Protein AF-A0A117E0C5-F1 (afdb_monomer_lite)

Radius of gyration: 26.38 Å; chains: 1; bounding box: 71×52×70 Å

Organism: Aspergillus niger (NCBI:txid5061)

Structure (mmCIF, N/CA/C/O backbone):
data_AF-A0A117E0C5-F1
#
_entry.id   AF-A0A117E0C5-F1
#
loop_
_atom_site.group_PDB
_atom_site.id
_atom_site.type_symbol
_atom_site.label_atom_id
_atom_site.label_alt_id
_atom_site.label_comp_id
_atom_site.label_asym_id
_atom_site.label_entity_id
_atom_site.label_seq_id
_atom_site.pdbx_PDB_ins_code
_atom_site.Cartn_x
_atom_site.Cartn_y
_atom_site.Cartn_z
_atom_site.occupancy
_atom_site.B_iso_or_equiv
_atom_site.auth_seq_id
_atom_site.auth_comp_id
_atom_site.auth_asym_id
_atom_site.auth_atom_id
_atom_site.pdbx_PDB_model_num
ATOM 1 N N . MET A 1 1 ? 1.816 -8.366 23.234 1.00 50.09 1 MET A N 1
ATOM 2 C CA . MET A 1 1 ? 1.040 -9.519 22.732 1.00 50.09 1 MET A CA 1
ATOM 3 C C . MET A 1 1 ? 1.988 -10.641 22.342 1.00 50.09 1 MET A C 1
ATOM 5 O O . MET A 1 1 ? 3.036 -10.348 21.775 1.00 50.09 1 MET A O 1
ATOM 9 N N . LEU A 1 2 ? 1.644 -11.885 22.690 1.00 58.09 2 LEU A N 1
ATOM 10 C CA . LEU A 1 2 ? 2.310 -13.086 22.178 1.00 58.09 2 LEU A CA 1
ATOM 11 C C . LEU A 1 2 ? 1.982 -13.239 20.688 1.00 58.09 2 LEU A C 1
ATOM 13 O O . LEU A 1 2 ? 0.857 -12.978 20.272 1.00 58.09 2 LEU A O 1
ATOM 17 N N . GLU A 1 3 ? 2.980 -13.613 19.895 1.00 71.19 3 GLU A N 1
ATOM 18 C CA . GLU A 1 3 ? 2.814 -13.886 18.469 1.00 71.19 3 GLU A CA 1
ATOM 19 C C . GLU A 1 3 ? 1.879 -15.089 18.262 1.00 71.19 3 GLU A C 1
ATOM 21 O O . GLU A 1 3 ? 2.025 -16.101 18.948 1.00 71.19 3 GLU A O 1
ATOM 26 N N . SER A 1 4 ? 0.921 -14.996 17.333 1.00 76.88 4 SER A N 1
ATOM 27 C CA . SER A 1 4 ? 0.049 -16.133 17.019 1.00 76.88 4 SER A CA 1
ATOM 28 C C . SER A 1 4 ? 0.817 -17.229 16.271 1.00 76.88 4 SER A C 1
ATOM 30 O O . SER A 1 4 ? 1.741 -16.949 15.504 1.00 76.88 4 SER A O 1
ATOM 32 N N . ASN A 1 5 ? 0.417 -18.489 16.464 1.00 81.25 5 ASN A N 1
ATOM 33 C CA . ASN A 1 5 ? 1.065 -19.626 15.806 1.00 81.25 5 ASN A CA 1
ATOM 34 C C . ASN A 1 5 ? 1.027 -19.496 14.270 1.00 81.25 5 ASN A C 1
ATOM 36 O O . ASN A 1 5 ? 2.045 -19.684 13.613 1.00 81.25 5 ASN A O 1
ATOM 40 N N . ASP A 1 6 ? -0.110 -19.081 13.703 1.00 77.62 6 ASP A N 1
ATOM 41 C CA . ASP A 1 6 ? -0.264 -18.872 12.256 1.00 77.62 6 ASP A CA 1
ATOM 42 C C . ASP A 1 6 ? 0.708 -17.819 11.707 1.00 77.62 6 ASP A C 1
ATOM 44 O O . ASP A 1 6 ? 1.330 -18.020 10.662 1.00 77.62 6 ASP A O 1
ATOM 48 N N . HIS A 1 7 ? 0.860 -16.700 12.420 1.00 82.00 7 HIS A N 1
ATOM 49 C CA . HIS A 1 7 ? 1.777 -15.624 12.047 1.00 82.00 7 HIS A CA 1
ATOM 50 C C . HIS A 1 7 ? 3.235 -16.111 12.073 1.00 82.00 7 HIS A C 1
ATOM 52 O O . HIS A 1 7 ? 4.003 -15.862 11.137 1.00 82.00 7 HIS A O 1
ATOM 58 N N . GLN A 1 8 ? 3.601 -16.885 13.098 1.00 86.06 8 GLN A N 1
ATOM 59 C CA . GLN A 1 8 ? 4.930 -17.480 13.215 1.00 86.06 8 GLN A CA 1
ATOM 60 C C . GLN A 1 8 ? 5.214 -18.491 12.098 1.00 86.06 8 GLN A C 1
ATOM 62 O O . GLN A 1 8 ? 6.292 -18.440 11.497 1.00 86.06 8 GLN A O 1
ATOM 67 N N . VAL A 1 9 ? 4.259 -19.381 11.809 1.00 89.12 9 VAL A N 1
ATOM 68 C CA . VAL A 1 9 ? 4.352 -20.390 10.742 1.00 89.12 9 VAL A CA 1
ATOM 69 C C . VAL A 1 9 ? 4.522 -19.711 9.387 1.00 89.12 9 VAL A C 1
ATOM 71 O O . VAL A 1 9 ? 5.450 -20.048 8.652 1.00 89.12 9 VAL A O 1
ATOM 74 N N . ARG A 1 10 ? 3.704 -18.698 9.081 1.00 90.06 10 ARG A N 1
ATOM 75 C CA . ARG A 1 10 ? 3.767 -17.999 7.791 1.00 90.06 10 ARG A CA 1
ATOM 76 C C . ARG A 1 10 ? 5.088 -17.263 7.604 1.00 90.06 10 ARG A C 1
ATOM 78 O O . ARG A 1 10 ? 5.732 -17.396 6.566 1.00 90.06 10 ARG A O 1
ATOM 85 N N . ARG A 1 11 ? 5.572 -16.572 8.639 1.00 93.25 11 ARG A N 1
ATOM 86 C CA . ARG A 1 11 ? 6.904 -15.956 8.601 1.00 93.25 11 ARG A CA 1
ATOM 87 C C . ARG A 1 11 ? 8.015 -16.993 8.414 1.00 93.25 11 ARG A C 1
ATOM 89 O O . ARG A 1 11 ? 9.012 -16.698 7.758 1.00 93.25 11 ARG A O 1
ATOM 96 N N . HIS A 1 12 ? 7.895 -18.176 9.017 1.00 94.75 12 HIS A N 1
ATOM 97 C CA . HIS A 1 12 ? 8.882 -19.242 8.846 1.00 94.75 12 HIS A CA 1
ATOM 98 C C . HIS A 1 12 ? 8.879 -19.796 7.418 1.00 94.75 12 HIS A C 1
ATOM 100 O O . HIS A 1 12 ? 9.954 -19.941 6.846 1.00 94.75 12 HIS A O 1
ATOM 106 N N . ALA A 1 13 ? 7.705 -20.008 6.818 1.00 95.88 13 ALA A N 1
ATOM 107 C CA . ALA A 1 13 ? 7.579 -20.440 5.427 1.00 95.88 13 ALA A CA 1
ATOM 108 C C . ALA A 1 13 ? 8.287 -19.469 4.466 1.00 95.88 13 ALA A C 1
ATOM 110 O O . ALA A 1 13 ? 9.155 -19.882 3.701 1.00 95.88 13 ALA A O 1
ATOM 111 N N . ILE A 1 14 ? 8.043 -18.161 4.605 1.00 97.19 14 ILE A N 1
ATOM 112 C CA . ILE A 1 14 ? 8.701 -17.136 3.775 1.00 97.19 14 ILE A CA 1
ATOM 113 C C . ILE A 1 14 ? 10.226 -17.135 3.988 1.00 97.19 14 ILE A C 1
ATOM 115 O O . ILE A 1 14 ? 10.985 -16.985 3.035 1.00 97.19 14 ILE A O 1
ATOM 119 N N . LYS A 1 15 ? 10.707 -17.349 5.223 1.00 96.88 15 LYS A N 1
ATOM 120 C CA . LYS A 1 15 ? 12.151 -17.499 5.497 1.00 96.88 15 LYS A CA 1
ATOM 121 C C . LYS A 1 15 ? 12.753 -18.723 4.811 1.00 96.88 15 LYS A C 1
ATOM 123 O O . LYS A 1 15 ? 13.898 -18.647 4.373 1.00 96.88 15 LYS A O 1
ATOM 128 N N . THR A 1 16 ? 12.020 -19.830 4.752 1.00 97.56 16 THR A N 1
ATOM 129 C CA . THR A 1 16 ? 12.459 -21.049 4.064 1.00 97.56 16 THR A CA 1
ATOM 130 C C . THR A 1 16 ? 12.571 -20.810 2.563 1.00 97.56 16 THR A C 1
ATOM 132 O O . THR A 1 16 ? 13.605 -21.142 1.992 1.00 97.56 16 THR A O 1
ATOM 135 N N . ILE A 1 17 ? 11.580 -20.150 1.955 1.00 97.69 17 ILE A N 1
ATOM 136 C CA . ILE A 1 17 ? 11.617 -19.749 0.540 1.00 97.69 17 ILE A CA 1
ATOM 137 C C . ILE A 1 17 ? 12.824 -18.842 0.270 1.00 97.69 17 ILE A C 1
ATOM 139 O O . ILE A 1 17 ? 13.642 -19.142 -0.597 1.00 97.69 17 ILE A O 1
ATOM 143 N N . ALA A 1 18 ? 12.989 -17.779 1.065 1.00 96.75 18 ALA A N 1
ATOM 144 C CA . ALA A 1 18 ? 14.104 -16.845 0.921 1.00 96.75 18 ALA A CA 1
ATOM 145 C C . ALA A 1 18 ? 15.462 -17.550 1.021 1.00 96.75 18 ALA A C 1
ATOM 147 O O . ALA A 1 18 ? 16.352 -17.287 0.222 1.00 96.75 18 ALA A O 1
ATOM 148 N N . ARG A 1 19 ? 15.616 -18.477 1.978 1.00 96.69 19 ARG A N 1
ATOM 149 C CA . ARG A 1 19 ? 16.841 -19.271 2.128 1.00 96.69 19 ARG A CA 1
ATOM 150 C C . ARG A 1 19 ? 17.087 -20.164 0.913 1.00 96.69 19 ARG A C 1
ATOM 152 O O . ARG A 1 19 ? 18.205 -20.180 0.416 1.00 96.69 19 ARG A O 1
ATOM 159 N N . ALA A 1 20 ? 16.059 -20.864 0.436 1.00 96.06 20 ALA A N 1
ATOM 160 C CA . ALA A 1 20 ? 16.175 -21.759 -0.710 1.00 96.06 20 ALA A CA 1
ATOM 161 C C . ALA A 1 20 ? 16.583 -21.011 -1.986 1.00 96.06 20 ALA A C 1
ATOM 163 O O . ALA A 1 20 ? 17.386 -21.523 -2.761 1.00 96.06 20 ALA A O 1
ATOM 164 N N . ILE A 1 21 ? 16.074 -19.790 -2.186 1.00 95.06 21 ILE A N 1
ATOM 165 C CA . ILE A 1 21 ? 16.544 -18.908 -3.257 1.00 95.06 21 ILE A CA 1
ATOM 166 C C . ILE A 1 21 ? 17.978 -18.459 -2.972 1.00 95.06 21 ILE A C 1
ATOM 168 O O . ILE A 1 21 ? 18.827 -18.623 -3.835 1.00 95.06 21 ILE A O 1
ATOM 172 N N . CYS A 1 22 ? 18.295 -17.983 -1.762 1.00 91.62 22 CYS A N 1
ATOM 173 C CA . CYS A 1 22 ? 19.645 -17.526 -1.415 1.00 91.62 22 CYS A CA 1
ATOM 174 C C . CYS A 1 22 ? 20.744 -18.574 -1.672 1.00 91.62 22 CYS A C 1
ATOM 176 O O . CYS A 1 22 ? 21.830 -18.204 -2.112 1.00 91.62 22 CYS A O 1
ATOM 178 N N . GLU A 1 23 ? 20.465 -19.854 -1.412 1.00 92.06 23 GLU A N 1
ATOM 179 C CA . GLU A 1 23 ? 21.395 -20.983 -1.591 1.00 92.06 23 GLU A CA 1
ATOM 180 C C . GLU A 1 23 ? 21.618 -21.373 -3.063 1.00 92.06 23 GLU A C 1
ATOM 182 O O . GLU A 1 23 ? 22.583 -22.073 -3.381 1.00 92.06 23 GLU A O 1
ATOM 187 N N . ARG A 1 24 ? 20.746 -20.920 -3.966 1.00 90.12 24 ARG A N 1
ATOM 188 C CA . ARG A 1 24 ? 20.867 -21.118 -5.414 1.00 90.12 24 ARG A CA 1
ATOM 189 C C . ARG A 1 24 ? 21.796 -20.080 -6.037 1.00 90.12 24 ARG A C 1
ATOM 191 O O . ARG A 1 24 ? 21.880 -18.950 -5.558 1.00 90.12 24 ARG A O 1
ATOM 198 N N . ARG A 1 25 ? 22.483 -20.469 -7.115 1.00 85.62 25 ARG A N 1
ATOM 199 C CA . ARG A 1 25 ? 23.398 -19.586 -7.869 1.00 85.62 25 ARG A CA 1
ATOM 200 C C . ARG A 1 25 ? 22.689 -18.842 -8.997 1.00 85.62 25 ARG A C 1
ATOM 202 O O . ARG A 1 25 ? 23.213 -17.866 -9.518 1.00 85.62 25 ARG A O 1
ATOM 209 N N . GLU A 1 26 ? 21.520 -19.323 -9.392 1.00 90.00 26 GLU A N 1
ATOM 210 C CA . GLU A 1 26 ? 20.710 -18.756 -10.453 1.00 90.00 26 GLU A CA 1
ATOM 211 C C . GLU A 1 26 ? 20.173 -17.371 -10.055 1.00 90.00 26 GLU A C 1
ATOM 213 O O . GLU A 1 26 ? 19.704 -17.146 -8.933 1.00 90.00 26 GLU A O 1
ATOM 218 N N . ASN A 1 27 ? 20.220 -16.436 -11.003 1.00 89.06 27 ASN A N 1
ATOM 219 C CA . ASN A 1 27 ? 19.744 -15.061 -10.837 1.00 89.06 27 ASN A CA 1
ATOM 220 C C . ASN A 1 27 ? 18.368 -14.811 -11.481 1.00 89.06 27 ASN A C 1
ATOM 222 O O . ASN A 1 27 ? 17.756 -13.775 -11.238 1.00 89.06 27 ASN A O 1
ATOM 226 N N . ARG A 1 28 ? 17.859 -15.781 -12.246 1.00 92.06 28 ARG A N 1
ATOM 227 C CA . ARG A 1 28 ? 16.523 -15.792 -12.850 1.00 92.06 28 ARG A CA 1
ATOM 228 C C . ARG A 1 28 ? 15.972 -17.208 -12.904 1.00 92.06 28 ARG A C 1
ATOM 230 O O . ARG A 1 28 ? 16.729 -18.170 -13.040 1.00 92.06 28 ARG A O 1
ATOM 237 N N . TYR A 1 29 ? 14.656 -17.320 -12.813 1.00 95.31 29 TYR A N 1
ATOM 238 C CA . TYR A 1 29 ? 13.946 -18.585 -12.695 1.00 95.31 29 TYR A CA 1
ATOM 239 C C . TYR A 1 29 ? 12.779 -18.613 -13.666 1.00 95.31 29 TYR A C 1
ATOM 241 O O . TYR A 1 29 ? 11.993 -17.671 -13.712 1.00 95.31 29 TYR A O 1
ATOM 249 N N . GLN A 1 30 ? 12.649 -19.710 -14.405 1.00 95.44 30 GLN A N 1
ATOM 250 C CA . GLN A 1 30 ? 11.447 -19.986 -15.185 1.00 95.44 30 GLN A CA 1
ATOM 251 C C . GLN A 1 30 ? 10.288 -20.255 -14.227 1.00 95.44 30 GLN A C 1
ATOM 253 O O . GLN A 1 30 ? 10.464 -20.983 -13.247 1.00 95.44 30 GLN A O 1
ATOM 258 N N . HIS A 1 31 ? 9.096 -19.727 -14.515 1.00 93.06 31 HIS A N 1
ATOM 259 C CA . HIS A 1 31 ? 7.936 -19.870 -13.619 1.00 93.06 31 HIS A CA 1
ATOM 260 C C . HIS A 1 31 ? 7.643 -21.331 -13.241 1.00 93.06 31 HIS A C 1
ATOM 262 O O . HIS A 1 31 ? 7.393 -21.631 -12.080 1.00 93.06 31 HIS A O 1
ATOM 268 N N . LYS A 1 32 ? 7.766 -22.257 -14.197 1.00 88.12 32 LYS A N 1
ATOM 269 C CA . LYS A 1 32 ? 7.542 -23.702 -13.993 1.00 88.12 32 LYS A CA 1
ATOM 270 C C . LYS A 1 32 ? 8.535 -24.379 -13.035 1.00 88.12 32 LYS A C 1
ATOM 272 O O . LYS A 1 32 ? 8.239 -25.438 -12.493 1.00 88.12 32 LYS A O 1
ATOM 277 N N . ASP A 1 33 ? 9.720 -23.799 -12.838 1.00 89.69 33 ASP A N 1
ATOM 278 C CA . ASP A 1 33 ? 10.777 -24.396 -12.010 1.00 89.69 33 ASP A CA 1
ATOM 279 C C . ASP A 1 33 ? 10.628 -24.017 -10.522 1.00 89.69 33 ASP A C 1
ATOM 281 O O . ASP A 1 33 ? 11.384 -24.492 -9.665 1.00 89.69 33 ASP A O 1
ATOM 285 N N . LEU A 1 34 ? 9.647 -23.162 -10.209 1.00 92.75 34 LEU A N 1
ATOM 286 C CA . LEU A 1 34 ? 9.412 -22.577 -8.891 1.00 92.75 34 LEU A CA 1
ATOM 287 C C . LEU A 1 34 ? 8.350 -23.302 -8.058 1.00 92.75 34 LEU A C 1
ATOM 289 O O . LEU A 1 34 ? 8.334 -23.134 -6.836 1.00 92.75 34 LEU A O 1
ATOM 293 N N . ASP A 1 35 ? 7.546 -24.175 -8.672 1.00 85.62 35 ASP A N 1
ATOM 294 C CA . ASP A 1 35 ? 6.498 -24.943 -7.985 1.00 85.62 35 ASP A CA 1
ATOM 295 C C . ASP A 1 35 ? 7.065 -25.748 -6.800 1.00 85.62 35 ASP A C 1
ATOM 297 O O . ASP A 1 35 ? 6.490 -25.788 -5.711 1.00 85.62 35 ASP A O 1
ATOM 301 N N . ASN A 1 36 ? 8.263 -26.319 -6.975 1.00 87.81 36 ASN A N 1
ATOM 302 C CA . ASN A 1 36 ? 8.965 -27.093 -5.944 1.00 87.81 36 ASN A CA 1
ATOM 303 C C . ASN A 1 36 ? 9.459 -26.247 -4.756 1.00 87.81 36 ASN A C 1
ATOM 305 O O . ASN A 1 36 ? 9.898 -26.800 -3.749 1.00 87.81 36 ASN A O 1
ATOM 309 N N . LEU A 1 37 ? 9.437 -24.920 -4.878 1.00 93.00 37 LEU A N 1
ATOM 310 C CA . LEU A 1 37 ? 9.837 -23.975 -3.838 1.00 93.00 37 LEU A CA 1
ATOM 311 C C . LEU A 1 37 ? 8.642 -23.309 -3.153 1.00 93.00 37 LEU A C 1
ATOM 313 O O . LEU A 1 37 ? 8.851 -22.379 -2.378 1.00 93.00 37 LEU A O 1
ATOM 317 N N . HIS A 1 38 ? 7.412 -23.764 -3.417 1.00 95.12 38 HIS A N 1
ATOM 318 C CA . HIS A 1 38 ? 6.193 -23.112 -2.927 1.00 95.12 38 HIS A CA 1
ATOM 319 C C . HIS A 1 38 ? 6.098 -21.644 -3.369 1.00 95.12 38 HIS A C 1
ATOM 321 O O . HIS A 1 38 ? 5.641 -20.781 -2.619 1.00 95.12 38 HIS A O 1
ATOM 327 N N . ILE A 1 39 ? 6.560 -21.343 -4.582 1.00 97.69 39 ILE A N 1
ATOM 328 C CA . ILE A 1 39 ? 6.386 -20.039 -5.218 1.00 97.69 39 ILE A CA 1
ATOM 329 C C . ILE A 1 39 ? 5.475 -20.254 -6.422 1.00 97.69 39 ILE A C 1
ATOM 331 O O . ILE A 1 39 ? 5.765 -21.086 -7.276 1.00 97.69 39 ILE A O 1
ATOM 335 N N . GLN A 1 40 ? 4.384 -19.497 -6.486 1.00 96.81 40 GLN A N 1
ATOM 336 C CA . GLN A 1 40 ? 3.417 -19.567 -7.571 1.00 96.81 40 GLN A CA 1
ATOM 337 C C . GLN A 1 40 ? 3.398 -18.244 -8.331 1.00 96.81 40 GLN A C 1
ATOM 339 O O . GLN A 1 40 ? 2.914 -17.232 -7.820 1.00 96.81 40 GLN A O 1
ATOM 344 N N . CYS A 1 41 ? 3.880 -18.265 -9.570 1.00 96.88 41 CYS A N 1
ATOM 345 C CA . CYS A 1 41 ? 3.770 -17.134 -10.483 1.00 96.88 41 CYS A CA 1
ATOM 346 C C . CYS A 1 41 ? 2.425 -17.191 -11.221 1.00 96.88 41 CYS A C 1
ATOM 348 O O . CYS A 1 41 ? 2.056 -18.213 -11.799 1.00 96.88 41 CYS A O 1
ATOM 350 N N . LEU A 1 42 ? 1.676 -16.094 -11.189 1.00 96.25 42 LEU A N 1
ATOM 351 C CA . LEU A 1 42 ? 0.383 -15.942 -11.849 1.00 96.25 42 LEU A CA 1
ATOM 352 C C . LEU A 1 42 ? 0.439 -14.766 -12.832 1.00 96.25 42 LEU A C 1
ATOM 354 O O . LEU A 1 42 ? 1.112 -13.774 -12.555 1.00 96.25 42 LEU A O 1
ATOM 358 N N . PRO A 1 43 ? -0.306 -14.804 -13.946 1.00 96.44 43 PRO A N 1
ATOM 359 C CA . PRO A 1 43 ? -0.400 -13.648 -14.823 1.00 96.44 43 PRO A CA 1
ATOM 360 C C . PRO A 1 43 ? -1.145 -12.493 -14.135 1.00 96.44 43 PRO A C 1
ATOM 362 O O . PRO A 1 43 ? -2.094 -12.697 -13.370 1.00 96.44 43 PRO A O 1
ATOM 365 N N . MET A 1 44 ? -0.739 -11.268 -14.461 1.00 97.06 44 MET A N 1
ATOM 366 C CA . MET A 1 44 ? -1.401 -10.016 -14.094 1.00 97.06 44 MET A CA 1
ATOM 367 C C . MET A 1 44 ? -1.915 -9.333 -15.370 1.00 97.06 44 MET A C 1
ATOM 369 O O . MET A 1 44 ? -1.277 -8.409 -15.880 1.00 97.06 44 MET A O 1
ATOM 373 N N . PRO A 1 45 ? -3.028 -9.811 -15.953 1.00 96.69 45 PRO A N 1
ATOM 374 C CA . PRO A 1 45 ? -3.577 -9.209 -17.158 1.00 96.69 45 PRO A CA 1
ATOM 375 C C . PRO A 1 45 ? -4.117 -7.809 -16.842 1.00 96.69 45 PRO A C 1
ATOM 377 O O . PRO A 1 45 ? -4.859 -7.622 -15.875 1.00 96.69 45 PRO A O 1
ATOM 380 N N . LEU A 1 46 ? -3.744 -6.836 -17.672 1.00 96.56 46 LEU A N 1
ATOM 381 C CA . LEU A 1 46 ? -4.146 -5.439 -17.540 1.00 96.56 46 LEU A CA 1
ATOM 382 C C . LEU A 1 46 ? -4.903 -4.981 -18.788 1.00 96.56 46 LEU A C 1
ATOM 384 O O . LEU A 1 46 ? -4.612 -5.431 -19.899 1.00 96.56 46 LEU A O 1
ATOM 388 N N . SER A 1 47 ? -5.866 -4.082 -18.606 1.00 94.81 47 SER A N 1
ATOM 389 C CA . SER A 1 47 ? -6.488 -3.340 -19.701 1.00 94.81 47 SER A CA 1
ATOM 390 C C . SER A 1 47 ? -5.509 -2.325 -20.300 1.00 94.81 47 SER A C 1
ATOM 392 O O . SER A 1 47 ? -4.423 -2.087 -19.767 1.00 94.81 47 SER A O 1
ATOM 394 N N . ALA A 1 48 ? -5.890 -1.703 -21.419 1.00 90.44 48 ALA A N 1
ATOM 395 C CA . ALA A 1 48 ? -5.044 -0.728 -22.114 1.00 90.44 48 ALA A CA 1
ATOM 396 C C . ALA A 1 48 ? -4.679 0.499 -21.251 1.00 90.44 48 ALA A C 1
ATOM 398 O O . ALA A 1 48 ? -3.622 1.089 -21.437 1.00 90.44 48 ALA A O 1
ATOM 399 N N . ASP A 1 49 ? -5.535 0.864 -20.298 1.00 89.38 49 ASP A N 1
ATOM 400 C CA . ASP A 1 49 ? -5.355 1.960 -19.340 1.00 89.38 49 ASP A CA 1
ATOM 401 C C . ASP A 1 49 ? -4.716 1.520 -18.005 1.00 89.38 49 ASP A C 1
ATOM 403 O O . ASP A 1 49 ? -4.548 2.336 -17.092 1.00 89.38 49 ASP A O 1
ATOM 407 N N . GLY A 1 50 ? -4.338 0.241 -17.889 1.00 92.75 50 GLY A N 1
ATOM 408 C CA . GLY A 1 50 ? -3.667 -0.322 -16.717 1.00 92.75 50 GLY A CA 1
ATOM 409 C C . GLY A 1 50 ? -4.596 -0.832 -15.616 1.00 92.75 50 GLY A C 1
ATOM 410 O O . GLY A 1 50 ? -4.107 -1.172 -14.539 1.00 92.75 50 GLY A O 1
ATOM 411 N N . GLY A 1 51 ? -5.905 -0.891 -15.857 1.00 94.44 51 GLY A N 1
ATOM 412 C CA . GLY A 1 51 ? -6.881 -1.494 -14.951 1.00 94.44 51 GLY A CA 1
ATOM 413 C C . GLY A 1 51 ? -6.722 -3.020 -14.848 1.00 94.44 51 GLY A C 1
ATOM 414 O O . GLY A 1 51 ? -6.233 -3.660 -15.782 1.00 94.44 51 GLY A O 1
ATOM 415 N N . PRO A 1 52 ? -7.104 -3.637 -13.719 1.00 95.06 52 PRO A N 1
ATOM 416 C CA . PRO A 1 52 ? -6.906 -5.062 -13.507 1.00 95.06 52 PRO A CA 1
ATOM 417 C C . PRO A 1 52 ? -7.986 -5.872 -14.238 1.00 95.06 52 PRO A C 1
ATOM 419 O O . PRO A 1 52 ? -9.178 -5.649 -14.048 1.00 95.06 52 PRO A O 1
ATOM 422 N N . LEU A 1 53 ? -7.578 -6.865 -15.035 1.00 94.38 53 LEU A N 1
ATOM 423 C CA . LEU A 1 53 ? -8.477 -7.877 -15.626 1.00 94.38 53 LEU A CA 1
ATOM 424 C C . LEU A 1 53 ? -8.541 -9.153 -14.770 1.00 94.38 53 LEU A C 1
ATOM 426 O O . LEU A 1 53 ? -8.814 -10.253 -15.250 1.00 94.38 53 LEU A O 1
ATOM 430 N N . PHE A 1 54 ? -8.232 -8.996 -13.491 1.00 90.12 54 PHE A N 1
ATOM 431 C CA . PHE A 1 54 ? -8.252 -10.003 -12.444 1.00 90.12 54 PHE A CA 1
ATOM 432 C C . PHE A 1 54 ? -8.797 -9.339 -11.181 1.00 90.12 54 PHE A C 1
ATOM 434 O O . PHE A 1 54 ? -8.846 -8.114 -11.096 1.00 90.12 54 PHE A O 1
ATOM 441 N N . GLU A 1 55 ? -9.186 -10.130 -10.188 1.00 87.31 55 GLU A N 1
ATOM 442 C CA . GLU A 1 55 ? -9.645 -9.568 -8.925 1.00 87.31 55 GLU A CA 1
ATOM 443 C C . GLU A 1 55 ? -8.454 -9.144 -8.045 1.00 87.31 55 GLU A C 1
ATOM 445 O O . GLU A 1 55 ? -7.646 -10.000 -7.668 1.00 87.31 55 GLU A O 1
ATOM 450 N N . PRO A 1 56 ? -8.309 -7.850 -7.701 1.00 87.88 56 PRO A N 1
ATOM 451 C CA . PRO A 1 56 ? -7.202 -7.397 -6.873 1.00 87.88 56 PRO A CA 1
ATOM 452 C C . PRO A 1 56 ? -7.402 -7.776 -5.404 1.00 87.88 56 PRO A C 1
ATOM 454 O O . PRO A 1 56 ? -8.424 -7.482 -4.790 1.00 87.88 56 PRO A O 1
ATOM 457 N N . GLU A 1 57 ? -6.389 -8.411 -4.818 1.00 89.38 57 GLU A N 1
ATOM 458 C CA . GLU A 1 57 ? -6.502 -8.973 -3.469 1.00 89.38 57 GLU A CA 1
ATOM 459 C C . GLU A 1 57 ? -6.098 -7.973 -2.385 1.00 89.38 57 GLU A C 1
ATOM 461 O O . GLU A 1 57 ? -6.768 -7.871 -1.360 1.00 89.38 57 GLU A O 1
ATOM 466 N N . PHE A 1 58 ? -5.013 -7.224 -2.616 1.00 93.44 58 PHE A N 1
ATOM 467 C CA . PHE A 1 58 ? -4.411 -6.359 -1.596 1.00 93.44 58 PHE A CA 1
ATOM 468 C C . PHE A 1 58 ? -4.082 -4.937 -2.050 1.00 93.44 58 PHE A C 1
ATOM 470 O O . PHE A 1 58 ? -3.869 -4.067 -1.202 1.00 93.44 58 PHE A O 1
ATOM 477 N N . PHE A 1 59 ? -4.058 -4.702 -3.362 1.00 93.44 59 PHE A N 1
ATOM 478 C CA . PHE A 1 59 ? -3.741 -3.418 -3.978 1.00 93.44 59 PHE A CA 1
ATOM 479 C C . PHE A 1 59 ? -4.796 -3.100 -5.024 1.00 93.44 59 PHE A C 1
ATOM 481 O O . PHE A 1 59 ? -4.993 -3.895 -5.939 1.00 93.44 59 PHE A O 1
ATOM 488 N N . TRP A 1 60 ? -5.448 -1.952 -4.903 1.00 92.19 60 TRP A N 1
ATOM 489 C CA . TRP A 1 60 ? -6.384 -1.465 -5.907 1.00 92.19 60 TRP A CA 1
ATOM 490 C C . TRP A 1 60 ? -5.725 -0.328 -6.683 1.00 92.19 60 TRP A C 1
ATOM 492 O O . TRP A 1 60 ? -5.316 0.646 -6.048 1.00 92.19 60 TRP A O 1
ATOM 502 N N . PRO A 1 61 ? -5.534 -0.440 -8.010 1.00 92.75 61 PRO A N 1
ATOM 503 C CA . PRO A 1 61 ? -4.863 0.605 -8.773 1.00 92.75 61 PRO A CA 1
ATOM 504 C C . PRO A 1 61 ? -5.626 1.921 -8.649 1.00 92.75 61 PRO A C 1
ATOM 506 O O . PRO A 1 61 ? -6.852 1.928 -8.542 1.00 92.75 61 PRO A O 1
ATOM 509 N N . TYR A 1 62 ? -4.897 3.037 -8.667 1.00 90.25 62 TYR A N 1
ATOM 510 C CA . TYR A 1 62 ? -5.523 4.356 -8.698 1.00 90.25 62 TYR A CA 1
ATOM 511 C C . TYR A 1 62 ? -6.489 4.420 -9.886 1.00 90.25 62 TYR A C 1
ATOM 513 O O . TYR A 1 62 ? -6.160 3.918 -10.956 1.00 90.25 62 TYR A O 1
ATOM 521 N N . ASP A 1 63 ? -7.684 4.971 -9.722 1.00 85.62 63 ASP A N 1
ATOM 522 C CA . ASP A 1 63 ? -8.754 4.907 -10.727 1.00 85.62 63 ASP A CA 1
ATOM 523 C C . ASP A 1 63 ? -8.929 6.219 -11.501 1.00 85.62 63 ASP A C 1
ATOM 525 O O . ASP A 1 63 ? -9.330 6.195 -12.665 1.00 85.62 63 ASP A O 1
ATOM 529 N N . LYS A 1 64 ? -8.524 7.355 -10.932 1.00 86.19 64 LYS A N 1
ATOM 530 C CA . LYS A 1 64 ? -8.661 8.663 -11.587 1.00 86.19 64 LYS A CA 1
ATOM 531 C C . LYS A 1 64 ? -7.637 8.895 -12.704 1.00 86.19 64 LYS A C 1
ATOM 533 O O . LYS A 1 64 ? -6.677 8.146 -12.893 1.00 86.19 64 LYS A O 1
ATOM 538 N N . SER A 1 65 ? -7.855 9.978 -13.451 1.00 86.81 65 SER A N 1
ATOM 539 C CA . SER A 1 65 ? -6.928 10.447 -14.483 1.00 86.81 65 SER A CA 1
ATOM 540 C C . SER A 1 65 ? -5.566 10.808 -13.886 1.00 86.81 65 SER A C 1
ATOM 542 O O . SER A 1 65 ? -5.492 11.390 -12.804 1.00 86.81 65 SER A O 1
ATOM 544 N N . LEU A 1 66 ? -4.500 10.486 -14.619 1.00 88.56 66 LEU A N 1
ATOM 545 C CA . LEU A 1 66 ? -3.116 10.778 -14.249 1.00 88.56 66 LEU A CA 1
ATOM 546 C C . LEU A 1 66 ? -2.532 11.859 -15.170 1.00 88.56 66 LEU A C 1
ATOM 548 O O . LEU A 1 66 ? -2.807 11.825 -16.380 1.00 88.56 66 LEU A O 1
ATOM 552 N N . PRO A 1 67 ? -1.721 12.790 -14.633 1.00 89.75 67 PRO A N 1
ATOM 553 C CA . PRO A 1 67 ? -1.042 13.802 -15.438 1.00 89.75 67 PRO A CA 1
ATOM 554 C C . PRO A 1 67 ? -0.003 13.150 -16.352 1.00 89.75 67 PRO A C 1
ATOM 556 O O . PRO A 1 67 ? 0.487 12.063 -16.049 1.00 89.75 67 PRO A O 1
ATOM 559 N N . ASP A 1 68 ? 0.332 13.792 -17.465 1.00 90.94 68 ASP A N 1
ATOM 560 C CA . ASP A 1 68 ? 1.551 13.445 -18.206 1.00 90.94 68 ASP A CA 1
ATOM 561 C C . ASP A 1 68 ? 2.795 13.873 -17.399 1.00 90.94 68 ASP A C 1
ATOM 563 O O . ASP A 1 68 ? 2.664 14.683 -16.474 1.00 90.94 68 ASP A O 1
ATOM 567 N N . PRO A 1 69 ? 3.986 13.312 -17.678 1.00 88.75 69 PRO A N 1
ATOM 568 C CA . PRO A 1 69 ? 5.234 13.869 -17.168 1.00 88.75 69 PRO A CA 1
ATOM 569 C C . PRO A 1 69 ? 5.364 15.344 -17.556 1.00 88.75 69 PRO A C 1
ATOM 571 O O . PRO A 1 69 ? 4.934 15.735 -18.640 1.00 88.75 69 PRO A O 1
ATOM 574 N N . ASP A 1 70 ? 5.940 16.149 -16.665 1.00 86.56 70 ASP A N 1
ATOM 575 C CA . ASP A 1 70 ? 6.212 17.559 -16.949 1.00 86.56 70 ASP A CA 1
ATOM 576 C C . ASP A 1 70 ? 7.178 17.671 -18.145 1.00 86.56 70 ASP A C 1
ATOM 578 O O . ASP A 1 70 ? 8.098 16.860 -18.274 1.00 86.56 70 ASP A O 1
ATOM 582 N N . GLU A 1 71 ? 6.951 18.648 -19.027 1.00 85.00 71 GLU A N 1
ATOM 583 C CA . GLU A 1 71 ? 7.765 18.872 -20.229 1.00 85.00 71 GLU A CA 1
ATOM 584 C C . GLU A 1 71 ? 9.227 19.204 -19.886 1.00 85.00 71 GLU A C 1
ATOM 586 O O . GLU A 1 71 ? 10.113 18.983 -20.712 1.00 85.00 71 GLU A O 1
ATOM 591 N N . GLU A 1 72 ? 9.492 19.701 -18.672 1.00 86.19 72 GLU A N 1
ATOM 592 C CA . GLU A 1 72 ? 10.845 19.974 -18.176 1.00 86.19 72 GLU A CA 1
ATOM 593 C C . GLU A 1 72 ? 11.627 18.700 -17.800 1.00 86.19 72 GLU A C 1
ATOM 595 O O . GLU A 1 72 ? 12.851 18.756 -17.673 1.00 86.19 72 GLU A O 1
ATOM 600 N N . ILE A 1 73 ? 10.957 17.549 -17.639 1.00 86.00 73 ILE A N 1
ATOM 601 C CA . ILE A 1 73 ? 11.616 16.271 -17.329 1.00 86.00 73 ILE A CA 1
ATOM 602 C C . ILE A 1 73 ? 12.144 15.655 -18.627 1.00 86.00 73 ILE A C 1
ATOM 604 O O . ILE A 1 73 ? 11.398 15.059 -19.412 1.00 86.00 73 ILE A O 1
ATOM 608 N N . GLU A 1 74 ? 13.454 15.745 -18.837 1.00 88.50 74 GLU A N 1
ATOM 609 C CA . GLU A 1 74 ? 14.102 15.173 -20.014 1.00 88.50 74 GLU A CA 1
ATOM 610 C C . GLU A 1 74 ? 14.170 13.639 -19.916 1.00 88.50 74 GLU A C 1
ATOM 612 O O . GLU A 1 74 ? 14.769 13.068 -19.004 1.00 88.50 74 GLU A O 1
ATOM 617 N N . PHE A 1 75 ? 13.546 12.945 -20.872 1.00 88.56 75 PHE A N 1
ATOM 618 C CA . PHE A 1 75 ? 13.702 11.499 -21.010 1.00 88.56 75 PHE A CA 1
ATOM 619 C C . PHE A 1 75 ? 14.932 11.202 -21.861 1.00 88.56 75 PHE A C 1
ATOM 621 O O . PHE A 1 75 ? 14.952 11.549 -23.039 1.00 88.56 75 PHE A O 1
ATOM 628 N N . SER A 1 76 ? 15.918 10.504 -21.301 1.00 87.81 76 SER A N 1
ATOM 629 C CA . SER A 1 76 ? 17.108 10.060 -22.036 1.00 87.81 76 SER A CA 1
ATOM 630 C C . SER A 1 76 ? 16.806 8.782 -22.832 1.00 87.81 76 SER A C 1
ATOM 632 O O . SER A 1 76 ? 16.739 7.713 -22.211 1.00 87.81 76 SER A O 1
ATOM 634 N N . PRO A 1 77 ? 16.614 8.836 -24.168 1.00 86.19 77 PRO A N 1
ATOM 635 C CA . PRO A 1 77 ? 16.365 7.641 -24.968 1.00 86.19 77 PRO A CA 1
ATOM 636 C C . PRO A 1 77 ? 17.605 6.740 -25.028 1.00 86.19 77 PRO A C 1
ATOM 638 O O . PRO A 1 77 ? 18.735 7.203 -24.877 1.00 86.19 77 PRO A O 1
ATOM 641 N N . SER A 1 78 ? 17.386 5.451 -25.272 1.00 85.06 78 SER A N 1
ATOM 642 C CA . SER A 1 78 ? 18.439 4.447 -25.461 1.00 85.06 78 SER A CA 1
ATOM 643 C C . SER A 1 78 ? 18.075 3.514 -26.621 1.00 85.06 78 SER A C 1
ATOM 645 O O . SER A 1 78 ? 16.947 3.528 -27.120 1.00 85.06 78 SER A O 1
ATOM 647 N N . SER A 1 79 ? 19.029 2.703 -27.073 1.00 79.62 79 SER A N 1
ATOM 648 C CA . SER A 1 79 ? 18.828 1.743 -28.158 1.00 79.62 79 SER A CA 1
ATOM 649 C C . SER A 1 79 ? 19.042 0.304 -27.684 1.00 79.62 79 SER A C 1
ATOM 651 O O . SER A 1 79 ? 20.057 0.021 -27.045 1.00 79.62 79 SER A O 1
ATOM 653 N N . PRO A 1 80 ? 18.194 -0.654 -28.114 1.00 78.88 80 PRO A N 1
ATOM 654 C CA . PRO A 1 80 ? 18.447 -2.080 -27.914 1.00 78.88 80 PRO A CA 1
ATOM 655 C C . PRO A 1 80 ? 19.763 -2.585 -28.528 1.00 78.88 80 PRO A C 1
ATOM 657 O O . PRO A 1 80 ? 20.161 -3.714 -28.254 1.00 78.88 80 PRO A O 1
ATOM 660 N N . GLN A 1 81 ? 20.406 -1.814 -29.415 1.00 71.62 81 GLN A N 1
ATOM 661 C CA . GLN A 1 81 ? 21.680 -2.186 -30.045 1.00 71.62 81 GLN A CA 1
ATOM 662 C C . GLN A 1 81 ? 22.916 -1.658 -29.300 1.00 71.62 81 GLN A C 1
ATOM 664 O O . GLN A 1 81 ? 24.008 -2.180 -29.514 1.00 71.62 81 GLN A O 1
ATOM 669 N N . GLU A 1 82 ? 22.754 -0.658 -28.432 1.00 61.44 82 GLU A N 1
ATOM 670 C CA . GLU A 1 82 ? 23.836 0.024 -27.701 1.00 61.44 82 GLU A CA 1
ATOM 671 C C . GLU A 1 82 ? 23.677 -0.177 -26.187 1.00 61.44 82 GLU A C 1
ATOM 673 O O . GLU A 1 82 ? 23.849 0.748 -25.402 1.00 61.44 82 GLU A O 1
ATOM 678 N N . VAL A 1 83 ? 23.297 -1.392 -25.781 1.00 60.66 83 VAL A N 1
ATOM 679 C CA . VAL A 1 83 ? 22.943 -1.704 -24.391 1.00 60.66 83 VAL A CA 1
ATOM 680 C C . VAL A 1 83 ? 24.149 -1.490 -23.475 1.00 60.66 83 VAL A C 1
ATOM 682 O O . VAL A 1 83 ? 25.120 -2.251 -23.517 1.00 60.66 83 VAL A O 1
ATOM 685 N N . LEU A 1 84 ? 24.061 -0.434 -22.665 1.00 67.31 84 LEU A N 1
ATOM 686 C CA . LEU A 1 84 ? 24.918 -0.179 -21.511 1.00 67.31 84 LEU A CA 1
ATOM 687 C C . LEU A 1 84 ? 24.635 -1.207 -20.404 1.00 67.31 84 LEU A C 1
ATOM 689 O O . LEU A 1 84 ? 23.777 -2.080 -20.547 1.00 67.31 84 LEU A O 1
ATOM 693 N N . ASP A 1 85 ? 25.380 -1.132 -19.306 1.00 83.56 85 ASP A N 1
ATOM 694 C CA . ASP A 1 85 ? 25.161 -2.007 -18.158 1.00 83.56 85 ASP A CA 1
ATOM 695 C C . ASP A 1 85 ? 23.674 -1.977 -17.710 1.00 83.56 85 ASP A C 1
ATOM 697 O O . ASP A 1 85 ? 23.102 -0.893 -17.557 1.00 83.56 85 ASP A O 1
ATOM 701 N N . PRO A 1 86 ? 22.997 -3.134 -17.538 1.00 86.25 86 PRO A N 1
ATOM 702 C CA . PRO A 1 86 ? 21.572 -3.161 -17.206 1.00 86.25 86 PRO A CA 1
ATOM 703 C C . PRO A 1 86 ? 21.214 -2.428 -15.907 1.00 86.25 86 PRO A C 1
ATOM 705 O O . PRO A 1 86 ? 20.101 -1.910 -15.813 1.00 86.25 86 PRO A O 1
ATOM 708 N N . MET A 1 87 ? 22.135 -2.364 -14.936 1.00 88.00 87 MET A N 1
ATOM 709 C CA . MET A 1 87 ? 21.931 -1.611 -13.697 1.00 88.00 87 MET A CA 1
ATOM 710 C C . MET A 1 87 ? 21.923 -0.106 -13.972 1.00 88.00 87 MET A C 1
ATOM 712 O O . MET A 1 87 ? 21.024 0.590 -13.500 1.00 88.00 87 MET A O 1
ATOM 716 N N . ASP A 1 88 ? 22.852 0.392 -14.792 1.00 87.06 88 ASP A N 1
ATOM 717 C CA . ASP A 1 88 ? 22.874 1.804 -15.202 1.00 87.06 88 ASP A CA 1
ATOM 718 C C . ASP A 1 88 ? 21.558 2.196 -15.898 1.00 87.06 88 ASP A C 1
ATOM 720 O O . ASP A 1 88 ? 20.958 3.229 -15.592 1.00 87.06 88 ASP A O 1
ATOM 724 N N . GLU A 1 89 ? 21.047 1.342 -16.789 1.00 89.69 89 GLU A N 1
ATOM 725 C CA . GLU A 1 89 ? 19.774 1.592 -17.478 1.00 89.69 89 GLU A CA 1
ATOM 726 C C . GLU A 1 89 ? 18.563 1.523 -16.531 1.00 89.69 89 GLU A C 1
ATOM 728 O O . GLU A 1 89 ? 17.599 2.280 -16.699 1.00 89.69 89 GLU A O 1
ATOM 733 N N . ALA A 1 90 ? 18.599 0.644 -15.524 1.00 90.25 90 ALA A N 1
ATOM 734 C CA . ALA A 1 90 ? 17.585 0.586 -14.473 1.00 90.25 90 ALA A CA 1
ATOM 735 C C . ALA A 1 90 ? 17.596 1.856 -13.608 1.00 90.25 90 ALA A C 1
ATOM 737 O O . ALA A 1 90 ? 16.525 2.371 -13.280 1.00 90.25 90 ALA A O 1
ATOM 738 N N . HIS A 1 91 ? 18.779 2.395 -13.292 1.00 88.44 91 HIS A N 1
ATOM 739 C CA . HIS A 1 91 ? 18.933 3.665 -12.579 1.00 88.44 91 HIS A CA 1
ATOM 740 C C . HIS A 1 91 ? 18.339 4.831 -13.361 1.00 88.44 91 HIS A C 1
ATOM 742 O O . HIS A 1 91 ? 17.477 5.527 -12.831 1.00 88.44 91 HIS A O 1
ATOM 748 N N . ILE A 1 92 ? 18.713 4.992 -14.634 1.00 89.94 92 ILE A N 1
ATOM 749 C CA . ILE A 1 92 ? 18.202 6.087 -15.474 1.00 89.94 92 ILE A CA 1
ATOM 750 C C . ILE A 1 92 ? 16.669 6.058 -15.538 1.00 89.94 92 ILE A C 1
ATOM 752 O O . ILE A 1 92 ? 16.011 7.091 -15.392 1.00 89.94 92 ILE A O 1
ATOM 756 N N . LEU A 1 93 ? 16.081 4.874 -15.731 1.00 92.44 93 LEU A N 1
ATOM 757 C CA . LEU A 1 93 ? 14.628 4.732 -15.801 1.00 92.44 93 LEU A CA 1
ATOM 758 C C . LEU A 1 93 ? 13.948 4.955 -14.439 1.00 92.44 93 LEU A C 1
ATOM 760 O O . LEU A 1 93 ? 12.893 5.592 -14.382 1.00 92.44 93 LEU A O 1
ATOM 764 N N . SER A 1 94 ? 14.541 4.453 -13.352 1.00 92.75 94 SER A N 1
ATOM 765 C CA . SER A 1 94 ? 14.047 4.658 -11.985 1.00 92.75 94 SER A CA 1
ATOM 766 C C . SER A 1 94 ? 14.072 6.134 -11.590 1.00 92.75 94 SER A C 1
ATOM 768 O O . SER A 1 94 ? 13.099 6.622 -11.012 1.00 92.75 94 SER A O 1
ATOM 770 N N . ASP A 1 95 ? 15.144 6.850 -11.923 1.00 90.06 95 ASP A N 1
ATOM 771 C CA . ASP A 1 95 ? 15.302 8.275 -11.627 1.00 90.06 95 ASP A CA 1
ATOM 772 C C . ASP A 1 95 ? 14.266 9.102 -12.393 1.00 90.06 95 ASP A C 1
ATOM 774 O O . ASP A 1 95 ? 13.517 9.865 -11.778 1.00 90.06 95 ASP A O 1
ATOM 778 N N . TYR A 1 96 ? 14.108 8.850 -13.699 1.00 93.12 96 TYR A N 1
ATOM 779 C CA . TYR A 1 96 ? 13.063 9.485 -14.508 1.00 93.12 96 TYR A CA 1
ATOM 780 C C . TYR A 1 96 ? 11.660 9.241 -13.929 1.00 93.12 96 TYR A C 1
ATOM 782 O O . TYR A 1 96 ? 10.841 10.156 -13.811 1.00 93.12 96 TYR A O 1
ATOM 790 N N . PHE A 1 97 ? 11.359 8.002 -13.525 1.00 93.38 97 PHE A N 1
ATOM 791 C CA . PHE A 1 97 ? 10.067 7.680 -12.917 1.00 93.38 97 PHE A CA 1
ATOM 792 C C . PHE A 1 97 ? 9.879 8.361 -11.549 1.00 93.38 97 PHE A C 1
ATOM 794 O O . PHE A 1 97 ? 8.777 8.817 -11.225 1.00 93.38 97 PHE A O 1
ATOM 801 N N . GLY A 1 98 ? 10.948 8.485 -10.760 1.00 90.69 98 GLY A N 1
ATOM 802 C CA . GLY A 1 98 ? 10.967 9.236 -9.505 1.00 90.69 98 GLY A CA 1
ATOM 803 C C . GLY A 1 98 ? 10.699 10.732 -9.697 1.00 90.69 98 GLY A C 1
ATOM 804 O O . GLY A 1 98 ? 9.944 11.328 -8.917 1.00 90.69 98 GLY A O 1
ATOM 805 N N . GLU A 1 99 ? 11.248 11.336 -10.752 1.00 89.31 99 GLU A N 1
ATOM 806 C CA . GLU A 1 99 ? 10.959 12.719 -11.156 1.00 89.31 99 GLU A CA 1
ATOM 807 C C . GLU A 1 99 ? 9.515 12.879 -11.643 1.00 89.31 99 GLU A C 1
ATOM 809 O O . GLU A 1 99 ? 8.818 13.815 -11.244 1.00 89.31 99 GLU A O 1
ATOM 814 N N . TYR A 1 100 ? 8.995 11.909 -12.395 1.00 90.88 100 TYR A N 1
ATOM 815 C CA . TYR A 1 100 ? 7.595 11.921 -12.810 1.00 90.88 100 TYR A CA 1
ATOM 816 C C . TYR A 1 100 ? 6.636 11.889 -11.608 1.00 90.88 100 TYR A C 1
ATOM 818 O O . TYR A 1 100 ? 5.746 12.738 -11.500 1.00 90.88 100 TYR A O 1
ATOM 826 N N . ILE A 1 101 ? 6.847 10.986 -10.643 1.00 89.06 101 ILE A N 1
ATOM 827 C CA . ILE A 1 101 ? 6.086 10.973 -9.376 1.00 89.06 101 ILE A CA 1
ATOM 828 C C . ILE A 1 101 ? 6.220 12.317 -8.658 1.00 89.06 101 ILE A C 1
ATOM 830 O O . ILE A 1 101 ? 5.273 12.834 -8.052 1.00 89.06 101 ILE A O 1
ATOM 834 N N . SER A 1 102 ? 7.417 12.887 -8.714 1.00 85.06 102 SER A N 1
ATOM 835 C CA . SER A 1 102 ? 7.738 14.138 -8.063 1.00 85.06 102 SER A CA 1
ATOM 836 C C . SER A 1 102 ? 6.931 15.313 -8.594 1.00 85.06 102 SER A C 1
ATOM 838 O O . SER A 1 102 ? 6.315 16.037 -7.804 1.00 85.06 102 SER A O 1
ATOM 840 N N . CYS A 1 103 ? 6.852 15.453 -9.910 1.00 83.75 103 CYS A N 1
ATOM 841 C CA . CYS A 1 103 ? 6.060 16.496 -10.543 1.00 83.75 103 CYS A CA 1
ATOM 842 C C . CYS A 1 103 ? 4.558 16.236 -10.383 1.00 83.75 103 CYS A C 1
ATOM 844 O O . CYS A 1 103 ? 3.810 17.139 -9.995 1.00 83.75 103 CYS A O 1
ATOM 846 N N . ALA A 1 104 ? 4.128 14.977 -10.545 1.00 82.50 104 ALA A N 1
ATOM 847 C CA . ALA A 1 104 ? 2.740 14.558 -10.350 1.00 82.50 104 ALA A CA 1
ATOM 848 C C . ALA A 1 104 ? 2.216 14.912 -8.943 1.00 82.50 104 ALA A C 1
ATOM 850 O O . ALA A 1 104 ? 1.061 15.315 -8.783 1.00 82.50 104 ALA A O 1
ATOM 851 N N . THR A 1 105 ? 3.069 14.813 -7.917 1.00 78.19 105 THR A N 1
ATOM 852 C CA . THR A 1 105 ? 2.699 15.148 -6.533 1.00 78.19 105 THR A CA 1
ATOM 853 C C . THR A 1 105 ? 2.781 16.631 -6.189 1.00 78.19 105 THR A C 1
ATOM 855 O O . THR A 1 105 ? 1.922 17.104 -5.447 1.00 78.19 105 THR A O 1
ATOM 858 N N . LEU A 1 106 ? 3.784 17.370 -6.679 1.00 71.75 106 LEU A N 1
ATOM 859 C CA . LEU A 1 106 ? 3.995 18.776 -6.290 1.00 71.75 106 LEU A CA 1
ATOM 860 C C . LEU A 1 106 ? 3.137 19.763 -7.070 1.00 71.75 106 LEU A C 1
ATOM 862 O O . LEU A 1 106 ? 2.590 20.692 -6.476 1.00 71.75 106 LEU A O 1
ATOM 866 N N . PHE A 1 107 ? 3.037 19.589 -8.386 1.00 63.81 107 PHE A N 1
ATOM 867 C CA . PHE A 1 107 ? 2.497 20.632 -9.258 1.00 63.81 107 PHE A CA 1
ATOM 868 C C . PHE A 1 107 ? 1.009 20.459 -9.528 1.00 63.81 107 PHE A C 1
ATOM 870 O O . PHE A 1 107 ? 0.274 21.440 -9.617 1.00 63.81 107 PHE A O 1
ATOM 877 N N . HIS A 1 108 ? 0.535 19.216 -9.586 1.00 60.28 108 HIS A N 1
ATOM 878 C CA . HIS A 1 108 ? -0.814 18.949 -10.071 1.00 60.28 108 HIS A CA 1
ATOM 879 C C . HIS A 1 108 ? -1.895 18.851 -8.984 1.00 60.28 108 HIS A C 1
ATOM 881 O O . HIS A 1 108 ? -3.056 18.664 -9.336 1.00 60.28 108 HIS A O 1
ATOM 887 N N . LYS A 1 109 ? -1.552 18.995 -7.689 1.00 58.34 109 LYS A N 1
ATOM 888 C CA . LYS A 1 109 ? -2.488 18.929 -6.537 1.00 58.34 109 LYS A CA 1
ATOM 889 C C . LYS A 1 109 ? -3.587 17.864 -6.704 1.00 58.34 109 LYS A C 1
ATOM 891 O O . LYS A 1 109 ? -4.763 18.125 -6.457 1.00 58.34 109 LYS A O 1
ATOM 896 N N . PHE A 1 110 ? -3.209 16.672 -7.165 1.00 63.78 110 PHE A N 1
ATOM 897 C CA . PHE A 1 110 ? -4.149 15.566 -7.279 1.00 63.78 110 PHE A CA 1
ATOM 898 C C . PHE A 1 110 ? -4.510 15.047 -5.895 1.00 63.78 110 PHE A C 1
ATOM 900 O O . PHE A 1 110 ? -3.658 14.945 -5.010 1.00 63.78 110 PHE A O 1
ATOM 907 N N . ASP A 1 111 ? -5.774 14.673 -5.738 1.00 65.38 111 ASP A N 1
ATOM 908 C CA . ASP A 1 111 ? -6.211 13.905 -4.587 1.00 65.38 111 ASP A CA 1
ATOM 909 C C . ASP A 1 111 ? -5.755 12.445 -4.747 1.00 65.38 111 ASP A C 1
ATOM 911 O O . ASP A 1 111 ? -6.448 11.580 -5.300 1.00 65.38 111 ASP A O 1
ATOM 915 N N . TRP A 1 112 ? -4.508 12.226 -4.333 1.00 67.88 112 TRP A N 1
ATOM 916 C CA . TRP A 1 112 ? -3.891 10.918 -4.227 1.00 67.88 112 TRP A CA 1
ATOM 917 C C . TRP A 1 112 ? -4.502 10.185 -3.039 1.00 67.88 112 TRP A C 1
ATOM 919 O O . TRP A 1 112 ? -4.351 10.631 -1.905 1.00 67.88 112 TRP A O 1
ATOM 929 N N . GLN A 1 113 ? -5.080 9.005 -3.279 1.00 62.38 113 GLN A N 1
ATOM 930 C CA . GLN A 1 113 ? -5.585 8.141 -2.201 1.00 62.38 113 GLN A CA 1
ATOM 931 C C . GLN A 1 113 ? -4.506 7.897 -1.126 1.00 62.38 113 GLN A C 1
ATOM 933 O O . GLN A 1 113 ? -4.810 7.784 0.057 1.00 62.38 113 GLN A O 1
ATOM 938 N N . HIS A 1 114 ? -3.235 7.842 -1.543 1.00 65.00 114 HIS A N 1
ATOM 939 C CA . HIS A 1 114 ? -2.060 7.797 -0.678 1.00 65.00 114 HIS A CA 1
ATOM 940 C C . HIS A 1 114 ? -0.924 8.573 -1.336 1.00 65.00 114 HIS A C 1
ATOM 942 O O . HIS A 1 114 ? -0.669 8.375 -2.524 1.00 65.00 114 HIS A O 1
ATOM 948 N N . ASN A 1 115 ? -0.219 9.422 -0.582 1.00 68.06 115 ASN A N 1
ATOM 949 C CA . ASN A 1 115 ? 0.900 10.180 -1.135 1.00 68.06 115 ASN A CA 1
ATOM 950 C C . ASN A 1 115 ? 2.004 9.206 -1.612 1.00 68.06 115 ASN A C 1
ATOM 952 O O . ASN A 1 115 ? 2.605 8.522 -0.777 1.00 68.06 115 ASN A O 1
ATOM 956 N N . PRO A 1 116 ? 2.308 9.154 -2.924 1.00 69.56 116 PRO A N 1
ATOM 957 C CA . PRO A 1 116 ? 3.240 8.182 -3.496 1.00 69.56 116 PRO A CA 1
ATOM 958 C C . PRO A 1 116 ? 4.701 8.417 -3.093 1.00 69.56 116 PRO A C 1
ATOM 960 O O . PRO A 1 116 ? 5.563 7.612 -3.435 1.00 69.56 116 PRO A O 1
ATOM 963 N N . ARG A 1 117 ? 4.993 9.508 -2.376 1.00 66.00 117 ARG A N 1
ATOM 964 C CA . ARG A 1 117 ? 6.334 9.853 -1.906 1.00 66.00 117 ARG A CA 1
ATOM 965 C C . ARG A 1 117 ? 6.633 9.493 -0.460 1.00 66.00 117 ARG A C 1
ATOM 967 O O . ARG A 1 117 ? 7.715 9.846 -0.027 1.00 66.00 117 ARG A O 1
ATOM 974 N N . GLN A 1 118 ? 5.741 8.865 0.308 1.00 63.69 118 GLN A N 1
ATOM 975 C CA . GLN A 1 118 ? 5.998 8.615 1.737 1.00 63.69 118 GLN A CA 1
ATOM 976 C C . GLN A 1 118 ? 7.155 7.618 1.933 1.00 63.69 118 GLN A C 1
ATOM 978 O O . GLN A 1 118 ? 6.904 6.408 1.902 1.00 63.69 118 GLN A O 1
ATOM 983 N N . PRO A 1 119 ? 8.409 8.064 2.148 1.00 62.78 119 PRO A N 1
ATOM 984 C CA . PRO A 1 119 ? 9.523 7.146 2.264 1.00 62.78 119 PRO A CA 1
ATOM 985 C C . PRO A 1 119 ? 9.388 6.472 3.623 1.00 62.78 119 PRO A C 1
ATOM 987 O O . PRO A 1 119 ? 9.091 7.115 4.632 1.00 62.78 119 PRO A O 1
ATOM 990 N N . SER A 1 120 ? 9.547 5.159 3.653 1.00 65.50 120 SER A N 1
ATOM 991 C CA . SER A 1 120 ? 9.542 4.414 4.904 1.00 65.50 120 SER A CA 1
ATOM 992 C C . SER A 1 120 ? 10.965 4.018 5.252 1.00 65.50 120 SER A C 1
ATOM 994 O O . SER A 1 120 ? 11.584 3.261 4.508 1.00 65.50 120 SER A O 1
ATOM 996 N N . ASP A 1 121 ? 11.457 4.466 6.407 1.00 72.06 121 ASP A N 1
ATOM 997 C CA . ASP A 1 121 ? 12.657 3.878 6.998 1.00 72.06 121 ASP A CA 1
ATOM 998 C C . ASP A 1 121 ? 12.396 2.384 7.207 1.00 72.06 121 ASP A C 1
ATOM 1000 O O . ASP A 1 121 ? 11.529 1.985 7.996 1.00 72.06 121 ASP A O 1
ATOM 1004 N N . PHE A 1 122 ? 13.106 1.544 6.453 1.00 81.25 122 PHE A N 1
ATOM 1005 C CA . PHE A 1 122 ? 12.842 0.113 6.428 1.00 81.25 122 PHE A CA 1
ATOM 1006 C C . PHE A 1 122 ? 13.985 -0.670 7.088 1.00 81.25 122 PHE A C 1
ATOM 1008 O O . PHE A 1 122 ? 15.125 -0.603 6.631 1.00 81.25 122 PHE A O 1
ATOM 1015 N N . PRO A 1 123 ? 13.722 -1.435 8.167 1.00 83.81 123 PRO A N 1
ATOM 1016 C CA . PRO A 1 123 ? 14.773 -1.979 9.025 1.00 83.81 123 PRO A CA 1
ATOM 1017 C C . PRO A 1 123 ? 15.355 -3.305 8.499 1.00 83.81 123 PRO A C 1
ATOM 1019 O O . PRO A 1 123 ? 15.524 -4.265 9.255 1.00 83.81 123 PRO A O 1
ATOM 1022 N N . CYS A 1 124 ? 15.655 -3.383 7.200 1.00 83.62 124 CYS A N 1
ATOM 1023 C CA . CYS A 1 124 ? 16.483 -4.443 6.627 1.00 83.62 124 CYS A CA 1
ATOM 1024 C C . CYS A 1 124 ? 17.182 -3.994 5.338 1.00 83.62 124 CYS A C 1
ATOM 1026 O O . CYS A 1 124 ? 16.664 -3.160 4.604 1.00 83.62 124 CYS A O 1
ATOM 1028 N N . SER A 1 125 ? 18.321 -4.621 5.028 1.00 83.81 125 SER A N 1
ATOM 1029 C CA . SER A 1 125 ? 18.977 -4.451 3.731 1.00 83.81 125 SER A CA 1
ATOM 1030 C C . SER A 1 125 ? 18.124 -5.067 2.617 1.00 83.81 125 SER A C 1
ATOM 1032 O O . SER A 1 125 ? 17.826 -6.268 2.618 1.00 83.81 125 SER A O 1
ATOM 1034 N N . LEU A 1 126 ? 17.739 -4.222 1.666 1.00 89.56 126 LEU A N 1
ATOM 1035 C CA . LEU A 1 126 ? 17.036 -4.592 0.444 1.00 89.56 126 LEU A CA 1
ATOM 1036 C C . LEU A 1 126 ? 17.975 -4.433 -0.757 1.00 89.56 126 LEU A C 1
ATOM 1038 O O . LEU A 1 126 ? 17.671 -3.727 -1.713 1.00 89.56 126 LEU A O 1
ATOM 1042 N N . CYS A 1 127 ? 19.139 -5.070 -0.668 1.00 88.31 127 CYS A N 1
ATOM 1043 C CA . CYS A 1 127 ? 20.069 -5.205 -1.778 1.00 88.31 127 CYS A CA 1
ATOM 1044 C C . CYS A 1 127 ? 20.855 -6.519 -1.701 1.00 88.31 127 CYS A C 1
ATOM 1046 O O . CYS A 1 127 ? 20.969 -7.139 -0.634 1.00 88.31 127 CYS A O 1
ATOM 1048 N N . GLU A 1 128 ? 21.404 -6.945 -2.827 1.00 86.19 128 GLU A N 1
ATOM 1049 C CA . GLU A 1 128 ? 22.458 -7.949 -2.914 1.00 86.19 128 GLU A CA 1
ATOM 1050 C C . GLU A 1 128 ? 23.498 -7.423 -3.894 1.00 86.19 128 GLU A C 1
ATOM 1052 O O . GLU A 1 128 ? 23.166 -7.052 -5.014 1.00 86.19 128 GLU A O 1
ATOM 1057 N N . LEU A 1 129 ? 24.735 -7.349 -3.415 1.00 80.06 129 LEU A N 1
ATOM 1058 C CA . LEU A 1 129 ? 25.903 -6.956 -4.182 1.00 80.06 129 LEU A CA 1
ATOM 1059 C C . LEU A 1 129 ? 26.849 -8.143 -4.125 1.00 80.06 129 LEU A C 1
ATOM 1061 O O . LEU A 1 129 ? 27.426 -8.418 -3.068 1.00 80.06 129 LEU A O 1
ATOM 1065 N N . ASP A 1 130 ? 26.957 -8.872 -5.225 1.00 71.00 130 ASP A N 1
ATOM 1066 C CA . ASP A 1 130 ? 28.002 -9.869 -5.391 1.00 71.00 130 ASP A CA 1
ATOM 1067 C C . ASP A 1 130 ? 29.137 -9.222 -6.194 1.00 71.00 130 ASP A C 1
ATOM 1069 O O . ASP A 1 130 ? 28.931 -8.706 -7.282 1.00 71.00 130 ASP A O 1
ATOM 1073 N N . ILE A 1 131 ? 30.337 -9.153 -5.617 1.00 64.69 131 ILE A N 1
ATOM 1074 C CA . ILE A 1 131 ? 31.503 -8.571 -6.305 1.00 64.69 131 ILE A CA 1
ATOM 1075 C C . ILE A 1 131 ? 32.127 -9.616 -7.244 1.00 64.69 131 ILE A C 1
ATOM 1077 O O . ILE A 1 131 ? 32.776 -9.265 -8.229 1.00 64.69 131 ILE A O 1
ATOM 1081 N N . ASP A 1 132 ? 31.917 -10.902 -6.951 1.00 66.00 132 ASP A N 1
ATOM 1082 C CA . ASP A 1 132 ? 32.484 -12.023 -7.696 1.00 66.00 132 ASP A CA 1
ATOM 1083 C C . ASP A 1 132 ? 31.556 -12.490 -8.836 1.00 66.00 132 ASP A C 1
ATOM 1085 O O . ASP A 1 132 ? 32.023 -13.115 -9.791 1.00 66.00 132 ASP A O 1
ATOM 1089 N N . ASN A 1 133 ? 30.256 -12.170 -8.773 1.00 63.09 133 ASN A N 1
ATOM 1090 C CA . ASN A 1 133 ? 29.274 -12.401 -9.840 1.00 63.09 133 ASN A CA 1
ATOM 1091 C C . ASN A 1 133 ? 28.554 -11.093 -10.194 1.00 63.09 133 ASN A C 1
ATOM 1093 O O . ASN A 1 133 ? 28.229 -10.349 -9.287 1.00 63.09 133 ASN A O 1
ATOM 1097 N N . PRO A 1 134 ? 28.181 -10.830 -11.459 1.00 63.75 134 PRO A N 1
ATOM 1098 C CA . PRO A 1 134 ? 27.477 -9.604 -11.867 1.00 63.75 134 PRO A CA 1
ATOM 1099 C C . PRO A 1 134 ? 25.989 -9.594 -11.443 1.00 63.75 134 PRO A C 1
ATOM 1101 O O . PRO A 1 134 ? 25.106 -9.209 -12.209 1.00 63.75 134 PRO A O 1
ATOM 1104 N N . ILE A 1 135 ? 25.685 -10.109 -10.251 1.00 67.62 135 ILE A N 1
ATOM 1105 C CA . ILE A 1 135 ? 24.352 -10.122 -9.659 1.00 67.62 135 ILE A CA 1
ATOM 1106 C C . ILE A 1 135 ? 24.280 -8.918 -8.735 1.00 67.62 135 ILE A C 1
ATOM 1108 O O . ILE A 1 135 ? 24.837 -8.928 -7.635 1.00 67.62 135 ILE A O 1
ATOM 1112 N N . GLU A 1 136 ? 23.561 -7.903 -9.187 1.00 81.88 136 GLU A N 1
ATOM 1113 C CA . GLU A 1 136 ? 23.302 -6.717 -8.402 1.00 81.88 136 GLU A CA 1
ATOM 1114 C C . GLU A 1 136 ? 21.817 -6.405 -8.445 1.00 81.88 136 GLU A C 1
ATOM 1116 O O . GLU A 1 136 ? 21.210 -6.284 -9.509 1.00 81.88 136 GLU A O 1
ATOM 1121 N N . TRP A 1 137 ? 21.240 -6.263 -7.259 1.00 90.06 137 TRP A N 1
ATOM 1122 C CA . TRP A 1 137 ? 19.915 -5.691 -7.120 1.00 90.06 137 TRP A CA 1
ATOM 1123 C C . TRP A 1 137 ? 19.847 -4.820 -5.888 1.00 90.06 137 TRP A C 1
ATOM 1125 O O . TRP A 1 137 ? 20.435 -5.129 -4.845 1.00 90.06 137 TRP A O 1
ATOM 1135 N N . CYS A 1 138 ? 19.095 -3.734 -5.984 1.00 89.00 138 CYS A N 1
ATOM 1136 C CA . CYS A 1 138 ? 18.878 -2.837 -4.865 1.00 89.00 138 CYS A CA 1
ATOM 1137 C C . CYS A 1 138 ? 17.518 -2.152 -4.946 1.00 89.00 138 CYS A C 1
ATOM 1139 O O . CYS A 1 138 ? 16.853 -2.119 -5.979 1.00 89.00 138 CYS A O 1
ATOM 1141 N N . VAL A 1 139 ? 17.079 -1.623 -3.811 1.00 88.75 139 VAL A N 1
ATOM 1142 C CA . VAL A 1 139 ? 15.845 -0.851 -3.722 1.00 88.75 139 VAL A CA 1
ATOM 1143 C C . VAL A 1 139 ? 16.146 0.633 -3.836 1.00 88.75 139 VAL A C 1
ATOM 1145 O O . VAL A 1 139 ? 16.858 1.182 -2.998 1.00 88.75 139 VAL A O 1
ATOM 1148 N N . GLY A 1 140 ? 15.542 1.283 -4.832 1.00 81.00 140 GLY A N 1
ATOM 1149 C CA . GLY A 1 140 ? 15.614 2.737 -5.020 1.00 81.00 140 GLY A CA 1
ATOM 1150 C C . GLY A 1 140 ? 14.624 3.515 -4.149 1.00 81.00 140 GLY A C 1
ATOM 1151 O O . GLY A 1 140 ? 14.826 4.691 -3.867 1.00 81.00 140 GLY A O 1
ATOM 1152 N N . GLY A 1 141 ? 13.558 2.865 -3.674 1.00 82.69 141 GLY A N 1
ATOM 1153 C CA . GLY A 1 141 ? 12.575 3.491 -2.793 1.00 82.69 141 GLY A CA 1
ATOM 1154 C C . GLY A 1 141 ? 11.548 2.503 -2.259 1.00 82.69 141 GLY A C 1
ATOM 1155 O O . GLY A 1 141 ? 11.146 1.579 -2.961 1.00 82.69 141 GLY A O 1
ATOM 1156 N N . ILE A 1 142 ? 11.106 2.705 -1.016 1.00 88.31 142 ILE A N 1
ATOM 1157 C CA . ILE A 1 142 ? 10.073 1.894 -0.365 1.00 88.31 142 ILE A CA 1
ATOM 1158 C C . ILE A 1 142 ? 9.081 2.783 0.383 1.00 88.31 142 ILE A C 1
ATOM 1160 O O . ILE A 1 142 ? 9.455 3.732 1.074 1.00 88.31 142 ILE A O 1
ATOM 1164 N N . THR A 1 143 ? 7.801 2.455 0.255 1.00 87.75 143 THR A N 1
ATOM 1165 C CA . THR A 1 143 ? 6.700 3.167 0.898 1.00 87.75 143 THR A CA 1
ATOM 1166 C C . THR A 1 143 ? 5.679 2.187 1.467 1.00 87.75 143 THR A C 1
ATOM 1168 O O . THR A 1 143 ? 5.396 1.145 0.873 1.00 87.75 143 THR A O 1
ATOM 1171 N N . GLY A 1 144 ? 5.135 2.492 2.643 1.00 87.38 144 GLY A N 1
ATOM 1172 C CA . GLY A 1 144 ? 4.044 1.735 3.246 1.00 87.38 144 GLY A CA 1
ATOM 1173 C C . GLY A 1 144 ? 2.688 2.347 2.917 1.00 87.38 144 GLY A C 1
ATOM 1174 O O . GLY A 1 144 ? 2.548 3.565 2.882 1.00 87.38 144 GLY A O 1
ATOM 1175 N N . ILE A 1 145 ? 1.665 1.510 2.748 1.00 83.44 145 ILE A N 1
ATOM 1176 C CA . ILE A 1 145 ? 0.275 1.979 2.705 1.00 83.44 145 ILE A CA 1
ATOM 1177 C C . ILE A 1 145 ? -0.298 1.956 4.134 1.00 83.44 145 ILE A C 1
ATOM 1179 O O . ILE A 1 145 ? -0.160 0.940 4.825 1.00 83.44 145 ILE A O 1
ATOM 1183 N N . PRO A 1 146 ? -0.957 3.032 4.598 1.00 77.62 146 PRO A N 1
ATOM 1184 C CA . PRO A 1 146 ? -1.774 3.025 5.807 1.00 77.62 146 PRO A CA 1
ATOM 1185 C C . PRO A 1 146 ? -2.732 1.823 5.895 1.00 77.62 146 PRO A C 1
ATOM 1187 O O . PRO A 1 146 ? -3.166 1.257 4.895 1.00 77.62 146 PRO A O 1
ATOM 1190 N N . GLY A 1 147 ? -3.074 1.417 7.120 1.00 76.62 147 GLY A N 1
ATOM 1191 C CA . GLY A 1 147 ? -4.055 0.346 7.347 1.00 76.62 147 GLY A CA 1
ATOM 1192 C C . GLY A 1 147 ? -3.516 -1.089 7.257 1.00 76.62 147 GLY A C 1
ATOM 1193 O O . GLY A 1 147 ? -4.304 -2.032 7.223 1.00 76.62 147 GLY A O 1
ATOM 1194 N N . GLY A 1 148 ? -2.194 -1.302 7.236 1.00 84.75 148 GLY A N 1
ATOM 1195 C CA . GLY A 1 148 ? -1.613 -2.643 7.390 1.00 84.75 148 GLY A CA 1
ATOM 1196 C C . GLY A 1 148 ? -0.163 -2.768 6.913 1.00 84.75 148 GLY A C 1
ATOM 1197 O O . GLY A 1 148 ? 0.447 -1.779 6.516 1.00 84.75 148 GLY A O 1
ATOM 1198 N N . PRO A 1 149 ? 0.414 -3.982 6.938 1.00 91.81 149 PRO A N 1
ATOM 1199 C CA . PRO A 1 149 ? 1.769 -4.270 6.457 1.00 91.81 149 PRO A CA 1
ATOM 1200 C C . PRO A 1 149 ? 1.837 -4.394 4.923 1.00 91.81 149 PRO A C 1
ATOM 1202 O O . PRO A 1 149 ? 2.383 -5.370 4.404 1.00 91.81 149 PRO A O 1
ATOM 1205 N N . ARG A 1 150 ? 1.252 -3.438 4.194 1.00 92.69 150 ARG A N 1
ATOM 1206 C CA . ARG A 1 150 ? 1.333 -3.368 2.729 1.00 92.69 150 ARG A CA 1
ATOM 1207 C C . ARG A 1 150 ? 2.461 -2.431 2.342 1.00 92.69 150 ARG A C 1
ATOM 1209 O O . ARG A 1 150 ? 2.462 -1.278 2.768 1.00 92.69 150 ARG A O 1
ATOM 1216 N N . MET A 1 151 ? 3.392 -2.924 1.543 1.00 93.75 151 MET A N 1
ATOM 1217 C CA . MET A 1 151 ? 4.558 -2.158 1.110 1.00 93.75 151 MET A CA 1
ATOM 1218 C C . MET A 1 151 ? 4.583 -2.066 -0.411 1.00 93.75 151 MET A C 1
ATOM 1220 O O . MET A 1 151 ? 4.196 -3.012 -1.095 1.00 93.75 151 MET A O 1
ATOM 1224 N N . LYS A 1 152 ? 5.051 -0.938 -0.935 1.00 93.50 152 LYS A N 1
ATOM 1225 C CA . LYS A 1 152 ? 5.380 -0.752 -2.347 1.00 93.50 152 LYS A CA 1
ATOM 1226 C C . LYS A 1 152 ? 6.848 -0.395 -2.466 1.00 93.50 152 LYS A C 1
ATOM 1228 O O . LYS A 1 152 ? 7.370 0.309 -1.602 1.00 93.50 152 LYS A O 1
ATOM 1233 N N . CYS A 1 153 ? 7.509 -0.875 -3.505 1.00 92.88 153 CYS A N 1
ATOM 1234 C CA . CYS A 1 153 ? 8.945 -0.704 -3.639 1.00 92.88 153 CYS A CA 1
ATOM 1235 C C . CYS A 1 153 ? 9.386 -0.604 -5.104 1.00 92.88 153 CYS A C 1
ATOM 1237 O O . CYS A 1 153 ? 8.840 -1.302 -5.961 1.00 92.88 153 CYS A O 1
ATOM 1239 N N . PHE A 1 154 ? 10.387 0.235 -5.369 1.00 92.12 154 PHE A N 1
ATOM 1240 C CA . PHE A 1 154 ? 11.182 0.193 -6.596 1.00 92.12 154 PHE A CA 1
ATOM 1241 C C . PHE A 1 154 ? 12.298 -0.813 -6.422 1.00 92.12 154 PHE A C 1
ATOM 1243 O O . PHE A 1 154 ? 12.986 -0.797 -5.401 1.00 92.12 154 PHE A O 1
ATOM 1250 N N . LEU A 1 155 ? 12.473 -1.674 -7.409 1.00 95.00 155 LEU A N 1
ATOM 1251 C CA . LEU A 1 155 ? 13.575 -2.613 -7.461 1.00 95.00 155 LEU A CA 1
ATOM 1252 C C . LEU A 1 155 ? 14.379 -2.332 -8.726 1.00 95.00 155 LEU A C 1
ATOM 1254 O O . LEU A 1 155 ? 13.807 -2.287 -9.810 1.00 95.00 155 LEU A O 1
ATOM 1258 N N . LEU A 1 156 ? 15.680 -2.136 -8.565 1.00 92.12 156 LEU A N 1
ATOM 1259 C CA . LEU A 1 156 ? 16.641 -1.991 -9.646 1.00 92.12 156 LEU A CA 1
ATOM 1260 C C . LEU A 1 156 ? 17.407 -3.302 -9.766 1.00 92.12 156 LEU A C 1
ATOM 1262 O O . LEU A 1 156 ? 17.800 -3.879 -8.747 1.00 92.12 156 LEU A O 1
ATOM 1266 N N . GLU A 1 157 ? 17.570 -3.779 -10.995 1.00 89.44 157 GLU A N 1
ATOM 1267 C CA . GLU A 1 157 ? 18.065 -5.121 -11.283 1.00 89.44 157 GLU A CA 1
ATOM 1268 C C . GLU A 1 157 ? 19.060 -5.122 -12.438 1.00 89.44 157 GLU A C 1
ATOM 1270 O O . GLU A 1 157 ? 18.779 -4.590 -13.512 1.00 89.44 157 GLU A O 1
ATOM 1275 N N . SER A 1 158 ? 20.190 -5.808 -12.247 1.00 87.62 158 SER A N 1
ATOM 1276 C CA . SER A 1 158 ? 21.203 -5.997 -13.294 1.00 87.62 158 SER A CA 1
ATOM 1277 C C . SER A 1 158 ? 20.862 -7.154 -14.245 1.00 87.62 158 SER A C 1
ATOM 1279 O O . SER A 1 158 ? 21.612 -7.465 -15.172 1.00 87.62 158 SER A O 1
ATOM 1281 N N . VAL A 1 159 ? 19.733 -7.831 -14.013 1.00 87.81 159 VAL A N 1
ATOM 1282 C CA . VAL A 1 159 ? 19.321 -9.040 -14.730 1.00 87.81 159 VAL A CA 1
ATOM 1283 C C . VAL A 1 159 ? 18.274 -8.716 -15.793 1.00 87.81 159 VAL A C 1
ATOM 1285 O O . VAL A 1 159 ? 17.213 -8.185 -15.482 1.00 87.81 159 VAL A O 1
ATOM 1288 N N . ASP A 1 160 ? 18.537 -9.139 -17.031 1.00 87.75 160 ASP A N 1
ATOM 1289 C CA . ASP A 1 160 ? 17.544 -9.169 -18.112 1.00 87.75 160 ASP A CA 1
ATOM 1290 C C . ASP A 1 160 ? 16.726 -10.466 -18.031 1.00 87.75 160 ASP A C 1
ATOM 1292 O O . ASP A 1 160 ? 17.233 -11.570 -18.296 1.00 87.75 160 ASP A O 1
ATOM 1296 N N . ALA A 1 161 ? 15.483 -10.331 -17.568 1.00 91.25 161 ALA A N 1
ATOM 1297 C CA . ALA A 1 161 ? 14.513 -11.411 -17.444 1.00 91.25 161 ALA A CA 1
ATOM 1298 C C . ALA A 1 161 ? 13.264 -11.117 -18.282 1.00 91.25 161 ALA A C 1
ATOM 1300 O O . ALA A 1 161 ? 12.702 -10.020 -18.248 1.00 91.25 161 ALA A O 1
ATOM 1301 N N . ASP A 1 162 ? 12.807 -12.135 -19.008 1.00 92.94 162 ASP A N 1
ATOM 1302 C CA . ASP A 1 162 ? 11.608 -12.064 -19.842 1.00 92.94 162 ASP A CA 1
ATOM 1303 C C . ASP A 1 162 ? 10.305 -12.272 -19.038 1.00 92.94 162 ASP A C 1
ATOM 1305 O O . ASP A 1 162 ? 10.300 -12.396 -17.809 1.00 92.94 162 ASP A O 1
ATOM 1309 N N . ASP A 1 163 ? 9.170 -12.285 -19.743 1.00 94.56 163 ASP A N 1
ATOM 1310 C CA . ASP A 1 163 ? 7.835 -12.416 -19.148 1.00 94.56 163 ASP A CA 1
ATOM 1311 C C . ASP A 1 163 ? 7.539 -13.818 -18.578 1.00 94.56 163 ASP A C 1
ATOM 1313 O O . ASP A 1 163 ? 6.611 -13.956 -17.783 1.00 94.56 163 ASP A O 1
ATOM 1317 N N . GLU A 1 164 ? 8.316 -14.843 -18.943 1.00 94.44 164 GLU A N 1
ATOM 1318 C CA . GLU A 1 164 ? 8.208 -16.221 -18.427 1.00 94.44 164 GLU A CA 1
ATOM 1319 C C . GLU A 1 164 ? 9.173 -16.477 -17.256 1.00 94.44 164 GLU A C 1
ATOM 1321 O O . GLU A 1 164 ? 9.217 -17.569 -16.672 1.00 94.44 164 GLU A O 1
ATOM 1326 N N . GLN A 1 165 ? 9.952 -15.453 -16.903 1.00 95.81 165 GLN A N 1
ATOM 1327 C CA . GLN A 1 165 ? 10.969 -15.493 -15.871 1.00 95.81 165 GLN A CA 1
ATOM 1328 C C . GLN A 1 165 ? 10.683 -14.503 -14.746 1.00 95.81 165 GLN A C 1
ATOM 1330 O O . GLN A 1 165 ? 10.086 -13.440 -14.931 1.00 95.81 165 GLN A O 1
ATOM 1335 N N . ILE A 1 166 ? 11.193 -14.833 -13.565 1.00 96.56 166 ILE A N 1
ATOM 1336 C CA . ILE A 1 166 ? 11.258 -13.951 -12.400 1.00 96.56 166 ILE A CA 1
ATOM 1337 C C . ILE A 1 166 ? 12.695 -13.909 -11.875 1.00 96.56 166 ILE A C 1
ATOM 1339 O O . ILE A 1 166 ? 13.401 -14.926 -11.908 1.00 96.56 166 ILE A O 1
ATOM 1343 N N . THR A 1 167 ? 13.162 -12.744 -11.433 1.00 95.38 167 THR A N 1
ATOM 1344 C CA . THR A 1 167 ? 14.538 -12.579 -10.961 1.00 95.38 167 THR A CA 1
ATOM 1345 C C . THR A 1 167 ? 14.688 -13.018 -9.508 1.00 95.38 167 THR A C 1
ATOM 1347 O O . THR A 1 167 ? 13.738 -13.110 -8.722 1.00 95.38 167 THR A O 1
ATOM 1350 N N . ARG A 1 168 ? 15.937 -13.279 -9.127 1.00 94.38 168 ARG A N 1
ATOM 1351 C CA . ARG A 1 168 ? 16.332 -13.505 -7.739 1.00 94.38 168 ARG A CA 1
ATOM 1352 C C . ARG A 1 168 ? 16.002 -12.301 -6.856 1.00 94.38 168 ARG A C 1
ATOM 1354 O O . ARG A 1 168 ? 15.473 -12.510 -5.763 1.00 94.38 168 ARG A O 1
ATOM 1361 N N . GLY A 1 169 ? 16.309 -11.079 -7.290 1.00 94.44 169 GLY A N 1
ATOM 1362 C CA . GLY A 1 169 ? 16.065 -9.886 -6.483 1.00 94.44 169 GLY A CA 1
ATOM 1363 C C . GLY A 1 169 ? 14.582 -9.588 -6.316 1.00 94.44 169 GLY A C 1
ATOM 1364 O O . GLY A 1 169 ? 14.178 -9.230 -5.215 1.00 94.44 169 GLY A O 1
ATOM 1365 N N . GLU A 1 170 ? 13.735 -9.866 -7.309 1.00 97.31 170 GLU A N 1
ATOM 1366 C CA . GLU A 1 170 ? 12.276 -9.739 -7.181 1.00 97.31 170 GLU A CA 1
ATOM 1367 C C . GLU A 1 170 ? 11.726 -10.630 -6.063 1.00 97.31 170 GLU A C 1
ATOM 1369 O O . GLU A 1 170 ? 11.017 -10.152 -5.171 1.00 97.31 170 GLU A O 1
ATOM 1374 N N . ILE A 1 171 ? 12.117 -11.909 -6.043 1.00 97.69 171 ILE A N 1
ATOM 1375 C CA . ILE A 1 171 ? 11.682 -12.846 -4.999 1.00 97.69 171 ILE A CA 1
ATOM 1376 C C . ILE A 1 171 ? 12.270 -12.454 -3.637 1.00 97.69 171 ILE A C 1
ATOM 1378 O O . ILE A 1 171 ? 11.544 -12.360 -2.643 1.00 97.69 171 ILE A O 1
ATOM 1382 N N . LEU A 1 172 ? 13.586 -12.219 -3.564 1.00 96.81 172 LEU A N 1
ATOM 1383 C CA . LEU A 1 172 ? 14.261 -11.928 -2.298 1.00 96.81 172 LEU A CA 1
ATOM 1384 C C . LEU A 1 172 ? 13.822 -10.593 -1.700 1.00 96.81 172 LEU A C 1
ATOM 1386 O O . LEU A 1 172 ? 13.655 -10.520 -0.481 1.00 96.81 172 LEU A O 1
ATOM 1390 N N . CYS A 1 173 ? 13.592 -9.567 -2.518 1.00 96.94 173 CYS A N 1
ATOM 1391 C CA . CYS A 1 173 ? 13.066 -8.282 -2.073 1.00 96.94 173 CYS A CA 1
ATOM 1392 C C . CYS A 1 173 ? 11.691 -8.467 -1.423 1.00 96.94 173 CYS A C 1
ATOM 1394 O O . CYS A 1 173 ? 11.518 -8.109 -0.253 1.00 96.94 173 CYS A O 1
ATOM 1396 N N . MET A 1 174 ? 10.753 -9.139 -2.107 1.00 98.12 174 MET A N 1
ATOM 1397 C CA . MET A 1 174 ? 9.440 -9.460 -1.537 1.00 98.12 174 MET A CA 1
ATOM 1398 C C . MET A 1 174 ? 9.571 -10.228 -0.222 1.00 98.12 174 MET A C 1
ATOM 1400 O O . MET A 1 174 ? 9.021 -9.808 0.797 1.00 98.12 174 MET A O 1
ATOM 1404 N N . CYS A 1 175 ? 10.342 -11.318 -0.199 1.00 98.25 175 CYS A N 1
ATOM 1405 C CA . CYS A 1 175 ? 10.512 -12.112 1.012 1.00 98.25 175 CYS A CA 1
ATOM 1406 C C . CYS A 1 175 ? 11.103 -11.295 2.167 1.00 98.25 175 CYS A C 1
ATOM 1408 O O . CYS A 1 175 ? 10.599 -11.378 3.288 1.00 98.25 175 CYS A O 1
ATOM 1410 N N . ARG A 1 176 ? 12.154 -10.499 1.927 1.00 97.00 176 ARG A N 1
ATOM 1411 C CA . ARG A 1 176 ? 12.795 -9.674 2.965 1.00 97.00 176 ARG A CA 1
ATOM 1412 C C . ARG A 1 176 ? 11.827 -8.630 3.513 1.00 97.00 176 ARG A C 1
ATOM 1414 O O . ARG A 1 176 ? 11.733 -8.496 4.733 1.00 97.00 176 ARG A O 1
ATOM 1421 N N . ILE A 1 177 ? 11.048 -7.972 2.653 1.00 96.88 177 ILE A N 1
ATOM 1422 C CA . ILE A 1 177 ? 10.005 -7.027 3.074 1.00 96.88 177 ILE A CA 1
ATOM 1423 C C . ILE A 1 177 ? 8.953 -7.723 3.943 1.00 96.88 177 ILE A C 1
ATOM 1425 O O . ILE A 1 177 ? 8.676 -7.271 5.059 1.00 96.88 177 ILE A O 1
ATOM 1429 N N . MET A 1 178 ? 8.415 -8.855 3.483 1.00 97.44 178 MET A N 1
ATOM 1430 C CA . MET A 1 178 ? 7.393 -9.609 4.217 1.00 97.44 178 MET A CA 1
ATOM 1431 C C . MET A 1 178 ? 7.907 -10.102 5.570 1.00 97.44 178 MET A C 1
ATOM 1433 O O . MET A 1 178 ? 7.234 -9.947 6.588 1.00 97.44 178 MET A O 1
ATOM 1437 N N . ILE A 1 179 ? 9.121 -10.662 5.612 1.00 96.19 179 ILE A N 1
ATOM 1438 C CA . ILE A 1 179 ? 9.756 -11.127 6.850 1.00 96.19 179 ILE A CA 1
ATOM 1439 C C . ILE A 1 179 ? 9.929 -9.963 7.821 1.00 96.19 179 IL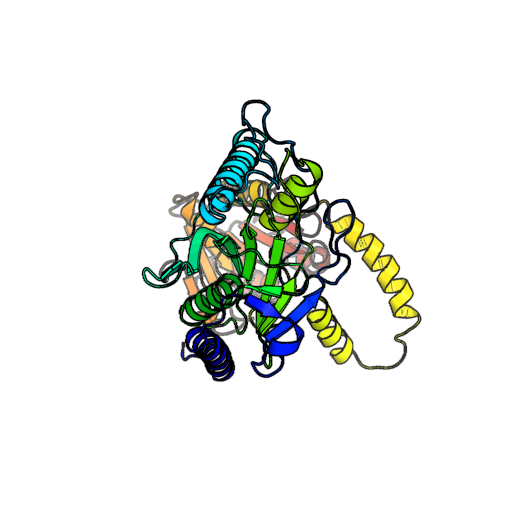E A C 1
ATOM 1441 O O . ILE A 1 179 ? 9.646 -10.124 9.007 1.00 96.19 179 ILE A O 1
ATOM 1445 N N . THR A 1 180 ? 10.391 -8.807 7.349 1.00 94.44 180 THR A N 1
ATOM 1446 C CA . THR A 1 180 ? 10.597 -7.622 8.188 1.00 94.44 180 THR A CA 1
ATOM 1447 C C . THR A 1 180 ? 9.277 -7.107 8.754 1.00 94.44 180 THR A C 1
ATOM 1449 O O . THR A 1 180 ? 9.175 -6.895 9.966 1.00 94.44 180 THR A O 1
ATOM 1452 N N . CYS A 1 181 ? 8.230 -7.014 7.932 1.00 93.25 181 CYS A N 1
ATOM 1453 C CA . CYS A 1 181 ? 6.898 -6.626 8.394 1.00 93.25 181 CYS A CA 1
ATOM 1454 C C . CYS A 1 181 ? 6.345 -7.618 9.427 1.00 93.25 181 CYS A C 1
ATOM 1456 O O . CYS A 1 181 ? 5.971 -7.210 10.524 1.00 93.25 181 CYS A O 1
ATOM 1458 N N . LEU A 1 182 ? 6.399 -8.922 9.145 1.00 91.31 182 LEU A N 1
ATOM 1459 C CA . LEU A 1 182 ? 5.942 -9.988 10.050 1.00 91.31 182 LEU A CA 1
ATOM 1460 C C . LEU A 1 182 ? 6.873 -10.211 11.261 1.00 91.31 182 LEU A C 1
ATOM 1462 O O . LEU A 1 182 ? 6.636 -11.080 12.097 1.00 91.31 182 LEU A O 1
ATOM 1466 N N . ARG A 1 183 ? 7.984 -9.482 11.395 1.00 91.00 183 ARG A N 1
ATOM 1467 C CA . ARG A 1 183 ? 8.759 -9.420 12.652 1.00 91.00 183 ARG A CA 1
ATOM 1468 C C . ARG A 1 183 ? 8.355 -8.234 13.513 1.00 91.00 183 ARG A C 1
ATOM 1470 O O . ARG A 1 183 ? 8.625 -8.240 14.714 1.00 91.00 183 ARG A O 1
ATOM 1477 N N . SER A 1 184 ? 7.743 -7.219 12.914 1.00 87.81 184 SER A N 1
ATOM 1478 C CA . SER A 1 184 ? 7.371 -6.004 13.615 1.00 87.81 184 SER A CA 1
ATOM 1479 C C . SER A 1 184 ? 6.200 -6.255 14.555 1.00 87.81 184 SER A C 1
ATOM 1481 O O . SER A 1 184 ? 5.152 -6.761 14.156 1.00 87.81 184 SER A O 1
ATOM 1483 N N . ARG A 1 185 ? 6.334 -5.813 15.811 1.00 84.38 185 ARG A N 1
ATOM 1484 C CA . ARG A 1 185 ? 5.226 -5.851 16.782 1.00 84.38 185 ARG A CA 1
ATOM 1485 C C . ARG A 1 185 ? 4.012 -5.057 16.290 1.00 84.38 185 ARG A C 1
ATOM 1487 O O . ARG A 1 185 ? 2.887 -5.465 16.578 1.00 84.38 185 ARG A O 1
ATOM 1494 N N . LYS A 1 186 ? 4.245 -3.996 15.499 1.00 84.38 186 LYS A N 1
ATOM 1495 C CA . LYS A 1 186 ? 3.210 -3.169 14.854 1.00 84.38 186 LYS A CA 1
ATOM 1496 C C . LYS A 1 186 ? 2.227 -4.011 14.041 1.00 84.38 186 LYS A C 1
ATOM 1498 O O . LYS A 1 186 ? 1.046 -3.691 13.994 1.00 84.38 186 LYS A O 1
ATOM 1503 N N . TYR A 1 187 ? 2.705 -5.093 13.430 1.00 86.75 187 TYR A N 1
ATOM 1504 C CA . TYR A 1 187 ? 1.914 -5.919 12.528 1.00 86.75 187 TYR A CA 1
ATOM 1505 C C . TYR A 1 187 ? 1.594 -7.303 13.094 1.00 86.75 187 TYR A C 1
ATOM 1507 O O . TYR A 1 187 ? 1.116 -8.144 12.351 1.00 86.75 187 TYR A O 1
ATOM 1515 N N . SER A 1 188 ? 1.759 -7.515 14.403 1.00 83.62 188 SER A N 1
ATOM 1516 C CA . SER A 1 188 ? 1.545 -8.818 15.060 1.00 83.62 188 SER A CA 1
ATOM 1517 C C . SER A 1 188 ? 0.144 -9.423 14.883 1.00 83.62 188 SER A C 1
ATOM 1519 O O . SER A 1 188 ? -0.007 -10.640 14.964 1.00 83.62 188 SER A O 1
ATOM 1521 N N . ALA A 1 189 ? -0.873 -8.595 14.623 1.00 84.88 189 ALA A N 1
ATOM 1522 C CA . ALA A 1 189 ? -2.227 -9.049 14.305 1.00 84.88 189 ALA A CA 1
ATOM 1523 C C . ALA A 1 189 ? -2.406 -9.488 12.836 1.00 84.88 189 ALA A C 1
ATOM 1525 O O . ALA A 1 189 ? -3.402 -10.122 12.512 1.00 84.88 189 ALA A O 1
ATOM 1526 N N . ASN A 1 190 ? -1.473 -9.150 11.941 1.00 87.81 190 ASN A N 1
ATOM 1527 C CA . ASN A 1 190 ? -1.606 -9.345 10.499 1.00 87.81 190 ASN A CA 1
ATOM 1528 C C . ASN A 1 190 ? -0.944 -10.646 10.067 1.00 87.81 190 ASN A C 1
ATOM 1530 O O . ASN A 1 190 ? 0.273 -10.777 10.153 1.00 87.81 190 ASN A O 1
ATOM 1534 N N . LYS A 1 191 ? -1.719 -11.598 9.550 1.00 88.44 191 LYS A N 1
ATOM 1535 C CA . LYS A 1 191 ? -1.162 -12.836 8.995 1.00 88.44 191 LYS A CA 1
ATOM 1536 C C . LYS A 1 191 ? -0.390 -12.582 7.703 1.00 88.44 191 LYS A C 1
ATOM 1538 O O . LYS A 1 191 ? 0.599 -13.262 7.457 1.00 88.44 191 LYS A O 1
ATOM 1543 N N . VAL A 1 192 ? -0.811 -11.622 6.882 1.00 91.62 192 VAL A N 1
ATOM 1544 C CA . VAL A 1 192 ? -0.240 -11.393 5.545 1.00 91.62 192 VAL A CA 1
ATOM 1545 C C . VAL A 1 192 ? 0.405 -10.018 5.460 1.00 91.62 192 VAL A C 1
ATOM 1547 O O . VAL A 1 192 ? -0.144 -9.045 5.963 1.00 91.62 192 VAL A O 1
ATOM 1550 N N . SER A 1 193 ? 1.551 -9.941 4.783 1.00 95.25 193 SER A N 1
ATOM 1551 C CA . SER A 1 193 ? 2.204 -8.691 4.390 1.00 95.25 193 SER A CA 1
ATOM 1552 C C . SER A 1 193 ? 2.313 -8.651 2.864 1.00 95.25 193 SER A C 1
ATOM 1554 O O . SER A 1 193 ? 3.183 -9.308 2.306 1.00 95.25 193 SER A O 1
ATOM 1556 N N . PRO A 1 194 ? 1.389 -7.982 2.164 1.00 97.38 194 PRO A N 1
ATOM 1557 C CA . PRO A 1 194 ? 1.440 -7.863 0.711 1.00 97.38 194 PRO A CA 1
ATOM 1558 C C . PRO A 1 194 ? 2.522 -6.876 0.260 1.00 97.38 194 PRO A C 1
ATOM 1560 O O . PRO A 1 194 ? 2.764 -5.861 0.920 1.00 97.38 194 PRO A O 1
ATOM 1563 N N . VAL A 1 195 ? 3.135 -7.143 -0.891 1.00 98.00 195 VAL A N 1
ATOM 1564 C CA . VAL A 1 195 ? 4.181 -6.308 -1.493 1.00 98.00 195 VAL A CA 1
ATOM 1565 C C . VAL A 1 195 ? 3.841 -6.025 -2.953 1.00 98.00 195 VAL A C 1
ATOM 1567 O O . VAL A 1 195 ? 3.577 -6.954 -3.709 1.00 98.00 195 VAL A O 1
ATOM 1570 N N . LEU A 1 196 ? 3.871 -4.757 -3.353 1.00 97.81 196 LEU A N 1
ATOM 1571 C CA . LEU A 1 196 ? 3.863 -4.340 -4.754 1.00 97.81 196 LEU A CA 1
ATOM 1572 C C . LEU A 1 196 ? 5.287 -3.943 -5.141 1.00 97.81 196 LEU A C 1
ATOM 1574 O O . LEU A 1 196 ? 5.876 -3.072 -4.504 1.00 97.81 196 LEU A O 1
ATOM 1578 N N . LEU A 1 197 ? 5.842 -4.559 -6.178 1.00 97.69 197 LEU A N 1
ATOM 1579 C CA . LEU A 1 197 ? 7.107 -4.128 -6.766 1.00 97.69 197 LEU A CA 1
ATOM 1580 C C . LEU A 1 197 ? 6.853 -3.486 -8.125 1.00 97.69 197 LEU A C 1
ATOM 1582 O O . LEU A 1 197 ? 6.130 -4.046 -8.948 1.00 97.69 197 LEU A O 1
ATOM 1586 N N . ILE A 1 198 ? 7.485 -2.341 -8.360 1.00 97.81 198 ILE A N 1
ATOM 1587 C CA . ILE A 1 198 ? 7.831 -1.903 -9.711 1.00 97.81 198 ILE A CA 1
ATOM 1588 C C . ILE A 1 198 ? 9.292 -2.293 -9.894 1.00 97.81 198 ILE A C 1
ATOM 1590 O O . ILE A 1 198 ? 10.179 -1.725 -9.258 1.00 97.81 198 ILE A O 1
ATOM 1594 N N . SER A 1 199 ? 9.509 -3.333 -10.691 1.00 97.62 199 SER A N 1
ATOM 1595 C CA . SER A 1 199 ? 10.836 -3.852 -11.005 1.00 97.62 199 SER A CA 1
ATOM 1596 C C . SER A 1 199 ? 11.318 -3.212 -12.295 1.00 97.62 199 SER A C 1
ATOM 1598 O O . SER A 1 199 ? 10.695 -3.418 -13.338 1.00 97.62 199 SER A O 1
ATOM 1600 N N . PHE A 1 200 ? 12.395 -2.435 -12.223 1.00 95.75 200 PHE A N 1
ATOM 1601 C CA . PHE A 1 200 ? 13.147 -1.924 -13.366 1.00 95.75 200 PHE A CA 1
ATOM 1602 C C . PHE A 1 200 ? 14.099 -3.022 -13.841 1.00 95.75 200 PHE A C 1
ATOM 1604 O O . PHE A 1 200 ? 15.306 -2.980 -13.615 1.00 95.75 200 PHE A O 1
ATOM 1611 N N . VAL A 1 201 ? 13.499 -4.062 -14.421 1.00 91.25 201 VAL A N 1
ATOM 1612 C CA . VAL A 1 201 ? 14.197 -5.223 -14.968 1.00 91.25 201 VAL A CA 1
ATOM 1613 C C . VAL A 1 201 ? 14.883 -4.818 -16.271 1.00 91.25 201 VAL A C 1
ATOM 1615 O O . VAL A 1 201 ? 14.256 -4.288 -17.191 1.00 91.25 201 VAL A O 1
ATOM 1618 N N . GLY A 1 202 ? 16.198 -4.989 -16.323 1.00 74.19 202 GLY A N 1
ATOM 1619 C CA . GLY A 1 202 ? 17.000 -4.442 -17.406 1.00 74.19 202 GLY A CA 1
ATOM 1620 C C . GLY A 1 202 ? 16.837 -5.180 -18.741 1.00 74.19 202 GLY A C 1
ATOM 1621 O O . GLY A 1 202 ? 16.236 -6.250 -18.800 1.00 74.19 202 GLY A O 1
ATOM 1622 N N . PRO A 1 203 ? 17.407 -4.622 -19.822 1.00 86.75 203 PRO A N 1
ATOM 1623 C CA . PRO A 1 203 ? 17.699 -3.197 -19.999 1.00 86.75 203 PRO A CA 1
ATOM 1624 C C . PRO A 1 203 ? 16.429 -2.431 -20.409 1.00 86.75 203 PRO A C 1
ATOM 1626 O O . PRO A 1 203 ? 15.679 -2.914 -21.252 1.00 86.75 203 PRO A O 1
ATOM 1629 N N . ARG A 1 204 ? 16.179 -1.237 -19.846 1.00 89.81 204 ARG A N 1
ATOM 1630 C CA . ARG A 1 204 ? 15.048 -0.347 -20.214 1.00 89.81 204 ARG A CA 1
ATOM 1631 C C . ARG A 1 204 ? 13.661 -0.996 -20.219 1.00 89.81 204 ARG A C 1
ATOM 1633 O O . ARG A 1 204 ? 12.784 -0.586 -20.984 1.00 89.81 204 ARG A O 1
ATOM 1640 N N . HIS A 1 205 ? 13.433 -1.968 -19.343 1.00 94.50 205 HIS A N 1
ATOM 1641 C CA . HIS A 1 205 ? 12.092 -2.463 -19.084 1.00 94.50 205 HIS A CA 1
ATOM 1642 C C . HIS A 1 205 ? 11.674 -2.170 -17.648 1.00 94.50 205 HIS A C 1
ATOM 1644 O O . HIS A 1 205 ? 12.487 -1.974 -16.748 1.00 94.50 205 HIS A O 1
ATOM 1650 N N . ALA A 1 206 ? 10.365 -2.131 -17.438 1.00 96.88 206 ALA A N 1
ATOM 1651 C CA . ALA A 1 206 ? 9.810 -2.240 -16.105 1.00 96.88 206 ALA A CA 1
ATOM 1652 C C . ALA A 1 206 ? 8.625 -3.198 -16.106 1.00 96.88 206 ALA A C 1
ATOM 1654 O O . ALA A 1 206 ? 7.980 -3.411 -17.134 1.00 96.88 206 ALA A O 1
ATOM 1655 N N . ARG A 1 207 ? 8.307 -3.764 -14.949 1.00 97.81 207 ARG A N 1
ATOM 1656 C CA . ARG A 1 207 ? 7.099 -4.570 -14.753 1.00 97.81 207 ARG A CA 1
ATOM 1657 C C . ARG A 1 207 ? 6.561 -4.428 -13.344 1.00 97.81 207 ARG A C 1
ATOM 1659 O O . ARG A 1 207 ? 7.270 -4.015 -12.428 1.00 97.81 207 ARG A O 1
ATOM 1666 N N . ILE A 1 208 ? 5.295 -4.785 -13.186 1.00 98.56 208 ILE A N 1
ATOM 1667 C CA . ILE A 1 208 ? 4.587 -4.734 -11.913 1.00 98.56 208 ILE A CA 1
ATOM 1668 C C . ILE A 1 208 ? 4.460 -6.154 -11.378 1.00 98.56 208 ILE A C 1
ATOM 1670 O O . ILE A 1 208 ? 4.020 -7.061 -12.091 1.00 98.56 208 ILE A O 1
ATOM 1674 N N . LEU A 1 209 ? 4.814 -6.329 -10.108 1.00 98.56 209 LEU A N 1
ATOM 1675 C CA . LEU A 1 209 ? 4.633 -7.579 -9.386 1.00 98.56 209 LEU A CA 1
ATOM 1676 C C . LEU A 1 209 ? 3.800 -7.354 -8.124 1.00 98.56 209 LEU A C 1
ATOM 1678 O O . LEU A 1 209 ? 4.084 -6.446 -7.344 1.00 98.56 209 LEU A O 1
ATOM 1682 N N . LEU A 1 210 ? 2.816 -8.218 -7.880 1.00 98.50 210 LEU A N 1
ATOM 1683 C CA . LEU A 1 210 ? 2.031 -8.242 -6.643 1.00 98.50 210 LEU A CA 1
ATOM 1684 C C . LEU A 1 210 ? 2.310 -9.547 -5.901 1.00 98.50 210 LEU A C 1
ATOM 1686 O O . LEU A 1 210 ? 1.892 -10.616 -6.341 1.00 98.50 210 LEU A O 1
ATOM 1690 N N . GLY A 1 211 ? 3.009 -9.457 -4.776 1.00 97.88 211 GLY A N 1
ATOM 1691 C CA . GLY A 1 211 ? 3.408 -10.592 -3.954 1.00 97.88 211 GLY A CA 1
ATOM 1692 C C . GLY A 1 211 ? 2.637 -10.673 -2.644 1.00 97.88 211 GLY A C 1
ATOM 1693 O O . GLY A 1 211 ? 2.485 -9.675 -1.939 1.00 97.88 211 GLY A O 1
ATOM 1694 N N . HIS A 1 212 ? 2.213 -11.870 -2.256 1.00 97.19 212 HIS A N 1
ATOM 1695 C CA . HIS A 1 212 ? 1.778 -12.173 -0.892 1.00 97.19 212 HIS A CA 1
ATOM 1696 C C . HIS A 1 212 ? 1.957 -13.667 -0.593 1.00 97.19 212 HIS A C 1
ATOM 1698 O O . HIS A 1 212 ? 2.078 -14.478 -1.503 1.00 97.19 212 HIS A O 1
ATOM 1704 N N . HIS A 1 213 ? 1.962 -14.055 0.683 1.00 95.81 213 HIS A N 1
ATOM 1705 C CA . HIS A 1 213 ? 1.950 -15.470 1.062 1.00 95.81 213 HIS A CA 1
ATOM 1706 C C . HIS A 1 213 ? 0.540 -15.884 1.490 1.00 95.81 213 HIS A C 1
ATOM 1708 O O . HIS A 1 213 ? 0.032 -15.364 2.491 1.00 95.81 213 HIS A O 1
ATOM 1714 N N . ASP A 1 214 ? -0.080 -16.829 0.782 1.00 92.19 214 ASP A N 1
ATOM 1715 C CA . ASP A 1 214 ? -1.479 -17.252 0.996 1.00 92.19 214 ASP A CA 1
ATOM 1716 C C . ASP A 1 214 ? -1.642 -18.223 2.188 1.00 92.19 214 ASP A C 1
ATOM 1718 O O . ASP A 1 214 ? -2.711 -18.343 2.789 1.00 92.19 214 ASP A O 1
ATOM 1722 N N . GLY A 1 215 ? -0.536 -18.827 2.627 1.00 90.38 215 GLY A N 1
ATOM 1723 C CA . GLY A 1 215 ? -0.476 -19.821 3.705 1.00 90.38 215 GLY A CA 1
ATOM 1724 C C . GLY A 1 215 ? 0.201 -21.114 3.283 1.00 90.38 215 GLY A C 1
ATOM 1725 O O . GLY A 1 215 ? 0.747 -21.804 4.139 1.00 90.38 215 GLY A O 1
ATOM 1726 N N . THR A 1 216 ? 0.243 -21.358 1.980 1.00 92.38 216 THR A N 1
ATOM 1727 C CA . THR A 1 216 ? 0.904 -22.488 1.334 1.00 92.38 216 THR A CA 1
ATOM 1728 C C . THR A 1 216 ? 2.031 -22.004 0.430 1.00 92.38 216 THR A C 1
ATOM 1730 O O . THR A 1 216 ? 3.143 -22.505 0.548 1.00 92.38 216 THR A O 1
ATOM 1733 N N . ASN A 1 217 ? 1.759 -21.013 -0.421 1.00 96.12 217 ASN A N 1
ATOM 1734 C CA . ASN A 1 217 ? 2.675 -20.511 -1.434 1.00 96.12 217 ASN A CA 1
ATOM 1735 C C . ASN A 1 217 ? 2.943 -19.010 -1.268 1.00 96.12 217 ASN A C 1
ATOM 1737 O O . ASN A 1 217 ? 2.090 -18.240 -0.813 1.00 96.12 217 ASN A O 1
ATOM 1741 N N . LEU A 1 218 ? 4.125 -18.584 -1.711 1.00 97.75 218 LEU A N 1
ATOM 1742 C CA . LEU A 1 218 ? 4.378 -17.206 -2.114 1.00 97.75 218 LEU A CA 1
ATOM 1743 C C . LEU A 1 218 ? 3.749 -16.994 -3.496 1.00 97.75 218 LEU A C 1
ATOM 1745 O O . LEU A 1 218 ? 4.294 -17.431 -4.507 1.00 97.75 218 LEU A O 1
ATOM 1749 N N . VAL A 1 219 ? 2.591 -16.347 -3.525 1.00 97.62 219 VAL A N 1
ATOM 1750 C CA . VAL A 1 219 ? 1.863 -16.017 -4.750 1.00 97.62 219 VAL A CA 1
ATOM 1751 C C . VAL A 1 219 ? 2.391 -14.693 -5.287 1.00 97.62 219 VAL A C 1
ATOM 1753 O O . VAL A 1 219 ? 2.362 -13.681 -4.584 1.00 97.62 219 VAL A O 1
ATOM 1756 N N . ILE A 1 220 ? 2.862 -14.699 -6.532 1.00 98.06 220 ILE A N 1
ATOM 1757 C CA . ILE A 1 220 ? 3.392 -13.526 -7.230 1.00 98.06 220 ILE A CA 1
ATOM 1758 C C . ILE A 1 220 ? 2.611 -13.353 -8.529 1.00 98.06 220 ILE A C 1
ATOM 1760 O O . ILE A 1 220 ? 2.751 -14.147 -9.455 1.00 98.06 220 ILE A O 1
ATOM 1764 N N . ARG A 1 221 ? 1.781 -12.312 -8.617 1.00 98.06 221 ARG A N 1
ATOM 1765 C CA . ARG A 1 221 ? 1.171 -11.904 -9.890 1.00 98.06 221 ARG A CA 1
ATOM 1766 C C . ARG A 1 221 ? 2.141 -11.011 -10.648 1.00 98.06 221 ARG A C 1
ATOM 1768 O O . ARG A 1 221 ? 2.633 -10.051 -10.066 1.00 98.06 221 ARG A O 1
ATOM 1775 N N . GLN A 1 222 ? 2.381 -11.313 -11.917 1.00 97.81 222 GLN A N 1
ATOM 1776 C CA . GLN A 1 222 ? 3.372 -10.648 -12.759 1.00 97.81 222 GLN A CA 1
ATOM 1777 C C . GLN A 1 222 ? 2.729 -10.069 -14.020 1.00 97.81 222 GLN A C 1
ATOM 1779 O O . GLN A 1 222 ? 2.021 -10.775 -14.745 1.00 97.81 222 GLN A O 1
ATOM 1784 N N . SER A 1 223 ? 2.958 -8.779 -14.282 1.00 98.06 223 SER A N 1
ATOM 1785 C CA . SER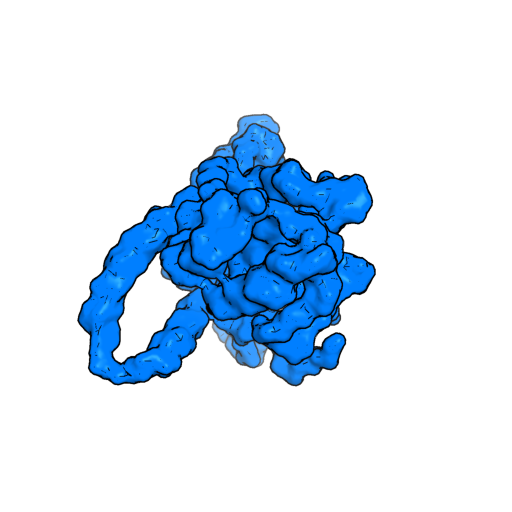 A 1 223 ? 2.565 -8.148 -15.547 1.00 98.06 223 SER A CA 1
ATOM 1786 C C . SER A 1 223 ? 3.528 -8.526 -16.671 1.00 98.06 223 SER A C 1
ATOM 1788 O O . SER A 1 223 ? 4.640 -8.987 -16.418 1.00 98.06 223 SER A O 1
ATOM 1790 N N . LYS A 1 224 ? 3.136 -8.243 -17.921 1.00 95.88 224 LYS A N 1
ATOM 1791 C CA . LYS A 1 224 ? 4.121 -8.133 -19.005 1.00 95.88 224 LYS A CA 1
ATOM 1792 C C . LYS A 1 224 ? 5.164 -7.066 -18.659 1.00 95.88 224 LYS A C 1
ATOM 1794 O O . LYS A 1 224 ? 4.871 -6.134 -17.896 1.00 95.88 224 LYS A O 1
ATOM 1799 N N . ARG A 1 225 ? 6.335 -7.161 -19.269 1.00 95.19 225 ARG A N 1
ATOM 1800 C CA . ARG A 1 225 ? 7.326 -6.089 -19.287 1.00 95.19 225 ARG A CA 1
ATOM 1801 C C . ARG A 1 225 ? 6.895 -4.961 -20.231 1.00 95.19 225 ARG A C 1
ATOM 1803 O O . ARG A 1 225 ? 6.404 -5.191 -21.338 1.00 95.19 225 ARG A O 1
ATOM 1810 N N . PHE A 1 226 ? 7.071 -3.738 -19.762 1.00 96.06 226 PHE A N 1
ATOM 1811 C CA . PHE A 1 226 ? 6.879 -2.495 -20.500 1.00 96.06 226 PHE A CA 1
ATOM 1812 C C . PHE A 1 226 ? 8.241 -2.021 -20.991 1.00 96.06 226 PHE A C 1
ATOM 1814 O O . PHE A 1 226 ? 9.207 -2.110 -20.235 1.00 96.06 226 PHE A O 1
ATOM 1821 N N . ALA A 1 227 ? 8.334 -1.564 -22.236 1.00 94.44 227 ALA A N 1
ATOM 1822 C CA . ALA A 1 227 ? 9.605 -1.187 -22.851 1.00 94.44 227 ALA A CA 1
ATOM 1823 C C . ALA A 1 227 ? 9.729 0.338 -22.934 1.00 94.44 227 ALA A C 1
ATOM 1825 O O . ALA A 1 227 ? 8.838 1.010 -23.456 1.00 94.44 227 ALA A O 1
ATOM 1826 N N . PHE A 1 228 ? 10.860 0.864 -22.464 1.00 94.56 228 PHE A N 1
ATOM 1827 C CA . PHE A 1 228 ? 11.143 2.297 -22.346 1.00 94.56 228 PHE A CA 1
ATOM 1828 C C . PHE A 1 228 ? 12.473 2.664 -23.012 1.00 94.56 228 PHE A C 1
ATOM 1830 O O . PHE A 1 228 ? 13.301 3.371 -22.447 1.00 94.56 228 PHE A O 1
ATOM 1837 N N . TRP A 1 229 ? 12.703 2.156 -24.222 1.00 91.62 229 TRP A N 1
ATOM 1838 C CA . TRP A 1 229 ? 13.808 2.611 -25.079 1.00 91.62 229 TRP A CA 1
ATOM 1839 C C . TRP A 1 229 ? 13.605 4.066 -25.518 1.00 91.62 229 TRP A C 1
ATOM 1841 O O . TRP A 1 229 ? 14.538 4.862 -25.559 1.00 91.62 229 TRP A O 1
ATOM 1851 N N . GLU A 1 230 ? 12.344 4.419 -25.753 1.00 92.56 230 GLU A N 1
ATOM 1852 C CA . GLU A 1 230 ? 11.855 5.776 -25.960 1.00 92.56 230 GLU A CA 1
ATOM 1853 C C . GLU A 1 230 ? 10.831 6.116 -24.871 1.00 92.56 230 GLU A C 1
ATOM 1855 O O . GLU A 1 230 ? 10.348 5.237 -24.145 1.00 92.56 230 GLU A O 1
ATOM 1860 N N . GLN A 1 231 ? 10.475 7.397 -24.765 1.00 92.44 231 GLN A N 1
ATOM 1861 C CA . GLN A 1 231 ? 9.467 7.840 -23.813 1.00 92.44 231 GLN A CA 1
ATOM 1862 C C . GLN A 1 231 ? 8.106 7.225 -24.167 1.00 92.44 231 GLN A C 1
ATOM 1864 O O . GLN A 1 231 ? 7.498 7.544 -25.188 1.00 92.44 231 GLN A O 1
ATOM 1869 N N . ASN A 1 232 ? 7.599 6.361 -23.288 1.00 94.88 232 ASN A N 1
ATOM 1870 C CA . ASN A 1 232 ? 6.306 5.705 -23.454 1.00 94.88 232 ASN A CA 1
ATOM 1871 C C . ASN A 1 232 ? 5.341 6.148 -22.348 1.00 94.88 232 ASN A C 1
ATOM 1873 O O . ASN A 1 232 ? 5.152 5.467 -21.339 1.00 94.88 232 ASN A O 1
ATOM 1877 N N . ILE A 1 233 ? 4.743 7.327 -22.538 1.00 94.56 233 ILE A N 1
ATOM 1878 C CA . ILE A 1 233 ? 3.846 7.958 -21.557 1.00 94.56 233 ILE A CA 1
ATOM 1879 C C . ILE A 1 233 ? 2.666 7.047 -21.163 1.00 94.56 233 ILE A C 1
ATOM 1881 O O . ILE A 1 233 ? 2.404 6.926 -19.963 1.00 94.56 233 ILE A O 1
ATOM 1885 N N . PRO A 1 234 ? 1.962 6.365 -22.095 1.00 95.94 234 PRO A N 1
ATOM 1886 C CA . PRO A 1 234 ? 0.888 5.446 -21.722 1.00 95.94 234 PRO A CA 1
ATOM 1887 C C . PRO A 1 234 ? 1.329 4.349 -20.743 1.00 95.94 234 PRO A C 1
ATOM 1889 O O . PRO A 1 234 ? 0.650 4.125 -19.743 1.00 95.94 234 PRO A O 1
ATOM 1892 N N . GLU A 1 235 ? 2.471 3.694 -20.975 1.00 96.81 235 GLU A N 1
ATOM 1893 C CA . GLU A 1 235 ? 2.958 2.633 -20.080 1.00 96.81 235 GLU A CA 1
ATOM 1894 C C . GLU A 1 235 ? 3.548 3.196 -18.770 1.00 96.81 235 GLU A C 1
ATOM 1896 O O . GLU A 1 235 ? 3.337 2.609 -17.708 1.00 96.81 235 GLU A O 1
ATOM 1901 N N . LEU A 1 236 ? 4.170 4.384 -18.792 1.00 95.75 236 LEU A N 1
ATOM 1902 C CA . LEU A 1 236 ? 4.574 5.110 -17.575 1.00 95.75 236 LEU A CA 1
ATOM 1903 C C . LEU A 1 236 ? 3.372 5.428 -16.677 1.00 95.75 236 LEU A C 1
ATOM 1905 O O . LEU A 1 236 ? 3.446 5.283 -15.455 1.00 95.75 236 LEU A O 1
ATOM 1909 N N . LYS A 1 237 ? 2.235 5.812 -17.271 1.00 95.12 237 LYS A N 1
ATOM 1910 C CA . LYS A 1 237 ? 0.986 6.026 -16.530 1.00 95.12 237 LYS A CA 1
ATOM 1911 C C . LYS A 1 237 ? 0.469 4.748 -15.890 1.00 95.12 237 LYS A C 1
ATOM 1913 O O . LYS A 1 237 ? -0.064 4.823 -14.788 1.00 95.12 237 LYS A O 1
ATOM 1918 N N . ILE A 1 238 ? 0.646 3.584 -16.517 1.00 97.31 238 ILE A N 1
ATOM 1919 C CA . ILE A 1 238 ? 0.295 2.297 -15.895 1.00 97.31 238 ILE A CA 1
ATOM 1920 C C . ILE A 1 238 ? 1.154 2.072 -14.645 1.00 97.31 238 ILE A C 1
ATOM 1922 O O . ILE A 1 238 ? 0.606 1.767 -13.584 1.00 97.31 238 ILE A O 1
ATOM 1926 N N . LEU A 1 239 ? 2.472 2.286 -14.729 1.00 96.31 239 LEU A N 1
ATOM 1927 C CA . LEU A 1 239 ? 3.360 2.185 -13.565 1.00 96.31 239 LEU A CA 1
ATOM 1928 C C . LEU A 1 239 ? 2.923 3.140 -12.445 1.00 96.31 239 LEU A C 1
ATOM 1930 O O . LEU A 1 239 ? 2.754 2.709 -11.303 1.00 96.31 239 LEU A O 1
ATOM 1934 N N . LEU A 1 240 ? 2.664 4.413 -12.769 1.00 94.06 240 LEU A N 1
ATOM 1935 C CA . LEU A 1 240 ? 2.210 5.409 -11.792 1.00 94.06 240 LEU A CA 1
ATOM 1936 C C . LEU A 1 240 ? 0.852 5.035 -11.183 1.00 94.06 240 LEU A C 1
ATOM 1938 O O . LEU A 1 240 ? 0.661 5.163 -9.975 1.00 94.06 240 LEU A O 1
ATOM 1942 N N . ARG A 1 241 ? -0.077 4.507 -11.986 1.00 93.56 241 ARG A N 1
ATOM 1943 C CA . ARG A 1 241 ? -1.402 4.060 -11.534 1.00 93.56 241 ARG A CA 1
ATOM 1944 C C . ARG A 1 241 ? -1.301 3.002 -10.439 1.00 93.56 241 ARG A C 1
ATOM 1946 O O . ARG A 1 241 ? -1.983 3.091 -9.416 1.00 93.56 241 ARG A O 1
ATOM 1953 N N . TRP A 1 242 ? -0.438 2.011 -10.641 1.00 95.00 242 TRP A N 1
ATOM 1954 C CA . TRP A 1 242 ? -0.204 0.946 -9.667 1.00 95.00 242 TRP A CA 1
ATOM 1955 C C . TRP A 1 242 ? 0.637 1.420 -8.481 1.00 95.00 242 TRP A C 1
ATOM 1957 O O . TRP A 1 242 ? 0.342 1.048 -7.340 1.00 95.00 242 TRP A O 1
ATOM 1967 N N . TRP A 1 243 ? 1.609 2.309 -8.701 1.00 93.44 243 TRP A N 1
ATOM 1968 C CA . TRP A 1 243 ? 2.352 2.955 -7.618 1.00 93.44 243 TRP A CA 1
ATOM 1969 C C . TRP A 1 243 ? 1.432 3.738 -6.678 1.00 93.44 243 TRP A C 1
ATOM 1971 O O . TRP A 1 243 ? 1.581 3.668 -5.460 1.00 93.44 243 TRP A O 1
ATOM 1981 N N . CYS A 1 244 ? 0.403 4.392 -7.212 1.00 89.88 244 CYS A N 1
ATOM 1982 C CA . CYS A 1 244 ? -0.576 5.169 -6.450 1.00 89.88 244 CYS A CA 1
ATOM 1983 C C . CYS A 1 244 ? -1.774 4.346 -5.942 1.00 89.88 244 CYS A C 1
ATOM 1985 O O . CYS A 1 244 ? -2.765 4.917 -5.494 1.00 89.88 244 CYS A O 1
ATOM 1987 N N . SER A 1 245 ? -1.680 3.013 -5.966 1.00 90.69 245 SER A N 1
ATOM 1988 C CA . SER A 1 245 ? -2.742 2.110 -5.499 1.00 90.69 245 SER A CA 1
ATOM 1989 C C . SER A 1 245 ? -3.182 2.338 -4.043 1.00 90.69 245 SER A C 1
ATOM 1991 O O . SER A 1 245 ? -2.386 2.733 -3.186 1.00 90.69 245 SER A O 1
ATOM 1993 N N . SER A 1 246 ? -4.436 2.027 -3.726 1.00 87.81 246 SER A N 1
ATOM 1994 C CA . SER A 1 246 ? -4.929 1.926 -2.348 1.00 87.81 246 SER A CA 1
ATOM 1995 C C . SER A 1 246 ? -4.819 0.514 -1.786 1.00 87.81 246 SER A C 1
ATOM 1997 O O . SER A 1 246 ? -4.664 -0.476 -2.505 1.00 87.81 246 SER A O 1
ATOM 1999 N N . ALA A 1 247 ? -4.888 0.432 -0.458 1.00 88.44 247 ALA A N 1
ATOM 2000 C CA . ALA A 1 247 ? -5.012 -0.828 0.251 1.00 88.44 247 ALA A CA 1
ATOM 2001 C C . ALA A 1 247 ? -6.425 -1.401 0.085 1.00 88.44 247 ALA A C 1
ATOM 2003 O O . ALA A 1 247 ? -7.408 -0.735 0.397 1.00 88.44 247 ALA A O 1
ATOM 2004 N N . VAL A 1 248 ? -6.506 -2.671 -0.302 1.00 87.50 248 VAL A N 1
ATOM 2005 C CA . VAL A 1 248 ? -7.735 -3.478 -0.240 1.00 87.50 248 VAL A CA 1
ATOM 2006 C C . VAL A 1 248 ? -7.459 -4.823 0.435 1.00 87.50 248 VAL A C 1
ATOM 2008 O O . VAL A 1 248 ? -6.316 -5.120 0.807 1.00 87.50 248 VAL A O 1
ATOM 2011 N N . GLY A 1 249 ? -8.511 -5.610 0.663 1.00 83.44 249 GLY A N 1
ATOM 2012 C CA . GLY A 1 249 ? -8.438 -6.921 1.314 1.00 83.44 249 GLY A CA 1
ATOM 2013 C C . GLY A 1 249 ? -8.111 -6.871 2.809 1.00 83.44 249 GLY A C 1
ATOM 2014 O O . GLY A 1 249 ? -7.830 -5.818 3.385 1.00 83.44 249 GLY A O 1
ATOM 2015 N N . ASP A 1 250 ? -8.123 -8.037 3.448 1.00 82.25 250 ASP A N 1
ATOM 2016 C CA . ASP A 1 250 ? -7.871 -8.201 4.877 1.00 82.25 250 ASP A CA 1
ATOM 2017 C C . ASP A 1 250 ? -6.506 -8.859 5.131 1.00 82.25 250 ASP A C 1
ATOM 2019 O O . ASP A 1 250 ? -6.276 -10.029 4.819 1.00 82.25 250 ASP A O 1
ATOM 2023 N N . THR A 1 251 ? -5.596 -8.109 5.753 1.00 88.62 251 THR A N 1
ATOM 2024 C CA . THR A 1 251 ? -4.255 -8.595 6.126 1.00 88.62 251 THR A CA 1
ATOM 2025 C C . THR A 1 251 ? -4.217 -9.281 7.492 1.00 88.62 251 THR A C 1
ATOM 2027 O O . THR A 1 251 ? -3.267 -10.019 7.763 1.00 88.62 251 THR A O 1
ATOM 2030 N N . ILE A 1 252 ? -5.254 -9.120 8.322 1.00 84.94 252 ILE A N 1
ATOM 2031 C CA . ILE A 1 252 ? -5.440 -9.820 9.602 1.00 84.94 252 ILE A CA 1
ATOM 2032 C C . ILE A 1 252 ? -5.767 -11.280 9.336 1.00 84.94 252 ILE A C 1
ATOM 2034 O O . ILE A 1 252 ? -5.055 -12.163 9.813 1.00 84.94 252 ILE A O 1
ATOM 2038 N N . ASN A 1 253 ? -6.783 -11.545 8.517 1.00 77.31 253 ASN A N 1
ATOM 2039 C CA . ASN A 1 253 ? -7.180 -12.917 8.199 1.00 77.31 253 ASN A CA 1
ATOM 2040 C C . ASN A 1 253 ? -6.491 -13.479 6.948 1.00 77.31 253 ASN A C 1
ATOM 2042 O O . ASN A 1 253 ? -6.452 -14.697 6.784 1.00 77.31 253 ASN A O 1
ATOM 2046 N N . GLY A 1 254 ? -5.891 -12.625 6.114 1.00 61.22 254 GLY A N 1
ATOM 2047 C CA . GLY A 1 254 ? -5.203 -13.034 4.887 1.00 61.22 254 GLY A CA 1
ATOM 2048 C C . GLY A 1 254 ? -6.165 -13.358 3.751 1.00 61.22 254 GLY A C 1
ATOM 2049 O O . GLY A 1 254 ? -5.985 -14.358 3.064 1.00 61.22 254 GLY A O 1
ATOM 2050 N N . VAL A 1 255 ? -7.208 -12.544 3.604 1.00 61.78 255 VAL A N 1
ATOM 2051 C CA . VAL A 1 255 ? -8.354 -12.808 2.737 1.00 61.78 255 VAL A CA 1
ATOM 2052 C C . VAL A 1 255 ? -8.514 -11.659 1.736 1.00 61.78 255 VAL A C 1
ATOM 2054 O O . VAL A 1 255 ? -8.660 -10.507 2.141 1.00 61.78 255 VAL A O 1
ATOM 2057 N N . GLY A 1 256 ? -8.478 -11.964 0.434 1.00 49.34 256 GLY A N 1
ATOM 2058 C CA . GLY A 1 256 ? -8.789 -11.005 -0.635 1.00 49.34 256 GLY A CA 1
ATOM 2059 C C . GLY A 1 256 ? -10.269 -10.593 -0.640 1.00 49.34 256 GLY A C 1
ATOM 2060 O O . GLY A 1 256 ? -11.103 -11.254 -0.017 1.00 49.34 256 GLY A O 1
ATOM 2061 N N . VAL A 1 257 ? -10.601 -9.502 -1.337 1.00 43.88 257 VAL A N 1
ATOM 2062 C CA . VAL A 1 257 ? -11.917 -8.828 -1.286 1.00 43.88 257 VAL A CA 1
ATOM 2063 C C . VAL A 1 257 ? -13.109 -9.799 -1.427 1.00 43.88 257 VAL A C 1
ATOM 2065 O O . VAL A 1 257 ? -14.015 -9.746 -0.595 1.00 43.88 257 VAL A O 1
ATOM 2068 N N . PHE A 1 258 ? -13.090 -10.757 -2.365 1.00 36.34 258 PHE A N 1
ATOM 2069 C CA . PHE A 1 258 ? -14.180 -11.731 -2.561 1.00 36.34 258 PHE A CA 1
ATOM 2070 C C . PHE A 1 258 ? -14.508 -12.626 -1.358 1.00 36.34 258 PHE A C 1
ATOM 2072 O O . PHE A 1 258 ? -15.670 -12.944 -1.094 1.00 36.34 258 PHE A O 1
ATOM 2079 N N . LEU A 1 259 ? -13.495 -13.102 -0.633 1.00 32.16 259 LEU A N 1
ATOM 2080 C CA . LEU A 1 259 ? -13.683 -14.152 0.376 1.00 32.16 259 LEU A CA 1
ATOM 2081 C C . LEU A 1 259 ? -14.255 -13.597 1.690 1.00 32.16 259 LEU A C 1
ATOM 2083 O O . LEU A 1 259 ? -14.903 -14.343 2.428 1.00 32.16 259 LEU A O 1
ATOM 2087 N N . VAL A 1 260 ? -14.098 -12.292 1.941 1.00 34.62 260 VAL A N 1
ATOM 2088 C CA . VAL A 1 260 ? -14.793 -11.593 3.035 1.00 34.62 260 VAL A CA 1
ATOM 2089 C C . VAL A 1 260 ? -16.312 -11.672 2.822 1.00 34.62 260 VAL A C 1
ATOM 2091 O O . VAL A 1 260 ? -17.052 -11.988 3.751 1.00 34.62 260 VAL A O 1
ATOM 2094 N N . TRP A 1 261 ? -16.782 -11.508 1.581 1.00 31.20 261 TRP A N 1
ATOM 2095 C CA . TRP A 1 261 ? -18.210 -11.537 1.242 1.00 31.20 261 TRP A CA 1
ATOM 2096 C C . TRP A 1 261 ? -18.797 -12.954 1.159 1.00 31.20 261 TRP A C 1
ATOM 2098 O O . TRP A 1 261 ? -19.935 -13.172 1.575 1.00 31.20 261 TRP A O 1
ATOM 2108 N N . VAL A 1 262 ? -18.029 -13.954 0.709 1.00 32.91 262 VAL A N 1
ATOM 2109 C CA . VAL A 1 262 ? -18.474 -15.366 0.723 1.00 32.91 262 VAL A CA 1
ATOM 2110 C C . VAL A 1 262 ? -18.651 -15.892 2.156 1.00 32.91 262 VAL A C 1
ATOM 2112 O O . VAL A 1 262 ? -19.540 -16.712 2.397 1.00 32.91 262 VAL A O 1
ATOM 2115 N N . GLY A 1 263 ? -17.850 -15.406 3.113 1.00 31.31 263 GLY A N 1
ATOM 2116 C CA . GLY A 1 263 ? -18.020 -15.697 4.541 1.00 31.31 263 GLY A CA 1
ATOM 2117 C C . GLY A 1 263 ? -19.356 -15.186 5.085 1.00 31.31 263 GLY A C 1
ATOM 2118 O O . GLY A 1 263 ? -20.111 -15.959 5.672 1.00 31.31 263 GLY A O 1
ATOM 2119 N N . VAL A 1 264 ? -19.698 -13.931 4.777 1.00 33.91 264 VAL A N 1
ATOM 2120 C CA . VAL A 1 264 ? -20.972 -13.300 5.172 1.00 33.91 264 VAL A CA 1
ATOM 2121 C C . VAL A 1 264 ? -22.180 -14.001 4.529 1.00 33.91 264 VAL A C 1
ATOM 2123 O O . VAL A 1 264 ? -23.199 -14.222 5.180 1.00 33.91 264 VAL A O 1
ATOM 2126 N N . ILE A 1 265 ? -22.068 -14.432 3.268 1.00 33.19 265 ILE A N 1
ATOM 2127 C CA . ILE A 1 265 ? -23.151 -15.141 2.560 1.00 33.19 265 ILE A CA 1
ATOM 2128 C C . ILE A 1 265 ? -23.360 -16.565 3.107 1.00 33.19 265 ILE A C 1
ATOM 2130 O O . ILE A 1 265 ? -24.487 -17.062 3.111 1.00 33.19 265 ILE A O 1
ATOM 2134 N N . LYS A 1 266 ? -22.308 -17.235 3.599 1.00 33.22 266 LYS A N 1
ATOM 2135 C CA . LYS A 1 266 ? -22.431 -18.566 4.220 1.00 33.22 266 LYS A CA 1
ATOM 2136 C C . LYS A 1 266 ? -23.103 -18.530 5.593 1.00 33.22 266 LYS A C 1
ATOM 2138 O O . LYS A 1 266 ? -23.780 -19.498 5.933 1.00 33.22 266 LYS A O 1
ATOM 2143 N N . GLU A 1 267 ? -22.961 -17.443 6.350 1.00 36.84 267 GLU A N 1
ATOM 2144 C CA . GLU A 1 267 ? -23.622 -17.286 7.655 1.00 36.84 267 GLU A CA 1
ATOM 2145 C C . GLU A 1 267 ? -25.135 -17.022 7.548 1.00 36.84 267 GLU A C 1
ATOM 2147 O O . GLU A 1 267 ? -25.866 -17.297 8.497 1.00 36.84 267 GLU A O 1
ATOM 2152 N N . LEU A 1 268 ? -25.640 -16.589 6.386 1.00 31.75 268 LEU A N 1
ATOM 2153 C CA . LEU A 1 268 ? -27.058 -16.244 6.199 1.00 31.75 268 LEU A CA 1
ATOM 2154 C C . LEU A 1 268 ? -27.979 -17.389 5.736 1.00 31.75 268 LEU A C 1
ATOM 2156 O O . LEU A 1 268 ? -29.172 -17.166 5.554 1.00 31.75 268 LEU A O 1
ATOM 2160 N N . GLY A 1 269 ? -27.488 -18.628 5.634 1.00 29.83 269 GLY A N 1
ATOM 2161 C CA . GLY A 1 269 ? -28.344 -19.804 5.426 1.00 29.83 269 GLY A CA 1
ATOM 2162 C C . GLY A 1 269 ? -28.899 -19.957 3.998 1.00 29.83 269 GLY A C 1
ATOM 2163 O O . GLY A 1 269 ? -29.300 -19.017 3.320 1.00 29.83 269 GLY A O 1
ATOM 2164 N N . GLY A 1 270 ? -28.871 -21.192 3.500 1.00 39.16 270 GLY A N 1
ATOM 2165 C CA . GLY A 1 270 ? -29.105 -21.505 2.093 1.00 39.16 270 GLY A CA 1
ATOM 2166 C C . GLY A 1 270 ? -30.561 -21.480 1.606 1.00 39.16 270 GLY A C 1
ATOM 2167 O O . GLY A 1 270 ? -31.515 -21.629 2.363 1.00 39.16 270 GLY A O 1
ATOM 2168 N N . LEU A 1 271 ? -30.645 -21.455 0.268 1.00 35.97 271 LEU A N 1
ATOM 2169 C CA . LEU A 1 271 ? -31.765 -21.825 -0.612 1.00 35.97 271 LEU A CA 1
ATOM 2170 C C . LEU A 1 271 ? -32.777 -20.743 -1.060 1.00 35.97 271 LEU A C 1
ATOM 2172 O O . LEU A 1 271 ? -33.978 -20.959 -1.029 1.00 35.97 271 LEU A O 1
ATOM 2176 N N . MET A 1 272 ? -32.289 -19.633 -1.631 1.00 30.44 272 MET A N 1
ATOM 2177 C CA . MET A 1 272 ? -32.945 -18.907 -2.755 1.00 30.44 272 MET A CA 1
ATOM 2178 C C . MET A 1 272 ? -31.937 -18.060 -3.575 1.00 30.44 272 MET A C 1
ATOM 2180 O O . MET A 1 272 ? -32.265 -17.053 -4.202 1.00 30.44 272 MET A O 1
ATOM 2184 N N . ALA A 1 273 ? -30.665 -18.468 -3.576 1.00 35.53 273 ALA A N 1
ATOM 2185 C CA . ALA A 1 273 ? -29.536 -17.563 -3.792 1.00 35.53 273 ALA A CA 1
ATOM 2186 C C . ALA A 1 273 ? -29.232 -17.153 -5.246 1.00 35.53 273 ALA A C 1
ATOM 2188 O O . ALA A 1 273 ? -28.416 -16.263 -5.442 1.00 35.53 273 ALA A O 1
ATOM 2189 N N . PHE A 1 274 ? -29.856 -17.727 -6.279 1.00 35.56 274 PHE A N 1
ATOM 2190 C CA . PHE A 1 274 ? -29.419 -17.440 -7.658 1.00 35.56 274 PHE A CA 1
ATOM 2191 C C . PHE A 1 274 ? -30.163 -16.290 -8.355 1.00 35.56 274 PHE A C 1
ATOM 2193 O O . PHE A 1 274 ? -29.554 -15.546 -9.121 1.00 35.56 274 PHE A O 1
ATOM 2200 N N . ASN A 1 275 ? -31.452 -16.081 -8.063 1.00 30.55 275 ASN A N 1
ATOM 2201 C CA . ASN A 1 275 ? -32.233 -15.008 -8.702 1.00 30.55 275 ASN A CA 1
ATOM 2202 C C . ASN A 1 275 ? -32.269 -13.715 -7.873 1.00 30.55 275 ASN A C 1
ATOM 2204 O O . ASN A 1 275 ? -32.325 -12.630 -8.447 1.00 30.55 275 ASN A O 1
ATOM 2208 N N . VAL A 1 276 ? -32.143 -13.811 -6.544 1.00 34.25 276 VAL A N 1
ATOM 2209 C CA . VAL A 1 276 ? -32.030 -12.642 -5.654 1.00 34.25 276 VAL A CA 1
ATOM 2210 C C . VAL A 1 276 ? -30.641 -12.005 -5.760 1.00 34.25 276 VAL A C 1
ATOM 2212 O O . VAL A 1 276 ? -30.552 -10.785 -5.829 1.00 34.25 276 VAL A O 1
ATOM 2215 N N . ALA A 1 277 ? -29.569 -12.797 -5.912 1.00 30.70 277 ALA A N 1
ATOM 2216 C CA . ALA A 1 277 ? -28.210 -12.278 -6.103 1.00 30.70 277 ALA A CA 1
ATOM 2217 C C . ALA A 1 277 ? -28.068 -11.427 -7.372 1.00 30.70 277 ALA A C 1
ATOM 2219 O O . ALA A 1 277 ? -27.327 -10.460 -7.374 1.00 30.70 277 ALA A O 1
ATOM 2220 N N . ARG A 1 278 ? -28.815 -11.715 -8.444 1.00 31.91 278 ARG A N 1
ATOM 2221 C CA . ARG A 1 278 ? -28.741 -10.930 -9.688 1.00 31.91 278 ARG A CA 1
ATOM 2222 C C . ARG A 1 278 ? -29.441 -9.570 -9.584 1.00 31.91 278 ARG A C 1
ATOM 2224 O O . ARG A 1 278 ? -29.026 -8.615 -10.237 1.00 31.91 278 ARG A O 1
ATOM 2231 N N . VAL A 1 279 ? -30.484 -9.489 -8.756 1.00 31.83 279 VAL A N 1
ATOM 2232 C CA . VAL A 1 279 ? -31.183 -8.237 -8.429 1.00 31.83 279 VAL A CA 1
ATOM 2233 C C . VAL A 1 279 ? -30.389 -7.443 -7.390 1.00 31.83 279 VAL A C 1
ATOM 2235 O O . VAL A 1 279 ? -30.239 -6.238 -7.561 1.00 31.83 279 VAL A O 1
ATOM 2238 N N . LEU A 1 280 ? -29.792 -8.109 -6.393 1.00 29.81 280 LEU A N 1
ATOM 2239 C CA . LEU A 1 280 ? -28.895 -7.480 -5.420 1.00 29.81 280 LEU A CA 1
ATOM 2240 C C . LEU A 1 280 ? -27.589 -7.003 -6.050 1.00 29.81 280 LEU A C 1
ATOM 2242 O O . LEU A 1 280 ? -27.147 -5.936 -5.679 1.00 29.81 280 LEU A O 1
ATOM 2246 N N . VAL A 1 281 ? -27.007 -7.714 -7.020 1.00 32.22 281 VAL A N 1
ATOM 2247 C CA . VAL A 1 281 ? -25.809 -7.265 -7.754 1.00 32.22 281 VAL A CA 1
ATOM 2248 C C . VAL A 1 281 ? -26.122 -6.060 -8.635 1.00 32.22 281 VAL A C 1
ATOM 2250 O O . VAL A 1 281 ? -25.292 -5.177 -8.731 1.00 32.22 281 VAL A O 1
ATOM 2253 N N . ARG A 1 282 ? -27.326 -5.945 -9.217 1.00 30.02 282 ARG A N 1
ATOM 2254 C CA . ARG A 1 282 ? -27.731 -4.719 -9.934 1.00 30.02 282 ARG A CA 1
ATOM 2255 C C . ARG A 1 282 ? -28.061 -3.558 -8.994 1.00 30.02 282 ARG A C 1
ATOM 2257 O O . ARG A 1 282 ? -27.752 -2.417 -9.327 1.00 30.02 282 ARG A O 1
ATOM 2264 N N . LEU A 1 283 ? -28.656 -3.834 -7.830 1.00 29.03 283 LEU A N 1
ATOM 2265 C CA . LEU A 1 283 ? -28.821 -2.826 -6.779 1.00 29.03 283 LEU A CA 1
ATOM 2266 C C . LEU A 1 283 ? -27.463 -2.409 -6.195 1.00 29.03 283 LEU A C 1
ATOM 2268 O O . LEU A 1 283 ? -27.278 -1.230 -5.941 1.00 29.03 283 LEU A O 1
ATOM 2272 N N . LEU A 1 284 ? -26.515 -3.337 -6.037 1.00 31.16 284 LEU A N 1
ATOM 2273 C CA . LEU A 1 284 ? -25.168 -3.102 -5.514 1.00 31.16 284 LEU A CA 1
ATOM 2274 C C . LEU A 1 284 ? -24.245 -2.455 -6.539 1.00 31.16 284 LEU A C 1
ATOM 2276 O O . LEU A 1 284 ? -23.460 -1.629 -6.121 1.00 31.16 284 LEU A O 1
ATOM 2280 N N . ASP A 1 285 ? -24.371 -2.732 -7.839 1.00 29.94 285 ASP A N 1
ATOM 2281 C CA . ASP A 1 285 ? -23.699 -1.957 -8.894 1.00 29.94 285 ASP A CA 1
ATOM 2282 C C . ASP A 1 285 ? -24.190 -0.515 -8.849 1.00 29.94 285 ASP A C 1
ATOM 2284 O O . ASP A 1 285 ? -23.382 0.400 -8.845 1.00 29.94 285 ASP A O 1
ATOM 2288 N N . THR A 1 286 ? -25.508 -0.314 -8.707 1.00 29.50 286 THR A N 1
ATOM 2289 C CA . THR A 1 286 ? -26.096 1.025 -8.568 1.00 29.50 286 THR A CA 1
ATOM 2290 C C . THR A 1 286 ? -25.598 1.705 -7.285 1.00 29.50 286 THR A C 1
ATOM 2292 O O . THR A 1 286 ? -25.174 2.855 -7.333 1.00 29.50 286 THR A O 1
ATOM 2295 N N . ILE A 1 287 ? -25.549 0.994 -6.151 1.00 30.89 287 ILE A N 1
ATOM 2296 C CA . ILE A 1 287 ? -25.009 1.499 -4.876 1.00 30.89 287 ILE A CA 1
ATOM 2297 C C . ILE A 1 287 ? -23.491 1.753 -4.975 1.00 30.89 287 ILE A C 1
ATOM 2299 O O . ILE A 1 287 ? -23.029 2.790 -4.523 1.00 30.89 287 ILE A O 1
ATOM 2303 N N . MET A 1 288 ? -22.706 0.896 -5.629 1.00 28.98 288 MET A N 1
ATOM 2304 C CA . MET A 1 288 ? -21.251 1.033 -5.767 1.00 28.98 288 MET A CA 1
ATOM 2305 C C . MET A 1 288 ? -20.841 2.138 -6.740 1.00 28.98 288 MET A C 1
ATOM 2307 O O . MET A 1 288 ? -19.884 2.849 -6.446 1.00 28.98 288 MET A O 1
ATOM 2311 N N . THR A 1 289 ? -21.581 2.364 -7.831 1.00 31.31 289 THR A N 1
ATOM 2312 C CA . THR A 1 289 ? -21.388 3.569 -8.658 1.00 31.31 289 THR A CA 1
ATOM 2313 C C . THR A 1 289 ? -21.756 4.847 -7.912 1.00 31.31 289 THR A C 1
ATOM 2315 O O . THR A 1 289 ? -21.191 5.886 -8.212 1.00 31.31 289 THR A O 1
ATOM 2318 N N . THR A 1 290 ? -22.647 4.780 -6.917 1.00 33.47 290 THR A N 1
ATOM 2319 C CA . THR A 1 290 ? -23.006 5.952 -6.097 1.00 33.47 290 THR A CA 1
ATOM 2320 C C . THR A 1 290 ? -22.008 6.183 -4.946 1.00 33.47 290 THR A C 1
ATOM 2322 O O . THR A 1 290 ? -21.833 7.309 -4.501 1.00 33.47 290 THR A O 1
ATOM 2325 N N . TYR A 1 291 ? -21.305 5.141 -4.480 1.00 29.38 291 TYR A N 1
ATOM 2326 C CA . TYR A 1 291 ? -20.322 5.226 -3.385 1.00 29.38 291 TYR A CA 1
ATOM 2327 C C . TYR A 1 291 ? -18.874 5.507 -3.840 1.00 29.38 291 TYR A C 1
ATOM 2329 O O . TYR A 1 291 ? -18.052 5.903 -3.012 1.00 29.38 291 TYR A O 1
ATOM 2337 N N . HIS A 1 292 ? -18.541 5.332 -5.125 1.00 35.38 292 HIS A N 1
ATOM 2338 C CA . HIS A 1 292 ? -17.182 5.563 -5.648 1.00 35.38 292 HIS A CA 1
ATOM 2339 C C . HIS A 1 292 ? -16.805 7.050 -5.800 1.00 35.38 292 HIS A C 1
ATOM 2341 O O . HIS A 1 292 ? -15.617 7.374 -5.790 1.00 35.38 292 HIS A O 1
ATOM 2347 N N . ASP A 1 293 ? -17.783 7.960 -5.844 1.00 29.47 293 ASP A N 1
ATOM 2348 C CA . ASP A 1 293 ? -17.542 9.409 -5.939 1.00 29.47 293 ASP A CA 1
ATOM 2349 C C . ASP A 1 293 ? -17.211 10.081 -4.586 1.00 29.47 293 ASP A C 1
ATOM 2351 O O . ASP A 1 293 ? -16.890 11.267 -4.543 1.00 29.47 293 ASP A O 1
ATOM 2355 N N . LEU A 1 294 ? -17.221 9.340 -3.470 1.00 31.89 294 LEU A N 1
ATOM 2356 C CA . LEU A 1 294 ? -17.076 9.912 -2.121 1.00 31.89 294 LEU A CA 1
ATOM 2357 C C . LEU A 1 294 ? -15.690 9.735 -1.471 1.00 31.89 294 LEU A C 1
ATOM 2359 O O . LEU A 1 294 ? -15.412 10.345 -0.441 1.00 31.89 294 LEU A O 1
ATOM 2363 N N . MET A 1 295 ? -14.782 8.943 -2.046 1.00 29.02 295 MET A N 1
ATOM 2364 C CA . MET A 1 295 ? -13.452 8.722 -1.453 1.00 29.02 295 MET A CA 1
ATOM 2365 C C . MET A 1 295 ? -12.391 9.829 -1.652 1.00 29.02 295 MET A C 1
ATOM 2367 O O . MET A 1 295 ? -11.412 9.801 -0.908 1.00 29.02 295 MET A O 1
ATOM 2371 N N . PRO A 1 296 ? -12.538 10.827 -2.556 1.00 27.80 296 PRO A N 1
ATOM 2372 C CA . PRO A 1 296 ? -11.587 11.938 -2.634 1.00 27.80 296 PRO A CA 1
ATOM 2373 C C . PRO A 1 296 ? -11.680 12.967 -1.511 1.00 27.80 296 PRO A C 1
ATOM 23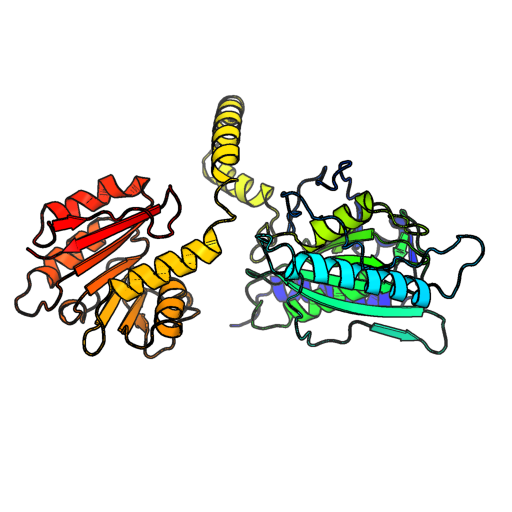75 O O . PRO A 1 296 ? -10.898 13.909 -1.422 1.00 27.80 296 PRO A O 1
ATOM 2378 N N . LEU A 1 297 ? -12.728 12.845 -0.709 1.00 29.81 297 LEU A N 1
ATOM 2379 C CA . LEU A 1 297 ? -13.191 13.905 0.161 1.00 29.81 297 LEU A CA 1
ATOM 2380 C C . LEU A 1 297 ? -12.736 13.677 1.608 1.00 29.81 297 LEU A C 1
ATOM 2382 O O . LEU A 1 297 ? -12.631 14.627 2.368 1.00 29.81 297 LEU A O 1
ATOM 2386 N N . THR A 1 298 ? -12.335 12.462 1.995 1.00 37.34 298 THR A N 1
ATOM 2387 C CA . THR A 1 298 ? -12.157 12.068 3.405 1.00 37.34 298 THR A CA 1
ATOM 2388 C C . THR A 1 298 ? -10.951 12.666 4.142 1.00 37.34 298 THR A C 1
ATOM 2390 O O . THR A 1 298 ? -10.929 12.585 5.367 1.00 37.34 298 THR A O 1
ATOM 2393 N N . MET A 1 299 ? -9.965 13.285 3.474 1.00 30.08 299 MET A N 1
ATOM 2394 C CA . MET A 1 299 ? -8.855 13.962 4.179 1.00 30.08 299 MET A CA 1
ATOM 2395 C C . MET A 1 299 ? -9.146 15.447 4.448 1.00 30.08 299 MET A C 1
ATOM 2397 O O . MET A 1 299 ? -8.939 15.906 5.570 1.00 30.08 299 MET A O 1
ATOM 2401 N N . ASP A 1 300 ? -9.723 16.169 3.481 1.00 29.55 300 ASP A N 1
ATOM 2402 C CA . ASP A 1 300 ? -10.270 17.512 3.728 1.00 29.55 300 ASP A CA 1
ATOM 2403 C C . ASP A 1 300 ? -11.481 17.438 4.664 1.00 29.55 300 ASP A C 1
ATOM 2405 O O . ASP A 1 300 ? -11.603 18.244 5.580 1.00 29.55 300 ASP A O 1
ATOM 2409 N N . TRP A 1 301 ? -12.327 16.416 4.515 1.00 36.09 301 TRP A N 1
ATOM 2410 C CA . TRP A 1 301 ? -13.521 16.216 5.336 1.00 36.09 301 TRP A CA 1
ATOM 2411 C C . TRP A 1 301 ? -13.167 15.763 6.750 1.00 36.09 301 TRP A C 1
ATOM 2413 O O . TRP A 1 301 ? -13.773 16.246 7.700 1.00 36.09 301 TRP A O 1
ATOM 2423 N N . SER A 1 302 ? -12.107 14.961 6.920 1.00 55.62 302 SER A N 1
ATOM 2424 C CA . SER A 1 302 ? -11.519 14.705 8.239 1.00 55.62 302 SER A CA 1
ATOM 2425 C C . SER A 1 302 ? -11.076 16.011 8.904 1.00 55.62 302 SER A C 1
ATOM 2427 O O . SER A 1 302 ? -11.440 16.247 10.052 1.00 55.62 302 SER A O 1
ATOM 2429 N N . CYS A 1 303 ? -10.367 16.901 8.204 1.00 65.50 303 CYS A N 1
ATOM 2430 C CA . CYS A 1 303 ? -9.972 18.198 8.762 1.00 65.50 303 CYS A CA 1
ATOM 2431 C C . CYS A 1 303 ? -11.176 19.107 9.056 1.00 65.50 303 CYS A C 1
ATOM 2433 O O . CYS A 1 303 ? -11.204 19.742 10.109 1.00 65.50 303 CYS A O 1
ATOM 2435 N N . THR A 1 304 ? -12.181 19.152 8.176 1.00 79.75 304 THR A N 1
ATOM 2436 C CA . THR A 1 304 ? -13.410 19.936 8.371 1.00 79.75 304 THR A CA 1
ATOM 2437 C C . THR A 1 304 ? -14.207 19.430 9.568 1.00 79.75 304 THR A C 1
ATOM 2439 O O . THR A 1 304 ? -14.594 20.241 10.407 1.00 79.75 304 THR A O 1
ATOM 2442 N N . LEU A 1 305 ? -14.386 18.115 9.708 1.00 85.12 305 LEU A N 1
ATOM 2443 C CA . LEU A 1 305 ? -15.061 17.511 10.855 1.00 85.12 305 LEU A CA 1
ATOM 2444 C C . LEU A 1 305 ? -14.284 17.763 12.146 1.00 85.12 305 LEU A C 1
ATOM 2446 O O . LEU A 1 305 ? -14.874 18.182 13.139 1.00 85.12 305 LEU A O 1
ATOM 2450 N N . ILE A 1 306 ? -12.964 17.557 12.145 1.00 85.81 306 ILE A N 1
ATOM 2451 C CA . ILE A 1 306 ? -12.114 17.798 13.319 1.00 85.81 306 ILE A CA 1
ATOM 2452 C C . ILE A 1 306 ? -12.160 19.274 13.722 1.00 85.81 306 ILE A C 1
ATOM 2454 O O . ILE A 1 306 ? -12.339 19.571 14.902 1.00 85.81 306 ILE A O 1
ATOM 2458 N N . ALA A 1 307 ? -12.068 20.200 12.765 1.00 86.19 307 ALA A N 1
ATOM 2459 C CA . ALA A 1 307 ? -12.166 21.632 13.023 1.00 86.19 307 ALA A CA 1
ATOM 2460 C C . ALA A 1 307 ? -13.567 22.031 13.512 1.00 86.19 307 ALA A C 1
ATOM 2462 O O . ALA A 1 307 ? -13.684 22.840 14.435 1.00 86.19 307 ALA A O 1
ATOM 2463 N N . HIS A 1 308 ? -14.623 21.445 12.940 1.00 92.69 308 HIS A N 1
ATOM 2464 C CA . HIS A 1 308 ? -16.005 21.686 13.348 1.00 92.69 308 HIS A CA 1
ATOM 2465 C C . HIS A 1 308 ? -16.262 21.179 14.768 1.00 92.69 308 HIS A C 1
ATOM 2467 O O . HIS A 1 308 ? -16.732 21.938 15.615 1.00 92.69 308 HIS A O 1
ATOM 2473 N N . LEU A 1 309 ? -15.893 19.929 15.063 1.00 94.00 309 LEU A N 1
ATOM 2474 C CA . LEU A 1 309 ? -15.972 19.354 16.405 1.00 94.00 309 LEU A CA 1
ATOM 2475 C C . LEU A 1 309 ? -15.132 20.166 17.383 1.00 94.00 309 LEU A C 1
ATOM 2477 O O . LEU A 1 309 ? -15.611 20.516 18.452 1.00 94.00 309 LEU A O 1
ATOM 2481 N N . ALA A 1 310 ? -13.912 20.550 17.021 1.00 92.44 310 ALA A N 1
ATOM 2482 C CA . ALA A 1 310 ? -13.100 21.384 17.887 1.00 92.44 310 ALA A CA 1
ATOM 2483 C C . ALA A 1 310 ? -13.744 22.749 18.139 1.00 92.44 310 ALA A C 1
ATOM 2485 O O . ALA A 1 310 ? -13.669 23.238 19.261 1.00 92.44 310 ALA A O 1
ATOM 2486 N N . TRP A 1 311 ? -14.362 23.388 17.147 1.00 93.88 311 TRP A N 1
ATOM 2487 C CA . TRP A 1 311 ? -15.094 24.643 17.345 1.00 93.88 311 TRP A CA 1
ATOM 2488 C C . TRP A 1 311 ? -16.316 24.460 18.257 1.00 93.88 311 TRP A C 1
ATOM 2490 O O . TRP A 1 311 ? -16.571 25.304 19.115 1.00 93.88 311 TRP A O 1
ATOM 2500 N N . LEU A 1 312 ? -17.027 23.344 18.097 1.00 95.94 312 LEU A N 1
ATOM 2501 C CA . LEU A 1 312 ? -18.257 23.024 18.809 1.00 95.94 312 LEU A CA 1
ATOM 2502 C C . LEU A 1 312 ? -18.027 22.593 20.269 1.00 95.94 312 LEU A C 1
ATOM 2504 O O . LEU A 1 312 ? -18.794 22.980 21.152 1.00 95.94 312 LEU A O 1
ATOM 2508 N N . LEU A 1 313 ? -17.010 21.767 20.515 1.00 96.81 313 LEU A N 1
ATOM 2509 C CA . LEU A 1 313 ? -16.782 21.104 21.796 1.00 96.81 313 LEU A CA 1
ATOM 2510 C C . LEU A 1 313 ? -16.239 22.071 22.871 1.00 96.81 313 LEU A C 1
ATOM 2512 O O . LEU A 1 313 ? -15.456 22.980 22.563 1.00 96.81 313 LEU A O 1
ATOM 2516 N N . PRO A 1 314 ? -16.601 21.856 24.155 1.00 96.06 314 PRO A N 1
ATOM 2517 C CA . PRO A 1 314 ? -16.106 22.639 25.282 1.00 96.06 314 PRO A CA 1
ATOM 2518 C C . PRO A 1 314 ? -14.580 22.795 25.318 1.00 96.06 314 PRO A C 1
ATOM 2520 O O . PRO A 1 314 ? -13.818 21.850 25.102 1.00 96.06 314 PRO A O 1
ATOM 2523 N N . LYS A 1 315 ? -14.136 24.011 25.648 1.00 94.94 315 LYS A N 1
ATOM 2524 C CA . LYS A 1 315 ? -12.724 24.343 25.873 1.00 94.94 315 LYS A CA 1
ATOM 2525 C C . LYS A 1 315 ? -12.368 24.224 27.351 1.00 94.94 315 LYS A C 1
ATOM 2527 O O . LYS A 1 315 ? -13.222 24.417 28.218 1.00 94.94 315 LYS A O 1
ATOM 2532 N N . ARG A 1 316 ? -11.085 23.995 27.638 1.00 92.69 316 ARG A N 1
ATOM 2533 C CA . ARG A 1 316 ? -10.546 23.985 29.007 1.00 92.69 316 ARG A CA 1
ATOM 2534 C C . ARG A 1 316 ? -10.969 25.257 29.776 1.00 92.69 316 ARG A C 1
ATOM 2536 O O . ARG A 1 316 ? -10.911 26.346 29.203 1.00 92.69 316 ARG A O 1
ATOM 2543 N N . PRO A 1 317 ? -11.379 25.145 31.057 1.00 94.25 317 PRO A N 1
ATOM 2544 C CA . PRO A 1 317 ? -11.271 23.963 31.923 1.00 94.25 317 PRO A CA 1
ATOM 2545 C C . PRO A 1 317 ? -12.421 22.947 31.792 1.00 94.25 317 PRO A C 1
ATOM 2547 O O . PRO A 1 317 ? -12.371 21.907 32.443 1.00 94.25 317 PRO A O 1
ATOM 2550 N N . ALA A 1 318 ? -13.444 23.221 30.977 1.00 95.75 318 ALA A N 1
ATOM 2551 C CA . ALA A 1 318 ? -14.507 22.260 30.702 1.00 95.75 318 ALA A CA 1
ATOM 2552 C C . ALA A 1 318 ? -14.005 21.127 29.791 1.00 95.75 318 ALA A C 1
ATOM 2554 O O . ALA A 1 318 ? -13.013 21.284 29.075 1.00 95.75 318 ALA A O 1
ATOM 2555 N N . PHE A 1 319 ? -14.691 19.984 29.823 1.00 96.44 319 PHE A N 1
ATOM 2556 C CA . PHE A 1 319 ? -14.286 18.796 29.075 1.00 96.44 319 PHE A CA 1
ATOM 2557 C C . PHE A 1 319 ? -15.474 18.025 28.498 1.00 96.44 319 PHE A C 1
ATOM 2559 O O . PHE A 1 319 ? -16.616 18.158 28.956 1.00 96.44 319 PHE A O 1
ATOM 2566 N N . THR A 1 320 ? -15.162 17.214 27.491 1.00 98.06 320 THR A N 1
ATOM 2567 C CA . THR A 1 320 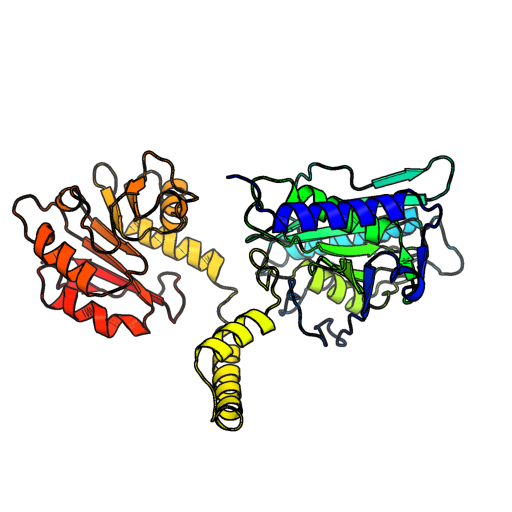? -16.075 16.311 26.789 1.00 98.06 320 THR A CA 1
ATOM 2568 C C . THR A 1 320 ? -15.752 14.868 27.149 1.00 98.06 320 THR A C 1
ATOM 2570 O O . THR A 1 320 ? -14.581 14.498 27.237 1.00 98.06 320 THR A O 1
ATOM 2573 N N . LEU A 1 321 ? -16.775 14.033 27.302 1.00 98.06 321 LEU A N 1
ATOM 2574 C CA . LEU A 1 321 ? -16.598 12.581 27.296 1.00 98.06 321 LEU A CA 1
ATOM 2575 C C . LEU A 1 321 ? -17.010 12.011 25.946 1.00 98.06 321 LEU A C 1
ATOM 2577 O O . LEU A 1 321 ? -18.147 12.225 25.527 1.00 98.06 321 LEU A O 1
ATOM 2581 N N . SER A 1 322 ? -16.110 11.277 25.296 1.00 97.25 322 SER A N 1
ATOM 2582 C CA . SER A 1 322 ? -16.419 10.521 24.083 1.00 97.25 322 SER A CA 1
ATOM 2583 C C . SER A 1 322 ? -16.803 9.090 24.448 1.00 97.25 322 SER A C 1
ATOM 2585 O O . SER A 1 322 ? -15.959 8.310 24.879 1.00 97.25 322 SER A O 1
ATOM 2587 N N . ILE A 1 323 ? -18.086 8.754 24.344 1.00 95.19 323 ILE A N 1
ATOM 2588 C CA . ILE A 1 323 ? -18.650 7.462 24.740 1.00 95.19 323 ILE A CA 1
ATOM 2589 C C . ILE A 1 323 ? -18.664 6.535 23.527 1.00 95.19 323 ILE A C 1
ATOM 2591 O O . ILE A 1 323 ? -19.302 6.847 22.519 1.00 95.19 323 ILE A O 1
ATOM 2595 N N . GLY A 1 324 ? -17.995 5.386 23.652 1.00 87.75 324 GLY A N 1
ATOM 2596 C CA . GLY A 1 324 ? -17.795 4.455 22.541 1.00 87.75 324 GLY A CA 1
ATOM 2597 C C . GLY A 1 324 ? -16.671 4.903 21.608 1.00 87.75 324 GLY A C 1
ATOM 2598 O O . GLY A 1 324 ? -16.793 4.778 20.393 1.00 87.75 324 GLY A O 1
ATOM 2599 N N . CYS A 1 325 ? -15.582 5.452 22.158 1.00 85.06 325 CYS A N 1
ATOM 2600 C CA . CYS A 1 325 ? -14.493 6.026 21.357 1.00 85.06 325 CYS A CA 1
ATOM 2601 C C . CYS A 1 325 ? -13.725 4.992 20.507 1.00 85.06 325 CYS A C 1
ATOM 2603 O O . CYS A 1 325 ? -12.930 5.358 19.633 1.00 85.06 325 CYS A O 1
ATOM 2605 N N . GLY A 1 326 ? -13.937 3.689 20.729 1.00 85.25 326 GLY A N 1
ATOM 2606 C CA . GLY A 1 326 ? -13.346 2.625 19.934 1.00 85.25 326 GLY A CA 1
ATOM 2607 C C . GLY A 1 326 ? -11.822 2.687 19.948 1.00 85.25 326 GLY A C 1
ATOM 2608 O O . GLY A 1 326 ? -11.179 2.489 20.977 1.00 85.25 326 GLY A O 1
ATOM 2609 N N . SER A 1 327 ? -11.223 2.932 18.778 1.00 77.88 327 SER A N 1
ATOM 2610 C CA . SER A 1 327 ? -9.761 3.017 18.663 1.00 77.88 327 SER A CA 1
ATOM 2611 C C . SER A 1 327 ? -9.154 4.284 19.271 1.00 77.88 327 SER A C 1
ATOM 2613 O O . SER A 1 327 ? -7.938 4.320 19.462 1.00 77.88 327 SER A O 1
ATOM 2615 N N . GLY A 1 328 ? -9.964 5.308 19.555 1.00 80.56 328 GLY A N 1
ATOM 2616 C CA . GLY A 1 328 ? -9.508 6.608 20.052 1.00 80.56 328 GLY A CA 1
ATOM 2617 C C . GLY A 1 328 ? -8.944 7.542 18.973 1.00 80.56 328 GLY A C 1
ATOM 2618 O O . GLY A 1 328 ? -8.348 8.564 19.303 1.00 80.56 328 GLY A O 1
ATOM 2619 N N . LEU A 1 329 ? -9.054 7.190 17.683 1.00 80.44 329 LEU A N 1
ATOM 2620 C CA . LEU A 1 329 ? -8.451 7.966 16.590 1.00 80.44 329 LEU A CA 1
ATOM 2621 C C . LEU A 1 329 ? -9.055 9.373 16.466 1.00 80.44 329 LEU A C 1
ATOM 2623 O O . LEU A 1 329 ? -8.311 10.340 16.319 1.00 80.44 329 LEU A O 1
ATOM 2627 N N . LEU A 1 330 ? -10.386 9.485 16.525 1.00 84.75 330 LEU A N 1
ATOM 2628 C CA . LEU A 1 330 ? -11.099 10.759 16.400 1.00 84.75 330 LEU A CA 1
ATOM 2629 C C . LEU A 1 330 ? -10.665 11.727 17.505 1.00 84.75 330 LEU A C 1
ATOM 2631 O O . LEU A 1 330 ? -10.297 12.870 17.244 1.00 84.75 330 LEU A O 1
ATOM 2635 N N . GLU A 1 331 ? -10.656 11.242 18.741 1.00 91.12 331 GLU A N 1
ATOM 2636 C CA . GLU A 1 331 ? -10.304 12.021 19.920 1.00 91.12 331 GLU A CA 1
ATOM 2637 C C . GLU A 1 331 ? -8.827 12.415 19.894 1.00 91.12 331 GLU A C 1
ATOM 2639 O O . GLU A 1 331 ? -8.508 13.578 20.135 1.00 91.12 331 GLU A O 1
ATOM 2644 N N . ALA A 1 332 ? -7.933 11.488 19.532 1.00 82.69 332 ALA A N 1
ATOM 2645 C CA . ALA A 1 332 ? -6.508 11.775 19.402 1.00 82.69 332 ALA A CA 1
ATOM 2646 C C . ALA A 1 332 ? -6.237 12.860 18.347 1.00 82.69 332 ALA A C 1
ATOM 2648 O O . ALA A 1 332 ? -5.418 13.749 18.580 1.00 82.69 332 ALA A O 1
ATOM 2649 N N . LEU A 1 333 ? -6.953 12.842 17.217 1.00 82.44 333 LEU A N 1
ATOM 2650 C CA . LEU A 1 333 ? -6.848 13.884 16.191 1.00 82.44 333 LEU A CA 1
ATOM 2651 C C . LEU A 1 333 ? -7.364 15.241 16.690 1.00 82.44 333 LEU A C 1
ATOM 2653 O O . LEU A 1 333 ? -6.722 16.259 16.422 1.00 82.44 333 LEU A O 1
ATOM 2657 N N . ILE A 1 334 ? -8.470 15.278 17.442 1.00 87.12 334 ILE A N 1
ATOM 2658 C CA . ILE A 1 334 ? -8.976 16.519 18.057 1.00 87.12 334 ILE A CA 1
ATOM 2659 C C . ILE A 1 334 ? -7.948 17.075 19.049 1.00 87.12 334 ILE A C 1
ATOM 2661 O O . ILE A 1 334 ? -7.600 18.252 18.963 1.00 87.12 334 ILE A O 1
ATOM 2665 N N . LEU A 1 335 ? -7.433 16.242 19.958 1.00 86.38 335 LEU A N 1
ATOM 2666 C CA . LEU A 1 335 ? -6.470 16.650 20.987 1.00 86.38 335 LEU A CA 1
ATOM 2667 C C . LEU A 1 335 ? -5.145 17.128 20.379 1.00 86.38 335 LEU A C 1
ATOM 2669 O O . LEU A 1 335 ? -4.589 18.130 20.829 1.00 86.38 335 LEU A O 1
ATOM 2673 N N . HIS A 1 336 ? -4.663 16.452 19.332 1.00 83.50 336 HIS A N 1
ATOM 2674 C CA . HIS A 1 336 ? -3.422 16.810 18.647 1.00 83.50 336 HIS A CA 1
ATOM 2675 C C . HIS A 1 336 ? -3.520 18.163 17.929 1.00 83.50 336 HIS A C 1
ATOM 2677 O O . HIS A 1 336 ? -2.618 18.991 18.048 1.00 83.50 336 HIS A O 1
ATOM 2683 N N . ASN A 1 337 ? -4.618 18.406 17.206 1.00 78.44 337 ASN A N 1
ATOM 2684 C CA . ASN A 1 337 ? -4.788 19.627 16.410 1.00 78.44 337 ASN A CA 1
ATOM 2685 C C . ASN A 1 337 ? -5.339 20.809 17.226 1.00 78.44 337 ASN A C 1
ATOM 2687 O O . ASN A 1 337 ? -5.130 21.969 16.868 1.00 78.44 337 ASN A O 1
ATOM 2691 N N . HIS A 1 338 ? -6.039 20.539 18.331 1.00 89.00 338 HIS A N 1
ATOM 2692 C CA . HIS A 1 338 ? -6.728 21.549 19.131 1.00 89.00 338 HIS A CA 1
ATOM 2693 C C . HIS A 1 338 ? -6.510 21.336 20.641 1.00 89.00 338 HIS A C 1
ATOM 2695 O O . HIS A 1 338 ? -7.457 21.012 21.359 1.00 89.00 338 HIS A O 1
ATOM 2701 N N . PRO A 1 339 ? -5.310 21.638 21.175 1.00 89.00 339 PRO A N 1
ATOM 2702 C CA . PRO A 1 339 ? -4.930 21.352 22.571 1.00 89.00 339 PRO A CA 1
ATOM 2703 C C . PRO A 1 339 ? -5.751 22.104 23.639 1.00 89.00 339 PRO A C 1
ATOM 2705 O O . PRO A 1 339 ? -5.648 21.824 24.833 1.00 89.00 339 PRO A O 1
ATOM 2708 N N . ASN A 1 340 ? -6.567 23.079 23.225 1.00 92.81 340 ASN A N 1
ATOM 2709 C CA . ASN A 1 340 ? -7.488 23.807 24.101 1.00 92.81 340 ASN A CA 1
ATOM 2710 C C . ASN A 1 340 ? -8.816 23.065 24.334 1.00 92.81 340 ASN A C 1
ATOM 2712 O O . ASN A 1 340 ? -9.598 23.486 25.188 1.00 92.81 340 ASN A O 1
ATOM 2716 N N . VAL A 1 341 ? -9.099 22.010 23.566 1.00 94.19 341 VAL A N 1
ATOM 2717 C CA . VAL A 1 341 ? -10.230 21.097 23.780 1.00 94.19 341 VAL A CA 1
ATOM 2718 C C . VAL A 1 341 ? -9.760 19.981 24.709 1.00 94.19 341 VAL A C 1
ATOM 2720 O O . VAL A 1 341 ? -8.671 19.450 24.518 1.00 94.19 341 VAL A O 1
ATOM 2723 N N . GLN A 1 342 ? -10.564 19.633 25.714 1.00 93.12 342 GLN A N 1
ATOM 2724 C CA . GLN A 1 342 ? -10.318 18.454 26.546 1.00 93.12 342 GLN A CA 1
ATOM 2725 C C . GLN A 1 342 ? -11.378 17.401 26.236 1.00 93.12 342 GLN A C 1
ATOM 2727 O O . GLN A 1 342 ? -12.571 17.654 26.420 1.00 93.12 342 GLN A O 1
ATOM 2732 N N . THR A 1 343 ? -10.933 16.222 25.816 1.00 94.31 343 THR A N 1
ATOM 2733 C CA . THR A 1 343 ? -11.795 15.078 25.518 1.00 94.31 343 THR A CA 1
ATOM 2734 C C . THR A 1 343 ? -11.214 13.842 26.183 1.00 94.31 343 THR A C 1
ATOM 2736 O O . THR A 1 343 ? -10.033 13.566 26.010 1.00 94.31 343 THR A O 1
ATOM 2739 N N . THR A 1 344 ? -12.037 13.100 26.920 1.00 95.94 344 THR A N 1
ATOM 2740 C CA . THR A 1 344 ? -11.662 11.800 27.492 1.00 95.94 344 THR A CA 1
ATOM 2741 C C . THR A 1 344 ? -12.479 10.710 26.811 1.00 95.94 344 THR A C 1
ATOM 2743 O O . THR A 1 344 ? -13.710 10.783 26.783 1.00 95.94 344 THR A O 1
ATOM 2746 N N . GLY A 1 345 ? -11.803 9.720 26.233 1.00 95.44 345 GLY A N 1
ATOM 2747 C CA . GLY A 1 345 ? -12.442 8.574 25.591 1.00 95.44 345 GLY A CA 1
ATOM 2748 C C . GLY A 1 345 ? -12.899 7.534 26.610 1.00 95.44 345 GLY A C 1
ATOM 2749 O O . GLY A 1 345 ? -12.147 7.198 27.517 1.00 95.44 345 GLY A O 1
ATOM 2750 N N . ILE A 1 346 ? -14.116 7.021 26.452 1.00 95.00 346 ILE A N 1
ATOM 2751 C CA . ILE A 1 346 ? -14.715 5.977 27.284 1.00 95.00 346 ILE A CA 1
ATOM 2752 C C . ILE A 1 346 ? -14.986 4.749 26.417 1.00 95.00 346 ILE A C 1
ATOM 2754 O O . ILE A 1 346 ? -15.762 4.819 25.459 1.00 95.00 346 ILE A O 1
ATOM 2758 N N . GLU A 1 347 ? -14.394 3.615 26.783 1.00 90.75 347 GLU A N 1
ATOM 2759 C CA . GLU A 1 347 ? -14.553 2.351 26.056 1.00 90.75 347 GLU A CA 1
ATOM 2760 C C . GLU A 1 347 ? -14.599 1.149 27.010 1.00 90.75 347 GLU A C 1
ATOM 2762 O O . GLU A 1 347 ? -14.135 1.198 28.148 1.00 90.75 347 GLU A O 1
ATOM 2767 N N . VAL A 1 348 ? -15.170 0.035 26.555 1.00 83.19 348 VAL A N 1
ATOM 2768 C CA . VAL A 1 348 ? -15.307 -1.193 27.350 1.00 83.19 348 VAL A CA 1
ATOM 2769 C C . VAL A 1 348 ? -13.964 -1.905 27.531 1.00 83.19 348 VAL A C 1
ATOM 2771 O O . VAL A 1 348 ? -13.734 -2.588 28.527 1.00 83.19 348 VAL A O 1
ATOM 2774 N N . SER A 1 349 ? -13.065 -1.793 26.551 1.00 76.31 349 SER A N 1
ATOM 2775 C CA . SER A 1 349 ? -11.804 -2.535 26.539 1.00 76.31 349 SER A CA 1
ATOM 2776 C C . SER A 1 349 ? -10.614 -1.663 26.157 1.00 76.31 349 SER A C 1
ATOM 2778 O O . SER A 1 349 ? -10.556 -1.116 25.056 1.00 76.31 349 SER A O 1
ATOM 2780 N N . THR A 1 350 ? -9.590 -1.660 27.016 1.00 67.25 350 THR A N 1
ATOM 2781 C CA . THR A 1 350 ? -8.266 -1.081 26.723 1.00 67.25 350 THR A CA 1
ATOM 2782 C C . THR A 1 350 ? -7.635 -1.621 25.443 1.00 67.25 350 THR A C 1
ATOM 2784 O O . THR A 1 350 ? -6.853 -0.923 24.812 1.00 67.25 350 THR A O 1
ATOM 2787 N N . SER A 1 351 ? -7.950 -2.860 25.048 1.00 68.06 351 SER A N 1
ATOM 2788 C CA . SER A 1 351 ? -7.356 -3.493 23.862 1.00 68.06 351 SER A CA 1
ATOM 2789 C C . SER A 1 351 ? -7.842 -2.902 22.534 1.00 68.06 351 SER A C 1
ATOM 2791 O O . SER A 1 351 ? -7.225 -3.147 21.494 1.00 68.06 351 SER A O 1
ATOM 2793 N N . VAL A 1 352 ? -8.939 -2.137 22.565 1.00 69.62 352 VAL A N 1
ATOM 2794 C CA . VAL A 1 352 ? -9.517 -1.487 21.385 1.00 69.62 352 VAL A CA 1
ATOM 2795 C C . VAL A 1 352 ? -8.846 -0.137 21.139 1.00 69.62 352 VAL A C 1
ATOM 2797 O O . VAL A 1 352 ? -8.514 0.147 19.986 1.00 69.62 352 VAL A O 1
ATOM 2800 N N . ASN A 1 353 ? -8.579 0.642 22.196 1.00 75.06 353 ASN A N 1
ATOM 2801 C CA . ASN A 1 353 ? -7.870 1.917 22.096 1.00 75.06 353 ASN A CA 1
ATOM 2802 C C . ASN A 1 353 ? -6.435 1.715 21.576 1.00 75.06 353 ASN A C 1
ATOM 2804 O O . ASN A 1 353 ? -5.689 0.857 22.050 1.00 75.06 353 ASN A O 1
ATOM 2808 N N . ARG A 1 354 ? -6.048 2.514 20.579 1.00 75.00 354 ARG A N 1
ATOM 2809 C CA . ARG A 1 354 ? -4.718 2.493 19.944 1.00 75.00 354 ARG A CA 1
ATOM 2810 C C . ARG A 1 354 ? -4.039 3.857 19.935 1.00 75.00 354 ARG A C 1
ATOM 2812 O O . ARG A 1 354 ? -2.829 3.898 19.721 1.00 75.00 354 ARG A O 1
ATOM 2819 N N . TYR A 1 355 ? -4.807 4.936 20.093 1.00 76.12 355 TYR A N 1
ATOM 2820 C CA . TYR A 1 355 ? -4.346 6.293 19.794 1.00 76.12 355 TYR A CA 1
ATOM 2821 C C . TYR A 1 355 ? -4.408 7.249 20.989 1.00 76.12 355 TYR A C 1
ATOM 2823 O O . TYR A 1 355 ? -3.578 8.152 21.051 1.00 76.12 355 TYR A O 1
ATOM 2831 N N . LEU A 1 356 ? -5.339 7.066 21.933 1.00 82.12 356 LEU A N 1
ATOM 2832 C CA . LEU A 1 356 ? -5.400 7.903 23.135 1.00 82.12 356 LEU A CA 1
ATOM 2833 C C . LEU A 1 356 ? -4.339 7.490 24.156 1.00 82.12 356 LEU A C 1
ATOM 2835 O O . LEU A 1 356 ? -4.117 6.295 24.370 1.00 82.12 356 LEU A O 1
ATOM 2839 N N . ALA A 1 357 ? -3.724 8.486 24.796 1.00 85.44 357 ALA A N 1
ATOM 2840 C CA . ALA A 1 357 ? -2.856 8.292 25.952 1.00 85.44 357 ALA A CA 1
ATOM 2841 C C . ALA A 1 357 ? -3.663 7.786 27.163 1.00 85.44 357 ALA A C 1
ATOM 2843 O O . ALA A 1 357 ? -4.881 7.966 27.216 1.00 85.44 357 ALA A O 1
ATOM 2844 N N . GLU A 1 358 ? -2.997 7.145 28.129 1.00 84.50 358 GLU A N 1
ATOM 2845 C CA . GLU A 1 358 ? -3.669 6.546 29.296 1.00 84.50 358 GLU A CA 1
ATOM 2846 C C . GLU A 1 358 ? -4.407 7.596 30.143 1.00 84.50 358 GLU A C 1
ATOM 2848 O O . GLU A 1 358 ? -5.440 7.297 30.727 1.00 84.50 358 GLU A O 1
ATOM 2853 N N . GLU A 1 359 ? -3.917 8.834 30.176 1.00 88.12 359 GLU A N 1
ATOM 2854 C CA . GLU A 1 359 ? -4.532 9.956 30.891 1.00 88.12 359 GLU A CA 1
ATOM 2855 C C . GLU A 1 359 ? -5.795 10.533 30.226 1.00 88.12 359 GLU A C 1
ATOM 2857 O O . GLU A 1 359 ? -6.603 11.173 30.903 1.00 88.12 359 GLU A O 1
ATOM 2862 N N . ASP A 1 360 ? -5.987 10.300 28.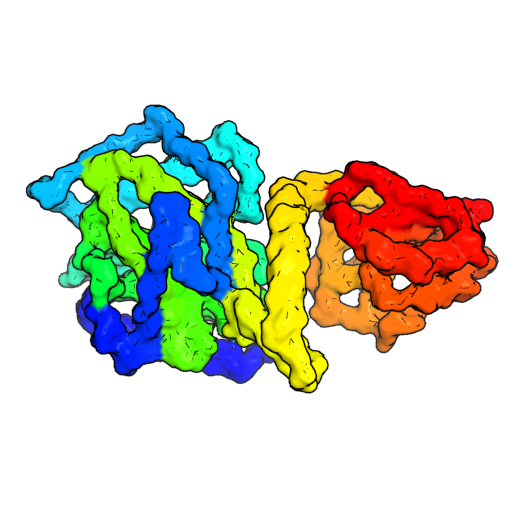925 1.00 89.38 360 ASP A N 1
ATOM 2863 C CA . ASP A 1 360 ? -7.126 10.802 28.142 1.00 89.38 360 ASP A CA 1
ATOM 2864 C C . ASP A 1 360 ? -8.144 9.687 27.833 1.00 89.38 360 ASP A C 1
ATOM 2866 O O . ASP A 1 360 ? -9.011 9.832 26.965 1.00 89.38 360 ASP A O 1
ATOM 2870 N N . PHE A 1 361 ? -8.061 8.566 28.553 1.00 90.19 361 PHE A N 1
ATOM 2871 C CA . PHE A 1 361 ? -8.860 7.371 28.319 1.00 90.19 361 PHE A CA 1
ATOM 2872 C C . PHE A 1 361 ? -9.312 6.722 29.633 1.00 90.19 361 PHE A C 1
ATOM 2874 O O . PHE A 1 361 ? -8.529 6.551 30.559 1.00 90.19 361 PHE A O 1
ATOM 2881 N N . ASP A 1 362 ? -10.570 6.297 29.690 1.00 93.19 362 ASP A N 1
ATOM 2882 C CA . ASP A 1 362 ? -11.158 5.604 30.832 1.00 93.19 362 ASP A CA 1
ATOM 2883 C C . ASP A 1 362 ? -12.042 4.434 30.382 1.00 93.19 362 ASP A C 1
ATOM 2885 O O . ASP A 1 362 ? -12.437 4.322 29.218 1.00 93.19 362 ASP A O 1
ATOM 2889 N N . MET A 1 363 ? -12.364 3.540 31.322 1.00 91.00 363 MET A N 1
ATOM 2890 C CA . MET A 1 363 ? -13.090 2.305 31.026 1.00 91.00 363 MET A CA 1
ATOM 2891 C C . MET A 1 363 ? -14.422 2.153 31.749 1.00 91.00 363 MET A C 1
ATOM 2893 O O . MET A 1 363 ? -14.609 2.604 32.880 1.00 91.00 363 MET A O 1
ATOM 2897 N N . VAL A 1 364 ? -15.316 1.407 31.102 1.00 89.50 364 VAL A N 1
ATOM 2898 C CA . VAL A 1 364 ? -16.534 0.845 31.696 1.00 89.50 364 VAL A CA 1
ATOM 2899 C C . VAL A 1 364 ? -16.529 -0.681 31.572 1.00 89.50 364 VAL A C 1
ATOM 2901 O O . VAL A 1 364 ? -15.907 -1.234 30.672 1.00 89.50 364 VAL A O 1
ATOM 2904 N N . SER A 1 365 ? -17.207 -1.389 32.477 1.00 84.38 365 SER A N 1
ATOM 2905 C CA . SER A 1 365 ? -17.110 -2.859 32.565 1.00 84.38 365 SER A CA 1
ATOM 2906 C C . SER A 1 365 ? -17.931 -3.605 31.505 1.00 84.38 365 SER A C 1
ATOM 2908 O O . SER A 1 365 ? -17.782 -4.818 31.346 1.00 84.38 365 SER A O 1
ATOM 2910 N N . GLY A 1 366 ? -18.787 -2.902 30.764 1.00 81.62 366 GLY A N 1
ATOM 2911 C CA . GLY A 1 366 ? -19.664 -3.487 29.763 1.00 81.62 366 GLY A CA 1
ATOM 2912 C C . GLY A 1 366 ? -20.259 -2.448 28.821 1.00 81.62 366 GLY A C 1
ATOM 2913 O O . GLY A 1 366 ? -20.317 -1.260 29.122 1.00 81.62 366 GLY A O 1
ATOM 2914 N N . THR A 1 367 ? -20.758 -2.914 27.675 1.00 75.06 367 THR A N 1
ATOM 2915 C CA . THR A 1 367 ? -21.342 -2.079 26.603 1.00 75.06 367 THR A CA 1
ATOM 2916 C C . THR A 1 367 ? -22.525 -1.217 27.064 1.00 75.06 367 THR A C 1
ATOM 2918 O O . THR A 1 367 ? -22.863 -0.231 26.422 1.00 75.06 367 THR A O 1
ATOM 2921 N N . TRP A 1 368 ? -23.153 -1.589 28.178 1.00 82.19 368 TRP A N 1
ATOM 2922 C CA . TRP A 1 368 ? -24.346 -0.948 28.735 1.00 82.19 368 TRP A CA 1
ATOM 2923 C C . TRP A 1 368 ? -24.082 -0.156 30.014 1.00 82.19 368 TRP A C 1
ATOM 2925 O O . TRP A 1 368 ? -25.023 0.369 30.631 1.00 82.19 368 TRP A O 1
ATOM 2935 N N . ASP A 1 369 ? -22.829 -0.133 30.454 1.00 87.38 369 ASP A N 1
ATOM 2936 C CA . ASP A 1 369 ? -22.441 0.507 31.695 1.00 87.38 369 ASP A CA 1
ATOM 2937 C C . ASP A 1 369 ? -22.294 2.009 31.496 1.00 87.38 369 ASP A C 1
ATOM 2939 O O . ASP A 1 369 ? -21.887 2.496 30.442 1.00 87.38 369 ASP A O 1
ATOM 2943 N N . LEU A 1 370 ? -22.666 2.745 32.536 1.00 92.81 370 LEU A N 1
ATOM 2944 C CA . LEU A 1 370 ? -22.561 4.190 32.550 1.00 92.81 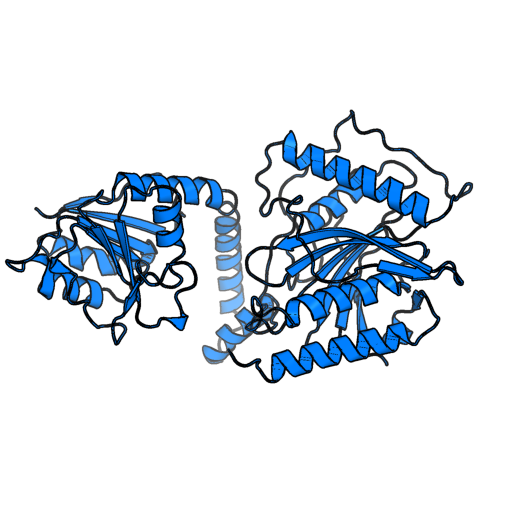370 LEU A CA 1
ATOM 2945 C C . LEU A 1 370 ? -21.251 4.590 33.219 1.00 92.81 370 LEU A C 1
ATOM 2947 O O . LEU A 1 370 ? -20.888 4.056 34.268 1.00 92.81 370 LEU A O 1
ATOM 2951 N N . TYR A 1 371 ? -20.563 5.565 32.641 1.00 95.44 371 TYR A N 1
ATOM 2952 C CA . TYR A 1 371 ? -19.349 6.099 33.239 1.00 95.44 371 TYR A CA 1
ATOM 2953 C C . TYR A 1 371 ? -19.676 7.096 34.358 1.00 95.44 371 TYR A C 1
ATOM 2955 O O . TYR A 1 371 ? -20.348 8.101 34.134 1.00 95.44 371 TYR A O 1
ATOM 2963 N N . ALA A 1 372 ? -19.178 6.836 35.568 1.00 93.06 372 ALA A N 1
ATOM 2964 C CA . ALA A 1 372 ? -19.611 7.531 36.784 1.00 93.06 372 ALA A CA 1
ATOM 2965 C C . ALA A 1 372 ? -19.348 9.048 36.786 1.00 93.06 372 ALA A C 1
ATOM 2967 O O . ALA A 1 372 ? -20.085 9.794 37.426 1.00 93.06 372 ALA A O 1
ATOM 2968 N N . ARG A 1 373 ? -18.322 9.526 36.066 1.00 93.56 373 ARG A N 1
ATOM 2969 C CA . ARG A 1 373 ? -18.010 10.966 35.966 1.00 93.56 373 ARG A CA 1
ATOM 2970 C C . ARG A 1 373 ? -18.763 11.670 34.836 1.00 93.56 373 ARG A C 1
ATOM 2972 O O . ARG A 1 373 ? -18.526 12.851 34.602 1.00 93.56 373 ARG A O 1
ATOM 2979 N N . ALA A 1 374 ? -19.690 10.991 34.160 1.00 95.75 374 ALA A N 1
ATOM 2980 C CA . ALA A 1 374 ? -20.492 11.592 33.101 1.00 95.75 374 ALA A CA 1
ATOM 2981 C C . ALA A 1 374 ? -21.237 12.879 33.497 1.00 95.75 374 ALA A C 1
ATOM 2983 O O . ALA A 1 374 ? -21.184 13.817 32.701 1.00 95.75 374 ALA A O 1
ATOM 2984 N N . PRO A 1 375 ? -21.820 13.016 34.707 1.00 96.00 375 PRO A N 1
ATOM 2985 C CA . PRO A 1 375 ? -22.441 14.273 35.136 1.00 96.00 375 PRO A CA 1
ATOM 2986 C C . PRO A 1 375 ? -21.478 15.466 35.207 1.00 96.00 375 PRO A C 1
ATOM 2988 O O . PRO A 1 375 ? -21.916 16.605 35.117 1.00 96.00 375 PRO A O 1
ATOM 2991 N N . GLN A 1 376 ? -20.172 15.234 35.370 1.00 95.75 376 GLN A N 1
ATOM 2992 C CA . GLN A 1 376 ? -19.174 16.302 35.522 1.00 95.75 376 GLN A CA 1
ATOM 2993 C C . GLN A 1 376 ? -18.744 16.904 34.178 1.00 95.75 376 GLN A C 1
ATOM 2995 O O . GLN A 1 376 ? -18.138 17.975 34.151 1.00 95.75 376 GLN A O 1
ATOM 3000 N N . ALA A 1 377 ? -19.014 16.210 33.071 1.00 97.00 377 ALA A N 1
ATOM 3001 C CA . ALA A 1 377 ? -18.657 16.674 31.741 1.00 97.00 377 ALA A CA 1
ATOM 3002 C C . ALA A 1 377 ? -19.569 17.828 31.310 1.00 97.00 377 ALA A C 1
ATOM 3004 O O . ALA A 1 377 ? -20.759 17.840 31.614 1.00 97.00 377 ALA A O 1
ATOM 3005 N N . ALA A 1 378 ? -19.028 18.783 30.556 1.00 97.56 378 ALA A N 1
ATOM 3006 C CA . ALA A 1 378 ? -19.841 19.842 29.957 1.00 97.56 378 ALA A CA 1
ATOM 3007 C C . ALA A 1 378 ? -20.561 19.353 28.690 1.00 97.56 378 ALA A C 1
ATOM 3009 O O . ALA A 1 378 ? -21.625 19.871 28.337 1.00 97.56 378 ALA A O 1
ATOM 3010 N N . ALA A 1 379 ? -19.991 18.346 28.022 1.00 98.19 379 ALA A N 1
ATOM 3011 C CA . ALA A 1 379 ? -20.586 17.703 26.863 1.00 98.19 379 ALA A CA 1
ATOM 3012 C C . ALA A 1 379 ? -20.345 16.189 26.840 1.00 98.19 379 ALA A C 1
ATOM 3014 O O . ALA A 1 379 ? -19.324 15.694 27.330 1.00 98.19 379 ALA A O 1
ATOM 3015 N N . TRP A 1 380 ? -21.265 15.466 26.208 1.00 98.31 380 TRP A N 1
ATOM 3016 C CA . TRP A 1 380 ? -21.070 14.075 25.801 1.00 98.31 380 TRP A CA 1
ATOM 3017 C C . TRP A 1 380 ? -21.009 13.982 24.285 1.00 98.31 380 TRP A C 1
ATOM 3019 O O . TRP A 1 380 ? -21.769 14.649 23.592 1.00 98.31 380 TRP A O 1
ATOM 3029 N N . MET A 1 381 ? -20.136 13.130 23.773 1.00 98.00 381 MET A N 1
ATOM 3030 C CA . MET A 1 381 ? -20.062 12.787 22.362 1.00 98.00 381 MET A CA 1
ATOM 3031 C C . MET A 1 381 ? -20.276 11.282 22.234 1.00 98.00 381 MET A C 1
ATOM 3033 O O . MET A 1 381 ? -19.436 10.505 22.669 1.00 98.00 381 MET A O 1
ATOM 3037 N N . PHE A 1 382 ? -21.412 10.861 21.689 1.00 96.75 382 PHE A N 1
ATOM 3038 C CA . PHE A 1 382 ? -21.668 9.458 21.375 1.00 96.75 382 PHE A CA 1
ATOM 3039 C C . PHE A 1 382 ? -21.134 9.166 19.981 1.00 96.75 382 PHE A C 1
ATOM 3041 O O . PHE A 1 382 ? -21.630 9.720 18.999 1.00 96.75 382 PHE A O 1
ATOM 3048 N N . VAL A 1 383 ? -20.130 8.297 19.912 1.00 89.75 383 VAL A N 1
ATOM 3049 C CA . VAL A 1 383 ? -19.486 7.899 18.661 1.00 89.75 383 VAL A CA 1
ATOM 3050 C C . VAL A 1 383 ? -19.966 6.502 18.313 1.00 89.75 383 VAL A C 1
ATOM 3052 O O . VAL A 1 383 ? -19.654 5.549 19.019 1.00 89.75 383 VAL A O 1
ATOM 3055 N N . TYR A 1 384 ? -20.759 6.383 17.248 1.00 87.31 384 TYR A N 1
ATOM 3056 C CA . TYR A 1 384 ? -21.306 5.108 16.783 1.00 87.31 384 TYR A CA 1
ATOM 3057 C C . TYR A 1 384 ? -21.901 4.250 17.916 1.00 87.31 384 TYR A C 1
ATOM 3059 O O . TYR A 1 384 ? -21.507 3.088 18.091 1.00 87.31 384 TYR A O 1
ATOM 3067 N N . PRO A 1 385 ? -22.831 4.799 18.729 1.00 86.12 385 PRO A N 1
ATOM 3068 C CA . PRO A 1 385 ? -23.472 4.005 19.766 1.00 86.12 385 PRO A CA 1
ATOM 3069 C C . PRO A 1 385 ? -24.149 2.789 19.126 1.00 86.12 385 PRO A C 1
ATOM 3071 O O . PRO A 1 385 ? -24.720 2.874 18.042 1.00 86.12 385 PRO A O 1
ATOM 3074 N N . ARG A 1 386 ? -24.061 1.634 19.791 1.00 80.25 386 ARG A N 1
ATOM 3075 C CA . ARG A 1 386 ? -24.597 0.380 19.239 1.00 80.25 386 ARG A CA 1
ATOM 3076 C C . ARG A 1 386 ? -26.115 0.295 19.319 1.00 80.25 386 ARG A C 1
ATOM 3078 O O . ARG A 1 386 ? -26.723 -0.335 18.465 1.00 80.25 386 ARG A O 1
ATOM 3085 N N . GLU A 1 387 ? -26.709 0.885 20.356 1.00 85.69 387 GLU A N 1
ATOM 3086 C CA . GLU A 1 387 ? -28.153 0.840 20.576 1.00 85.69 387 GLU A CA 1
ATOM 3087 C C . GLU A 1 387 ? -28.683 2.131 21.242 1.00 85.69 387 GLU A C 1
ATOM 3089 O O . GLU A 1 387 ? -28.068 2.628 22.197 1.00 85.69 387 GLU A O 1
ATOM 3094 N N . PRO A 1 388 ? -29.877 2.627 20.847 1.00 93.06 388 PRO A N 1
ATOM 3095 C CA . PRO A 1 388 ? -30.497 3.839 21.407 1.00 93.06 388 PRO A CA 1
ATOM 3096 C C . PRO A 1 388 ? -30.710 3.810 22.923 1.00 93.06 388 PRO A C 1
ATOM 3098 O O . PRO A 1 388 ? -30.615 4.830 23.605 1.00 93.06 388 PRO A O 1
ATOM 3101 N N . LYS A 1 389 ? -30.935 2.619 23.490 1.00 92.75 389 LYS A N 1
ATOM 3102 C CA . LYS A 1 389 ? -31.156 2.439 24.932 1.00 92.75 389 LYS A CA 1
ATOM 3103 C C . LYS A 1 389 ? -29.984 2.926 25.787 1.00 92.75 389 LYS A C 1
ATOM 3105 O O . LYS A 1 389 ? -30.211 3.353 26.915 1.00 92.75 389 LYS A O 1
ATOM 3110 N N . LEU A 1 390 ? -28.748 2.873 25.280 1.00 92.88 390 LEU A N 1
ATOM 3111 C CA . LEU A 1 390 ? -27.582 3.377 26.011 1.00 92.88 390 LEU A CA 1
ATOM 3112 C C . LEU A 1 390 ? -27.677 4.895 26.183 1.00 92.88 390 LEU A C 1
ATOM 3114 O O . LEU A 1 390 ? -27.483 5.409 27.282 1.00 92.88 390 LEU A O 1
ATOM 3118 N N . VAL A 1 391 ? -28.034 5.591 25.104 1.00 95.00 391 VAL A N 1
ATOM 3119 C CA . VAL A 1 391 ? -28.204 7.046 25.080 1.00 95.00 391 VAL A CA 1
ATOM 3120 C C . VAL A 1 391 ? -29.309 7.467 26.046 1.00 95.00 391 VAL A C 1
ATOM 3122 O O . VAL A 1 391 ? -29.066 8.304 26.915 1.00 95.00 391 VAL A O 1
ATOM 3125 N N . SER A 1 392 ? -30.487 6.835 25.965 1.00 95.00 392 SER A N 1
ATOM 3126 C CA . SER A 1 392 ? -31.587 7.090 26.908 1.00 95.00 392 SER A CA 1
ATOM 3127 C C . SER A 1 392 ? -31.148 6.893 28.357 1.00 95.00 392 SER A C 1
ATOM 3129 O O . SER A 1 392 ? -31.394 7.757 29.189 1.00 95.00 392 SER A O 1
ATOM 3131 N N . LYS A 1 393 ? -30.412 5.817 28.654 1.00 94.06 393 LYS A N 1
ATOM 3132 C CA . LYS A 1 393 ? -29.936 5.520 30.010 1.00 94.06 393 LYS A CA 1
ATOM 3133 C C . LYS A 1 393 ? -28.960 6.579 30.541 1.00 94.06 393 LYS A C 1
ATOM 3135 O O . LYS A 1 393 ? -29.033 6.928 31.717 1.00 94.06 393 LYS A O 1
ATOM 3140 N N . TYR A 1 394 ? -28.070 7.106 29.696 1.00 95.62 394 TYR A N 1
ATOM 3141 C CA . TYR A 1 394 ? -27.192 8.227 30.059 1.00 95.62 394 TYR A CA 1
ATOM 3142 C C . TYR A 1 394 ? -27.999 9.488 30.385 1.00 95.62 394 TYR A C 1
ATOM 3144 O O . TYR A 1 394 ? -27.761 10.126 31.410 1.00 95.62 394 TYR A O 1
ATOM 3152 N N . ILE A 1 395 ? -28.975 9.829 29.543 1.00 95.31 395 ILE A N 1
ATOM 3153 C CA . ILE A 1 395 ? -29.816 11.018 29.723 1.00 95.31 395 ILE A CA 1
ATOM 3154 C C . ILE A 1 395 ? -30.686 10.893 30.980 1.00 95.31 395 ILE A C 1
ATOM 3156 O O . ILE A 1 395 ? -30.688 11.797 31.810 1.00 95.31 395 ILE A O 1
ATOM 3160 N N . GLU A 1 396 ? -31.369 9.765 31.162 1.00 93.56 396 GLU A N 1
ATOM 3161 C CA . GLU A 1 396 ? -32.246 9.510 32.312 1.00 93.56 396 GLU A CA 1
ATOM 3162 C C . GLU A 1 396 ? -31.477 9.509 33.637 1.00 93.56 396 GLU A C 1
ATOM 3164 O O . GLU A 1 396 ? -31.953 10.054 34.631 1.00 93.56 396 GLU A O 1
ATOM 3169 N N . MET A 1 397 ? -30.285 8.904 33.663 1.00 93.12 397 MET A N 1
ATOM 3170 C CA . MET A 1 397 ? -29.502 8.782 34.893 1.00 93.12 397 MET A CA 1
ATOM 3171 C C . MET A 1 397 ? -28.726 10.058 35.227 1.00 93.12 397 MET A C 1
ATOM 3173 O O . MET A 1 397 ? -28.625 10.436 36.393 1.00 93.12 397 MET A O 1
ATOM 3177 N N . TYR A 1 398 ? -28.131 10.700 34.220 1.00 94.44 398 TYR A N 1
ATOM 3178 C CA . TYR A 1 398 ? -27.140 11.756 34.425 1.00 94.44 398 TYR A CA 1
ATOM 3179 C C . TYR A 1 398 ? -27.497 13.085 33.769 1.00 94.44 398 TYR A C 1
ATOM 3181 O O . TYR A 1 398 ? -26.937 14.099 34.167 1.00 94.44 398 TYR A O 1
ATOM 3189 N N . GLY A 1 399 ? -28.408 13.119 32.796 1.00 89.00 399 GLY A N 1
ATOM 3190 C CA . GLY A 1 399 ? -28.757 14.339 32.066 1.00 89.00 399 GLY A CA 1
ATOM 3191 C C . GLY A 1 399 ? -29.447 15.372 32.956 1.00 89.00 399 GLY A C 1
ATOM 3192 O O . GLY A 1 399 ? -29.012 16.523 33.015 1.00 89.00 399 GLY A O 1
ATOM 3193 N N . ASP A 1 400 ? -30.454 14.933 33.716 1.00 82.69 400 ASP A N 1
ATOM 3194 C CA . ASP A 1 400 ? -31.300 15.795 34.559 1.00 82.69 400 ASP A CA 1
ATOM 3195 C C . ASP A 1 400 ? -30.981 15.739 36.059 1.00 82.69 400 ASP A C 1
ATOM 3197 O O . ASP A 1 400 ? -31.686 16.328 36.880 1.00 82.69 400 ASP A O 1
ATOM 3201 N N . GLY A 1 401 ? -29.891 15.065 36.433 1.00 81.44 401 GLY A N 1
ATOM 3202 C CA . GLY A 1 401 ? -29.440 15.011 37.820 1.00 81.44 401 GLY A CA 1
ATOM 3203 C C . GLY A 1 401 ? -29.027 16.393 38.359 1.00 81.44 401 GLY A C 1
ATOM 3204 O O . GLY A 1 401 ? -28.518 17.222 37.601 1.00 81.44 401 GLY A O 1
ATOM 3205 N N . PRO A 1 402 ? -29.170 16.651 39.674 1.00 78.62 402 PRO A N 1
ATOM 3206 C CA . PRO A 1 402 ? -28.782 17.925 40.294 1.00 78.62 402 PRO A CA 1
ATOM 3207 C C . PRO A 1 402 ? -27.275 18.220 40.200 1.00 78.62 402 PRO A C 1
ATOM 3209 O O . PRO A 1 402 ? -26.866 19.369 40.326 1.00 78.62 402 PRO A O 1
ATOM 3212 N N . GLU A 1 403 ? -26.456 17.194 39.960 1.00 85.00 403 GLU A N 1
ATOM 3213 C CA . GLU A 1 403 ? -25.001 17.292 39.779 1.00 85.00 403 GLU A CA 1
ATOM 3214 C C . GLU A 1 403 ? -24.583 17.390 38.297 1.00 85.00 403 GLU A C 1
ATOM 3216 O O . GLU A 1 403 ? -23.392 17.425 37.987 1.00 85.00 403 GLU A O 1
ATOM 3221 N N . SER A 1 404 ? -25.547 17.421 37.368 1.00 92.06 404 SER A N 1
ATOM 3222 C CA . SER A 1 404 ? -25.287 17.441 35.928 1.00 92.06 404 SER A CA 1
ATOM 3223 C C . SER A 1 404 ? -24.798 18.805 35.451 1.00 92.06 404 SER A C 1
ATOM 3225 O O . SER A 1 404 ? -25.539 19.791 35.435 1.00 92.06 404 SER A O 1
ATOM 3227 N N . SER A 1 405 ? -23.555 18.834 34.986 1.00 94.75 405 SER A N 1
ATOM 3228 C CA . SER A 1 405 ? -22.927 19.962 34.293 1.00 94.75 405 SER A CA 1
ATOM 3229 C C . SER A 1 405 ? -23.113 19.896 32.773 1.00 94.75 405 SER A C 1
ATOM 3231 O O . SER A 1 405 ? -22.664 20.793 32.059 1.00 94.75 405 SER A O 1
ATOM 3233 N N . VAL A 1 406 ? -23.792 18.863 32.267 1.00 96.75 406 VAL A N 1
ATOM 3234 C CA . VAL A 1 406 ? -23.901 18.570 30.836 1.00 96.75 406 VAL A CA 1
ATOM 3235 C C . VAL A 1 406 ? -24.874 19.544 30.181 1.00 96.75 406 VAL A C 1
ATOM 3237 O O . VAL A 1 406 ? -26.027 19.670 30.599 1.00 96.75 406 VAL A O 1
ATOM 3240 N N . GLN A 1 407 ? -24.404 20.231 29.142 1.00 96.50 407 GLN A N 1
ATOM 3241 C CA . GLN A 1 407 ? -25.184 21.214 28.378 1.00 96.50 407 GLN A CA 1
ATOM 3242 C C . GLN A 1 407 ? -25.357 20.822 26.909 1.00 96.50 407 GLN A C 1
ATOM 3244 O O . GLN A 1 407 ? -26.238 21.345 26.226 1.00 96.50 407 GLN A O 1
ATOM 3249 N N . MET A 1 408 ? -24.523 19.903 26.417 1.00 97.56 408 MET A N 1
ATOM 3250 C CA . MET A 1 408 ? -24.500 19.500 25.018 1.00 97.56 408 MET A CA 1
ATOM 3251 C C . MET A 1 408 ? -24.298 17.995 24.884 1.00 97.56 408 MET A C 1
ATOM 3253 O O . MET A 1 408 ? -23.463 17.403 25.567 1.00 97.56 408 MET A O 1
ATOM 3257 N N . ILE A 1 409 ? -25.024 17.396 23.949 1.00 98.31 409 ILE A N 1
ATOM 3258 C CA . ILE A 1 409 ? -24.747 16.057 23.449 1.00 98.31 409 ILE A CA 1
ATOM 3259 C C . ILE A 1 409 ? -24.454 16.172 21.956 1.00 98.31 409 ILE A C 1
ATOM 3261 O O . ILE A 1 409 ? -25.183 16.833 21.222 1.00 98.31 409 ILE A O 1
ATOM 3265 N N . VAL A 1 410 ? -23.385 15.530 21.511 1.00 98.12 410 VAL A N 1
ATOM 3266 C CA . VAL A 1 410 ? -23.068 15.317 20.101 1.00 98.12 410 VAL A CA 1
ATOM 3267 C C . VAL A 1 410 ? -23.294 13.844 19.807 1.00 98.12 410 VAL A C 1
ATOM 3269 O O . VAL A 1 410 ? -22.852 12.982 20.565 1.00 98.12 410 VAL A O 1
ATOM 3272 N N . TRP A 1 411 ? -24.000 13.545 18.728 1.00 97.88 411 TRP A N 1
ATOM 3273 C CA . TRP A 1 411 ? -24.194 12.187 18.242 1.00 97.88 411 TRP A CA 1
ATOM 3274 C C . TRP A 1 411 ? -23.587 12.068 16.851 1.00 97.88 411 TRP A C 1
ATOM 3276 O O . TRP A 1 411 ? -23.850 12.905 15.986 1.00 97.88 411 TRP A O 1
ATOM 3286 N N . LEU A 1 412 ? -22.763 11.042 16.669 1.00 93.75 412 LEU A N 1
ATOM 3287 C CA . LEU A 1 412 ? -22.111 10.691 15.415 1.00 93.75 412 LEU A CA 1
ATOM 3288 C C . LEU A 1 412 ? -22.491 9.256 15.065 1.00 93.75 412 LEU A C 1
ATOM 3290 O O . LEU A 1 412 ? -22.277 8.346 15.870 1.00 93.75 412 LEU A O 1
ATOM 3294 N N . GLY A 1 413 ? -23.029 9.046 13.870 1.00 88.75 413 GLY A N 1
ATOM 3295 C CA . GLY A 1 413 ? -23.396 7.713 13.407 1.00 88.75 413 GLY A CA 1
ATOM 3296 C C . GLY A 1 413 ? -24.044 7.706 12.023 1.00 88.75 413 GLY A C 1
ATOM 3297 O O . GLY A 1 413 ? -24.127 8.749 11.365 1.00 88.75 413 GLY A O 1
ATOM 3298 N N . PRO A 1 414 ? -24.519 6.535 11.564 1.00 87.50 414 PRO A N 1
ATOM 3299 C CA . PRO A 1 414 ? -25.160 6.394 10.265 1.00 87.50 414 PRO A CA 1
ATOM 3300 C C . PRO A 1 414 ? -26.482 7.159 10.207 1.00 87.50 414 PRO A C 1
ATOM 3302 O O . PRO A 1 414 ? -27.334 7.028 11.084 1.00 87.50 414 PRO A O 1
ATOM 3305 N N . ARG A 1 415 ? -26.719 7.897 9.121 1.00 89.44 415 ARG A N 1
ATOM 3306 C CA . ARG A 1 415 ? -27.981 8.614 8.885 1.00 89.44 415 ARG A CA 1
ATOM 3307 C C . ARG A 1 415 ? -29.198 7.690 8.919 1.00 89.44 415 ARG A C 1
ATOM 3309 O O . ARG A 1 415 ? -30.265 8.109 9.355 1.00 89.44 415 ARG A O 1
ATOM 3316 N N . ALA A 1 416 ? -29.034 6.444 8.474 1.00 90.25 416 ALA A N 1
ATOM 3317 C CA . ALA A 1 416 ? -30.089 5.433 8.493 1.00 90.25 416 ALA A CA 1
ATOM 3318 C C . ALA A 1 416 ? -30.574 5.103 9.915 1.00 90.25 416 ALA A C 1
ATOM 3320 O O . ALA A 1 416 ? -31.759 4.837 10.099 1.00 90.25 416 ALA A O 1
ATOM 3321 N N . ASP A 1 417 ? -29.689 5.193 10.908 1.00 90.19 417 ASP A N 1
ATOM 3322 C CA . ASP A 1 417 ? -29.997 4.839 12.295 1.00 90.19 417 ASP A CA 1
ATOM 3323 C C . ASP A 1 417 ? -30.655 6.005 13.044 1.00 90.19 417 ASP A C 1
ATOM 3325 O O . ASP A 1 417 ? -31.264 5.818 14.094 1.00 90.19 417 ASP A O 1
ATOM 3329 N N . TRP A 1 418 ? -30.562 7.233 12.520 1.00 94.75 418 TRP A N 1
ATOM 3330 C CA . TRP A 1 418 ? -31.006 8.440 13.219 1.00 94.75 418 TRP A CA 1
ATOM 3331 C C . TRP A 1 418 ? -32.470 8.390 13.663 1.00 94.75 418 TRP A C 1
ATOM 3333 O O . TRP A 1 418 ? -32.788 8.859 14.754 1.00 94.75 418 TRP A O 1
ATOM 3343 N N . ALA A 1 419 ? -33.351 7.780 12.866 1.00 94.75 419 ALA A N 1
ATOM 3344 C CA . ALA A 1 419 ? -34.765 7.637 13.211 1.00 94.75 419 ALA A CA 1
ATOM 3345 C C . ALA A 1 419 ? -34.989 6.860 14.524 1.00 94.75 419 ALA A C 1
ATOM 3347 O O . ALA A 1 419 ? -35.966 7.121 15.228 1.00 94.75 419 ALA A O 1
ATOM 3348 N N . ASP A 1 420 ? -34.069 5.960 14.881 1.00 94.50 420 ASP A N 1
ATOM 3349 C CA . ASP A 1 420 ? -34.121 5.189 16.123 1.00 94.50 420 ASP A CA 1
ATOM 3350 C C . ASP A 1 420 ? -33.535 5.963 17.320 1.00 94.50 420 ASP A C 1
ATOM 3352 O O . ASP A 1 420 ? -33.938 5.733 18.462 1.00 94.50 420 ASP A O 1
ATOM 3356 N N . TYR A 1 421 ? -32.610 6.902 17.077 1.00 96.50 421 TYR A N 1
ATOM 3357 C CA . TYR A 1 421 ? -31.938 7.701 18.115 1.00 96.50 421 TYR A CA 1
ATOM 3358 C C . TYR A 1 421 ? -32.620 9.040 18.408 1.00 96.50 421 TYR A C 1
ATOM 3360 O O . TYR A 1 421 ? -32.636 9.486 19.555 1.00 96.50 421 TYR A O 1
ATOM 3368 N N . GLU A 1 422 ? -33.205 9.692 17.404 1.00 96.44 422 GLU A N 1
ATOM 3369 C CA . GLU A 1 422 ? -33.871 10.990 17.541 1.00 96.44 422 GLU A CA 1
ATOM 3370 C C . GLU A 1 422 ? -34.903 11.032 18.693 1.00 96.44 422 GLU A C 1
ATOM 3372 O O . GLU A 1 422 ? -34.906 12.013 19.455 1.00 96.44 422 GLU A O 1
ATOM 3377 N N . PRO A 1 423 ? -35.740 9.990 18.908 1.00 96.44 423 PRO A N 1
ATOM 3378 C CA . PRO A 1 423 ? -36.699 9.973 20.009 1.00 96.44 423 PRO A CA 1
ATOM 3379 C C . PRO A 1 423 ? -36.054 10.007 21.401 1.00 96.44 423 PRO A C 1
ATOM 3381 O O . PRO A 1 423 ? -36.680 10.517 22.332 1.00 96.44 423 PRO A O 1
ATOM 3384 N N . CYS A 1 424 ? -34.820 9.510 21.561 1.00 95.56 424 CYS A N 1
ATOM 3385 C CA . CYS A 1 424 ? -34.090 9.559 22.834 1.00 95.56 424 CYS A CA 1
ATOM 3386 C C . CYS A 1 424 ? -33.845 11.003 23.285 1.00 95.56 424 CYS A C 1
ATOM 3388 O O . CYS A 1 424 ? -33.892 11.296 24.477 1.00 95.56 424 CYS A O 1
ATOM 3390 N N . PHE A 1 425 ? -33.609 11.908 22.331 1.00 95.06 425 PHE A N 1
ATOM 3391 C CA . PHE A 1 425 ? -33.282 13.304 22.606 1.00 95.06 425 PHE A CA 1
ATOM 3392 C C . PHE A 1 425 ? -34.521 14.192 22.651 1.00 95.06 425 PHE A C 1
ATOM 3394 O O . PHE A 1 425 ? -34.698 14.950 23.606 1.00 95.06 425 PHE A O 1
ATOM 3401 N N . ARG A 1 426 ? -35.419 14.066 21.660 1.00 91.25 426 ARG A N 1
ATOM 3402 C CA . ARG A 1 426 ? -36.647 14.881 21.576 1.00 91.25 426 ARG A CA 1
ATOM 3403 C C . ARG A 1 426 ? -37.530 14.765 22.815 1.00 91.25 426 ARG A C 1
ATOM 3405 O O . ARG A 1 426 ? -38.185 15.738 23.176 1.00 91.25 426 ARG A O 1
ATOM 3412 N N . ASN A 1 427 ? -37.523 13.603 23.463 1.00 88.81 427 ASN A N 1
ATOM 3413 C CA . ASN A 1 427 ? -38.316 13.328 24.661 1.00 88.81 427 ASN A CA 1
ATOM 3414 C C . ASN A 1 427 ? -37.563 13.629 25.972 1.00 88.81 427 ASN A C 1
ATOM 3416 O O . ASN A 1 427 ? -37.983 13.171 27.031 1.00 88.81 427 ASN A O 1
ATOM 3420 N N . SER A 1 428 ? -36.460 14.380 25.911 1.00 93.25 428 SER A N 1
ATOM 3421 C CA . SER A 1 428 ? -35.611 14.709 27.061 1.00 93.25 428 SER A CA 1
ATOM 3422 C C . SER A 1 428 ? -35.363 16.215 27.205 1.00 93.25 428 SER A C 1
ATOM 3424 O O . SER A 1 428 ? -35.812 17.025 26.386 1.00 93.25 428 SER A O 1
ATOM 3426 N N . SER A 1 429 ? -34.595 16.605 28.226 1.00 93.00 429 SER A N 1
ATOM 3427 C CA . SER A 1 429 ? -34.093 17.975 28.379 1.00 93.00 429 SER A CA 1
ATOM 3428 C C . SER A 1 429 ? -33.157 18.426 27.250 1.00 93.00 429 SER A C 1
ATOM 3430 O O . SER A 1 429 ? -32.986 19.628 27.057 1.00 93.00 429 SER A O 1
ATOM 3432 N N . PHE A 1 430 ? -32.632 17.499 26.443 1.00 96.19 430 PHE A N 1
ATOM 3433 C CA . PHE A 1 430 ? -31.802 17.756 25.258 1.00 96.19 430 PHE A CA 1
ATOM 3434 C C . PHE A 1 430 ? -32.625 17.772 23.958 1.00 96.19 430 PHE A C 1
ATOM 3436 O O . PHE A 1 430 ? -32.225 17.224 22.933 1.00 96.19 430 PHE A O 1
ATOM 3443 N N . SER A 1 431 ? -33.813 18.376 24.000 1.00 94.00 431 SER A N 1
ATOM 3444 C CA . SER A 1 431 ? -34.757 18.396 22.872 1.00 94.00 431 SER A CA 1
ATOM 3445 C C . SER A 1 431 ? -34.470 19.474 21.819 1.00 94.00 431 SER A C 1
ATOM 3447 O O . SER A 1 431 ? -35.151 19.516 20.791 1.00 94.00 431 SER A O 1
ATOM 3449 N N . ASP A 1 432 ? -33.487 20.354 22.042 1.00 95.12 432 ASP A N 1
ATOM 3450 C CA . ASP A 1 432 ? -33.011 21.295 21.024 1.00 95.12 432 ASP A CA 1
ATOM 3451 C C . ASP A 1 432 ? -32.005 20.615 20.087 1.00 95.12 432 ASP A C 1
ATOM 3453 O O . ASP A 1 432 ? -30.801 20.614 20.342 1.00 95.12 432 ASP A O 1
ATOM 3457 N N . VAL A 1 433 ? -32.526 19.981 19.033 1.00 95.81 433 VAL A N 1
ATOM 3458 C CA . VAL A 1 433 ? -31.756 19.206 18.053 1.00 95.81 433 VAL A CA 1
ATOM 3459 C C . VAL A 1 433 ? -31.398 20.073 16.845 1.00 95.81 433 VAL A C 1
ATOM 3461 O O . VAL A 1 433 ? -32.276 20.618 16.177 1.00 95.81 433 VAL A O 1
ATOM 3464 N N . CYS A 1 434 ? -30.110 20.127 16.516 1.00 95.81 434 CYS A N 1
ATOM 3465 C CA . CYS A 1 434 ? -29.565 20.769 15.325 1.00 95.81 434 CYS A CA 1
ATOM 3466 C C . CYS A 1 434 ? -28.732 19.760 14.526 1.00 95.81 434 CYS A C 1
ATOM 3468 O O . CYS A 1 434 ? -27.862 19.094 15.086 1.00 95.81 434 CYS A O 1
ATOM 3470 N N . ILE A 1 435 ? -28.986 19.662 13.222 1.00 95.25 435 ILE A N 1
ATOM 3471 C CA . ILE A 1 435 ? -28.221 18.823 12.293 1.00 95.25 435 ILE A CA 1
ATOM 3472 C C . ILE A 1 435 ? -27.475 19.780 11.362 1.00 95.25 435 ILE A C 1
ATOM 3474 O O . ILE A 1 435 ? -28.088 20.306 10.433 1.00 95.25 435 ILE A O 1
ATOM 3478 N N . PRO A 1 436 ? -26.201 20.095 11.641 1.00 89.75 436 PRO A N 1
ATOM 3479 C CA . PRO A 1 436 ? -25.433 20.979 10.781 1.00 89.75 436 PRO A CA 1
ATOM 3480 C C . PRO A 1 436 ? -25.130 20.309 9.434 1.00 89.75 436 PRO A C 1
ATOM 3482 O O . PRO A 1 436 ? -24.852 19.111 9.358 1.00 89.75 436 PRO A O 1
ATOM 3485 N N . GLU A 1 437 ? -25.183 21.111 8.377 1.00 85.25 437 GLU A N 1
ATOM 3486 C CA . GLU A 1 437 ? -24.825 20.722 7.012 1.00 85.25 437 GLU A CA 1
ATOM 3487 C C . GLU A 1 437 ? -23.340 21.024 6.748 1.00 85.25 437 GLU A C 1
ATOM 3489 O O . GLU A 1 437 ? -22.719 21.804 7.473 1.00 85.25 437 GLU A O 1
ATOM 3494 N N . ASP A 1 438 ? -22.760 20.380 5.732 1.00 82.38 438 ASP A N 1
ATOM 3495 C CA . ASP A 1 438 ? -21.389 20.626 5.254 1.00 82.38 438 ASP A CA 1
ATOM 3496 C C . ASP A 1 438 ? -20.279 20.505 6.321 1.00 82.38 438 ASP A C 1
ATOM 3498 O O . ASP A 1 438 ? -19.243 21.168 6.263 1.00 82.38 438 ASP A O 1
ATOM 3502 N N . VAL A 1 439 ? -20.457 19.614 7.302 1.00 83.88 439 VAL A N 1
ATOM 3503 C CA . VAL A 1 439 ? -19.500 19.400 8.409 1.00 83.88 439 VAL A CA 1
ATOM 3504 C C . VAL A 1 439 ? -18.370 18.413 8.094 1.00 83.88 439 VAL A C 1
ATOM 3506 O O . VAL A 1 439 ? -17.709 17.928 9.008 1.00 83.88 439 VAL A O 1
ATOM 3509 N N . GLY A 1 440 ? -18.134 18.103 6.818 1.00 72.75 440 GLY A N 1
ATOM 3510 C CA . GLY A 1 440 ? -17.087 17.161 6.414 1.00 72.75 440 GLY A CA 1
ATOM 3511 C C . GLY A 1 440 ? -17.387 15.717 6.819 1.00 72.75 440 GLY A C 1
ATOM 3512 O O . GLY A 1 440 ? -16.501 15.009 7.285 1.00 72.75 440 GLY A O 1
ATOM 3513 N N . MET A 1 441 ? -18.637 15.276 6.677 1.00 76.19 441 MET A N 1
ATOM 3514 C CA . MET A 1 441 ? -19.008 13.872 6.869 1.00 76.19 441 MET A CA 1
ATOM 3515 C C . MET A 1 441 ? -19.627 13.291 5.610 1.00 76.19 441 MET A C 1
ATOM 3517 O O . MET A 1 441 ? -20.194 14.018 4.797 1.00 76.19 441 MET A O 1
ATOM 3521 N N . MET A 1 442 ? -19.514 11.973 5.465 1.00 74.56 442 MET A N 1
ATOM 3522 C CA . MET A 1 442 ? -20.062 11.243 4.325 1.00 74.56 442 MET A CA 1
ATOM 3523 C C . MET A 1 442 ? -21.589 11.361 4.287 1.00 74.56 442 MET A C 1
ATOM 3525 O O . MET A 1 442 ? -22.223 11.456 5.332 1.00 74.56 442 MET A O 1
ATOM 3529 N N . GLU A 1 443 ? -22.213 11.300 3.105 1.00 75.88 443 GLU A N 1
ATOM 3530 C CA . GLU A 1 443 ? -23.676 11.473 2.972 1.00 75.88 443 GLU A CA 1
ATOM 3531 C C . GLU A 1 443 ? -24.491 10.472 3.813 1.00 75.88 443 GLU A C 1
ATOM 3533 O O . GLU A 1 443 ? -25.584 10.784 4.303 1.00 75.88 443 GLU A O 1
ATOM 3538 N N . PHE A 1 444 ? -23.941 9.270 4.003 1.00 76.31 444 PHE A N 1
ATOM 3539 C CA . PHE A 1 444 ? -24.530 8.201 4.806 1.00 76.31 444 PHE A CA 1
ATOM 3540 C C . PHE A 1 444 ? -24.239 8.321 6.310 1.00 76.31 444 PHE A C 1
ATOM 3542 O O . PHE A 1 444 ? -24.826 7.576 7.093 1.00 76.31 444 PHE A O 1
ATOM 3549 N N . GLU A 1 445 ? -23.375 9.243 6.727 1.00 84.06 445 GLU A N 1
ATOM 3550 C CA . GLU A 1 445 ? -23.105 9.592 8.123 1.00 84.06 445 GLU A CA 1
ATOM 3551 C C . GLU A 1 445 ? -23.812 10.911 8.466 1.00 84.06 445 GLU A C 1
ATOM 3553 O O . GLU A 1 445 ? -24.173 11.711 7.596 1.00 84.06 445 GLU A O 1
ATOM 3558 N N . MET A 1 446 ? -24.049 11.156 9.752 1.00 90.00 446 MET A N 1
ATOM 3559 C CA . MET A 1 446 ? -24.553 12.452 10.195 1.00 90.00 446 MET A CA 1
ATOM 3560 C C . MET A 1 446 ? -24.153 12.795 11.625 1.00 90.00 446 MET A C 1
ATOM 3562 O O . MET A 1 446 ? -23.912 11.925 12.463 1.00 90.00 446 MET A O 1
ATOM 3566 N N . LEU A 1 447 ? -24.047 14.102 11.859 1.00 94.38 447 LEU A N 1
ATOM 3567 C CA . LEU A 1 447 ? -23.734 14.701 13.142 1.00 94.38 447 LEU A CA 1
ATOM 3568 C C . LEU A 1 447 ? -25.008 15.387 13.608 1.00 94.38 447 LEU A C 1
ATOM 3570 O O . LEU A 1 447 ? -25.571 16.211 12.888 1.00 94.38 447 LEU A O 1
ATOM 3574 N N . ALA A 1 448 ? -25.464 15.045 14.803 1.00 97.06 448 ALA A N 1
ATOM 3575 C CA . ALA A 1 448 ? -26.539 15.759 15.469 1.00 97.06 448 ALA A CA 1
ATOM 3576 C C . ALA A 1 448 ? -26.001 16.401 16.745 1.00 97.06 448 ALA A C 1
ATOM 3578 O O . ALA A 1 448 ? -25.247 15.786 17.502 1.00 97.06 448 ALA A O 1
ATOM 3579 N N . VAL A 1 449 ? -26.379 17.654 16.973 1.00 98.00 449 VAL A N 1
ATOM 3580 C CA . VAL A 1 449 ? -26.047 18.398 18.182 1.00 98.00 449 VAL A CA 1
ATOM 3581 C C . VAL A 1 449 ? -27.321 18.679 18.943 1.00 98.00 449 VAL A C 1
ATOM 3583 O O . VAL A 1 449 ? -28.218 19.351 18.439 1.00 98.00 449 VAL A O 1
ATOM 3586 N N . MET A 1 450 ? -27.366 18.220 20.180 1.00 97.75 450 MET A N 1
ATOM 3587 C CA . MET A 1 450 ? -28.492 18.397 21.071 1.00 97.75 450 MET A CA 1
ATOM 3588 C C . MET A 1 450 ? -28.074 19.298 22.220 1.00 97.75 450 MET A C 1
ATOM 3590 O O . MET A 1 450 ? -27.098 19.016 22.919 1.00 97.75 450 MET A O 1
ATOM 3594 N N . ARG A 1 451 ? -28.794 20.400 22.416 1.00 96.50 451 ARG A N 1
ATOM 3595 C CA . ARG A 1 451 ? -28.559 21.327 23.526 1.00 96.50 451 ARG A CA 1
ATOM 3596 C C . ARG A 1 451 ? -29.637 21.181 24.576 1.00 96.50 451 ARG A C 1
ATOM 3598 O O . ARG A 1 451 ? -30.798 20.892 24.277 1.00 96.50 451 ARG A O 1
ATOM 3605 N N . ARG A 1 452 ? -29.218 21.370 25.821 1.00 92.38 452 ARG A N 1
ATOM 3606 C CA . ARG A 1 452 ? -30.131 21.419 26.952 1.00 92.38 452 ARG A CA 1
ATOM 3607 C C . ARG A 1 452 ? -30.998 22.677 26.854 1.00 92.38 452 ARG A C 1
ATOM 3609 O O . ARG A 1 452 ? -30.469 23.752 26.569 1.00 92.38 452 ARG A O 1
ATOM 3616 N N . ARG A 1 453 ? -32.307 22.524 27.054 1.00 81.38 453 ARG A N 1
ATOM 3617 C CA . ARG A 1 453 ? -33.265 23.640 27.108 1.00 81.38 453 ARG A CA 1
ATOM 3618 C C . ARG A 1 453 ? -33.373 24.276 28.483 1.00 81.38 453 ARG A C 1
ATOM 3620 O O . ARG A 1 453 ? -33.212 23.542 29.485 1.00 81.38 453 ARG A O 1
#

InterPro domains:
  IPR029063 S-adenosyl-L-methionine-dependent methyltransferase superfamily [SSF53335] (272-354)

Secondary structure (DSSP, 8-state):
-PPPHHHHHHHHHHHHHHHHHHT---SEEEGGGSGGGTEEEEE--B-TTS-BSS--SSEE---S--PPPPTTS------TTS---HHHHHHHHHHHHHHHHHHHHHTS----SS-TT-----SS--EEE-SSSS-EEEEEEEEEETTTTEEEEEEEES----TTEEEHHHHHHHHHHHHHHTTSGGGTT-S---EEEEEEETTTEEEEEEEEE-SSSEEEEEPPPEE-SS--HHHHHHHHHHHTPEE-SBTTTTB-HHHHHHHHHHHT-SSSHHHHHHHHHHHHHHHHHHHGGGTTSHHHHHHHHHHHHHHHSPBTTS-EEEET-TTSHHHHHHHHH-TTB-EEEEES-TTT-SSS-GGGEEE-SSTTPPPTTGGG-SEEEEES-S-HHHHHHHIIIIISSTT----EEEEEEEGGGHHHHHHHHHTSTT-EEE--SSSS--TTEEEEEEE--

pLDDT: mean 82.74, std 19.04, range [27.8, 98.56]

Foldseek 3Di:
DDFDPLLVLLLVLLVQLLVVLVPDPAFKDFQVVCVVSQAHEAAFDADLQQATPDADFWWHFADDDFDFADPPQDQDFADPVRDDQFLVQLVSVVVSLVSSLVCRQPPVVDLQLDNLPAFDPAPDFLWDDDPPDQWTKHWPTKDDAPPALEIETEMGTSAADFQSMDGSSRSNNQSVSFSSRSVDPVHSLFSKRKYWYFYSRDDQKTWIWIWMRQSRHTYIHIYGIDHPSDDDRSVSSSVVRRSSIHTAHGRNVSGGPVVVVVVVVVVVDDDDCDPVVVVVVVVVVVVVVVVVVFSSQQVVLLVLLLVVCLVVADFPPAAEEEEQCFQVPSVLSNCVVRVRYQYAYEEADPVRHDRDDPVRYDYDPDLQGDDPCQQVHQEYEYAARPALVSLLCCCVPRVPDPSHNHFKYKYKDFPVCVVRNLCSQCVGQQNQKDWDPPSSDDPRMTIIMTGGD

Sequence (453 aa):
MLESNDHQVRRHAIKTIARAICERRENRYQHKDLDNLHIQCLPMPLSADGGPLFEPEFFWPYDKSLPDPDEEIEFSPSSPQEVLDPMDEAHILSDYFGEYISCATLFHKFDWQHNPRQPSDFPCSLCELDIDNPIEWCVGGITGIPGGPRMKCFLLESVDADDEQITRGEILCMCRIMITCLRSRKYSANKVSPVLLISFVGPRHARILLGHHDGTNLVIRQSKRFAFWEQNIPELKILLRWWCSSAVGDTINGVGVFLVWVGVIKELGGLMAFNVARVLVRLLDTIMTTYHDLMPLTMDWSCTLIAHLAWLLPKRPAFTLSIGCGSGLLEALILHNHPNVQTTGIEVSTSVNRYLAEEDFDMVSGTWDLYARAPQAAAWMFVYPREPKLVSKYIEMYGDGPESSVQMIVWLGPRADWADYEPCFRNSSFSDVCIPEDVGMMEFEMLAVMRRR